Protein AF-K1R9F7-F1 (afdb_monomer)

Radius of gyration: 167.79 Å; Cα contacts (8 Å, |Δi|>4): 29; chains: 1; bounding box: 289×147×454 Å

Foldseek 3Di:
DVPVVPVVVVVVVVVVVVVVVVVVVVVVVVVVVVVVVVVVVVVVPPVVPPPPPPPPDDDDDDDDDDYDDDDDDDDPPPPLPDLEDDPVVLVVVVVDDPVVDDPSPVVSNVCVVPVVVVVVVVVVVVVVVVVVVVVVVVVVVVVVVVVVVVVVVVVVVVVVVVVVVVVVVVVVVVVVVVVVVVVCVVCVVVVVVVVVVVVVVVVVVVVVVVVVVVVVVVVVVVVVVVVVVVVVVVVVVVVVVVVVVVVVVVVVVVVVVVVVVVVVVVVVVVVVVVVVVVVVVVVVVVVVVVVVVVVVVVVVVVVVVVVVVVVVVVVVVVCVVVVVVVVVVVVVVVVVVVVVVVVVVVVVVVVVVVVVVVVVVVVVVVVVVVVVVVVVVVVVVVVVVVVVVVVVVVVVVVVVVVVVVVVVVVVVVVVVVVVVVVVVVVVVVVVVVVVVVVVVVVVVVVVVVVVVVVVVVVVVPVVLLVVLLPDDDPVVSVVSCVVVVNPDDDDPVVVVVSVVVSVVVVPPVPPVVPPPPVPPPVVVVVPVVPPVPPVVVVVVVVVVVPCPVVVVVVVVVVVVVVVVVVVVVVVVVVVVVVVVVVVVVVVVVVVVVVVVVVVVVVVVVVVVVVVVVVVVVPPDPDDDDDDDDDDDDDDDDDDDDDYYDDDDDDDDDDDDDDDDDDDDDDDDDDDDDDDDDDDDDDDDDDDDDDDDDDDD

Mean predicted aligned error: 25.53 Å

InterPro domains:
  IPR026205 Progesterone-induced-blocking factor 1 [PTHR18950] (1-679)

Solvent-accessible surface area (backbone atoms only — not comparable to full-atom values): 41690 Å² total; per-residue (Å²): 119,93,58,71,76,49,64,61,51,55,64,50,55,55,56,52,52,54,57,54,52,55,52,55,59,53,50,62,58,52,60,61,54,58,66,57,58,62,60,62,61,58,68,63,64,66,68,73,70,70,76,76,75,77,80,79,81,86,85,88,92,94,94,94,93,93,93,94,91,91,94,88,97,73,82,79,80,60,82,83,58,91,53,86,79,54,72,73,59,53,58,56,63,70,74,60,63,79,92,80,60,52,75,65,59,56,50,22,53,55,47,54,71,60,49,56,61,55,54,55,51,53,54,52,50,52,53,52,52,53,53,50,52,56,50,52,52,49,54,55,50,53,53,50,56,51,49,53,52,52,55,49,51,53,47,52,56,51,52,51,49,52,56,51,56,47,52,54,50,56,51,53,50,52,58,49,49,52,54,54,52,50,53,49,60,75,44,41,66,57,57,48,50,55,48,54,50,53,51,51,51,50,52,51,52,52,50,51,48,54,52,50,52,51,52,50,52,50,55,49,47,56,52,50,53,54,49,49,50,53,50,52,52,51,51,51,54,51,49,56,48,50,52,49,52,51,51,50,49,52,48,50,55,50,49,54,51,48,53,53,49,49,53,51,52,50,50,56,47,51,56,50,50,53,51,48,50,53,52,50,53,53,49,51,53,48,51,52,51,51,52,49,51,50,51,51,52,52,48,52,51,52,50,52,53,47,50,49,49,52,50,52,50,56,46,52,50,50,47,52,49,52,53,49,51,49,52,55,49,50,54,44,54,53,48,53,52,50,51,49,51,49,52,51,50,51,51,49,53,49,53,48,51,53,50,48,52,52,48,51,49,51,50,50,50,49,50,50,53,45,53,50,50,51,52,48,47,52,47,53,52,50,51,50,50,52,51,47,53,51,46,54,52,50,48,54,53,48,54,51,50,49,49,51,50,52,51,49,50,55,52,47,55,52,49,50,55,51,47,57,50,53,49,54,53,47,54,55,50,47,59,55,45,56,58,52,48,55,60,48,53,57,53,51,52,63,51,52,64,59,50,66,62,53,64,55,62,58,56,71,52,54,60,60,56,60,62,58,74,78,55,95,45,74,73,60,36,53,49,65,44,42,76,75,58,65,82,79,81,79,63,80,67,54,70,60,49,58,66,50,54,66,59,54,66,76,61,58,82,70,62,67,77,64,70,64,64,78,66,62,70,74,64,65,67,69,56,65,72,60,62,73,64,58,62,66,64,62,59,60,72,58,55,69,75,67,46,76,66,50,60,62,49,48,57,52,45,52,59,46,50,58,51,48,50,55,47,49,57,52,43,52,53,50,48,51,51,46,53,51,49,48,50,53,47,49,53,49,47,49,51,49,49,51,53,45,52,51,47,48,52,56,51,52,49,50,50,59,57,45,56,58,46,55,58,58,72,74,73,67,97,69,82,89,85,85,88,89,86,80,87,83,88,87,81,88,86,85,90,85,92,89,88,92,83,92,83,92,84,92,82,90,88,88,84,82,92,82,86,86,88,81,90,79,85,86,89,90,86,80,88,86,86,86,80,83,86,86,79,89,79,88,82,92,84,85,89,81,90,87,88,79,90,88,88,134

Sequence (696 aa):
MKAESLNRVEELEEKLNDALHQKQILAARLESQLSIQEQESKRRQELIKSELEEVRQRQKQLESTNERLEEKAGNVRRTLRDLDITEDKYYELRGQSEEDISLREYVAMKMFEAVRPLQTEIDQMRLRNKTLEDQTKSFSKEVLELQEKLDAERQEHGELRIKHQRMIIDFSDTKSQVKHDNFKVENYDRVKIERDGLEHDRLDIQRQLSVLEGAHQTLTKERDDLHSELSAAKQSLSLLKQDKEYLTKQVSDLTNRCTYAEEKVQQSGHELEDAKRAREEMYEKYVSSRDQYKTEYENKLREELEQIRLKTNGEIDRLRTSTKEMYERENRNLREARDMAISEKDRAVATERETSTKYEQLLTEFRQVQMHGDSKTAGLQNEMKLKSFELERLQMVHEDTLRNLGQAKLDIEKLEKKSEVLTKEYYTLQAGMDKKVAELEAQMSEKNAKIQMYERVEKELDEVVLQAAHVDDDQEAEKVLFSYGYGANVPTTSKRRLQQSVHLARRVLALEKINTQLRQDLEREKTKIKQLAEELKNNNTILDQAQQPYNYLIDSVRQRDAQINKQKEHIANLEADVQQLEKERDDLVRTKNNMSLDLERLLNQKEEMSVMKQVVMNLSNRQYGEKKTKSRDLARPKSPSTHKTFGSFEPHDEPEIVKPGFITVTNDKSHWSKKLKQKNTEQSTKFSKVYATAKS

Structure (mmCIF, N/CA/C/O backbone):
data_AF-K1R9F7-F1
#
_entry.id   AF-K1R9F7-F1
#
loop_
_atom_site.group_PDB
_atom_site.id
_atom_site.type_symbol
_atom_site.label_atom_id
_atom_site.label_alt_id
_atom_site.label_comp_id
_atom_site.label_asym_id
_atom_site.label_entity_id
_atom_site.label_seq_id
_atom_site.pdbx_PDB_ins_code
_atom_site.Cartn_x
_atom_site.Cartn_y
_atom_site.Cartn_z
_atom_site.occupancy
_atom_site.B_iso_or_equiv
_atom_site.auth_seq_id
_atom_site.auth_comp_id
_atom_site.auth_asym_id
_atom_site.auth_atom_id
_atom_site.pdbx_PDB_model_num
ATOM 1 N N . MET A 1 1 ? 149.279 -63.676 -66.257 1.00 55.28 1 MET A N 1
ATOM 2 C CA . MET A 1 1 ? 148.880 -63.501 -67.673 1.00 55.28 1 MET A CA 1
ATOM 3 C C . MET A 1 1 ? 147.818 -62.419 -67.908 1.00 55.28 1 MET A C 1
ATOM 5 O O . MET A 1 1 ? 147.923 -61.748 -68.916 1.00 55.28 1 MET A O 1
ATOM 9 N N . LYS A 1 2 ? 146.839 -62.151 -67.018 1.00 56.75 2 LYS A N 1
ATOM 10 C CA . LYS A 1 2 ? 145.834 -61.064 -67.214 1.00 56.75 2 LYS A CA 1
ATOM 11 C C . LYS A 1 2 ? 146.383 -59.613 -67.291 1.00 56.75 2 LYS A C 1
ATOM 13 O O . LYS A 1 2 ? 145.586 -58.691 -67.409 1.00 56.75 2 LYS A O 1
ATOM 18 N N . ALA A 1 3 ? 147.697 -59.411 -67.167 1.00 59.12 3 ALA A N 1
ATOM 19 C CA . ALA A 1 3 ? 148.339 -58.094 -67.083 1.00 59.12 3 ALA A CA 1
ATOM 20 C C . ALA A 1 3 ? 148.908 -57.614 -68.432 1.00 59.12 3 ALA A C 1
ATOM 22 O O . ALA A 1 3 ? 148.691 -56.473 -68.819 1.00 59.12 3 ALA A O 1
ATOM 23 N N . GLU A 1 4 ? 149.577 -58.492 -69.184 1.00 54.12 4 GLU A N 1
ATOM 24 C CA . GLU A 1 4 ? 150.283 -58.132 -70.429 1.00 54.12 4 GLU A CA 1
ATOM 25 C C . GLU A 1 4 ? 149.330 -57.672 -71.546 1.00 54.12 4 GLU A C 1
ATOM 27 O O . GLU A 1 4 ? 149.719 -56.920 -72.437 1.00 54.12 4 GLU A O 1
ATOM 32 N N . SER A 1 5 ? 148.057 -58.071 -71.464 1.00 59.31 5 SER A N 1
ATOM 33 C CA . SER A 1 5 ? 146.980 -57.619 -72.347 1.00 59.31 5 SER A CA 1
ATOM 34 C C . SER A 1 5 ? 146.526 -56.172 -72.114 1.00 59.31 5 SER A C 1
ATOM 36 O O . SER A 1 5 ? 145.779 -55.664 -72.943 1.00 59.31 5 SER A O 1
ATOM 38 N N . LEU A 1 6 ? 146.920 -55.519 -71.010 1.00 60.66 6 LEU A N 1
ATOM 39 C CA . LEU A 1 6 ? 146.530 -54.133 -70.715 1.00 60.66 6 LEU A CA 1
ATOM 40 C C . LEU A 1 6 ? 147.554 -53.131 -71.270 1.00 60.66 6 LEU A C 1
ATOM 42 O O . LEU A 1 6 ? 147.211 -52.326 -72.131 1.00 60.66 6 LEU A O 1
ATOM 46 N N . ASN A 1 7 ? 148.827 -53.253 -70.875 1.00 63.84 7 ASN A N 1
ATOM 47 C CA . ASN A 1 7 ? 149.899 -52.320 -71.260 1.00 63.84 7 ASN A CA 1
ATOM 48 C C . ASN A 1 7 ? 150.089 -52.169 -72.783 1.00 63.84 7 ASN A C 1
ATOM 50 O O . ASN A 1 7 ? 150.603 -51.155 -73.246 1.00 63.84 7 ASN A O 1
ATOM 54 N N . ARG A 1 8 ? 149.695 -53.166 -73.592 1.00 65.19 8 ARG A N 1
ATOM 55 C CA . ARG A 1 8 ? 149.798 -53.079 -75.060 1.00 65.19 8 ARG A CA 1
ATOM 56 C C . ARG A 1 8 ? 148.710 -52.215 -75.713 1.00 65.19 8 ARG A C 1
ATOM 58 O O . ARG A 1 8 ? 148.864 -51.872 -76.880 1.00 65.19 8 ARG A O 1
ATOM 65 N N . VAL A 1 9 ? 147.643 -51.869 -74.988 1.00 61.84 9 VAL A N 1
ATOM 66 C CA . VAL A 1 9 ? 146.602 -50.932 -75.449 1.00 61.84 9 VAL A CA 1
ATOM 67 C C . VAL A 1 9 ? 147.062 -49.488 -75.241 1.00 61.84 9 VAL A C 1
ATOM 69 O O . VAL A 1 9 ? 147.007 -48.698 -76.178 1.00 61.84 9 VAL A O 1
ATOM 72 N N . GLU A 1 10 ? 147.623 -49.174 -74.071 1.00 68.88 10 GLU A N 1
ATOM 73 C CA . GLU A 1 10 ? 148.212 -47.857 -73.767 1.00 68.88 10 GLU A CA 1
ATOM 74 C C . GLU A 1 10 ? 149.309 -47.491 -74.790 1.00 68.88 10 GLU A C 1
ATOM 76 O O . GLU A 1 10 ? 149.337 -46.384 -75.328 1.00 68.88 10 GLU A O 1
ATOM 81 N N . GLU A 1 11 ? 150.136 -48.470 -75.180 1.00 70.62 11 GLU A N 1
ATOM 82 C CA . GLU A 1 11 ? 151.180 -48.310 -76.206 1.00 70.62 11 GLU A CA 1
ATOM 83 C C . GLU A 1 11 ? 150.645 -48.021 -77.631 1.00 70.62 11 GLU A C 1
ATOM 85 O O . GLU A 1 11 ? 151.433 -47.707 -78.531 1.00 70.62 11 GLU A O 1
ATOM 90 N N . LEU A 1 12 ? 149.336 -48.165 -77.876 1.00 64.88 12 LEU A N 1
ATOM 91 C CA . LEU A 1 12 ? 148.663 -47.789 -79.128 1.00 64.88 12 LEU A CA 1
ATOM 92 C C . LEU A 1 12 ? 148.001 -46.406 -79.028 1.00 64.88 12 LEU A C 1
ATOM 94 O O . LEU A 1 12 ? 147.984 -45.676 -80.019 1.00 64.88 12 LEU A O 1
ATOM 98 N N . GLU A 1 13 ? 147.515 -46.021 -77.848 1.00 66.94 13 GLU A N 1
ATOM 99 C CA . GLU A 1 13 ? 146.957 -44.686 -77.593 1.00 66.94 13 GLU A CA 1
ATOM 100 C C . GLU A 1 13 ? 148.049 -43.602 -77.576 1.00 66.94 13 GLU A C 1
ATOM 102 O O . GLU A 1 13 ? 147.854 -42.514 -78.121 1.00 66.94 13 GLU A O 1
ATOM 107 N N . GLU A 1 14 ? 149.241 -43.907 -77.053 1.00 75.75 14 GLU A N 1
ATOM 108 C CA . GLU A 1 14 ? 150.399 -43.002 -77.105 1.00 75.75 14 GLU A CA 1
ATOM 109 C C . GLU A 1 14 ? 150.814 -42.699 -78.561 1.00 75.75 14 GLU A C 1
ATOM 111 O O . GLU A 1 14 ? 150.905 -41.538 -78.966 1.00 75.75 14 GLU A O 1
ATOM 116 N N . LYS A 1 15 ? 150.923 -43.737 -79.405 1.00 72.19 15 LYS A N 1
ATOM 117 C CA . LYS A 1 15 ? 151.257 -43.592 -80.837 1.00 72.19 15 LYS A CA 1
ATOM 118 C C . LYS A 1 15 ? 150.176 -42.861 -81.645 1.00 72.19 15 LYS A C 1
ATOM 120 O O . LYS A 1 15 ? 150.488 -42.238 -82.661 1.00 72.19 15 LYS A O 1
ATOM 125 N N . LEU A 1 16 ? 148.913 -42.911 -81.211 1.00 76.31 16 LEU A N 1
ATOM 126 C CA . LEU A 1 16 ? 147.824 -42.149 -81.830 1.00 76.31 16 LEU A CA 1
ATOM 127 C C . LEU A 1 16 ? 147.962 -40.639 -81.559 1.00 76.31 16 LEU A C 1
ATOM 129 O O . LEU A 1 16 ? 147.688 -39.830 -82.448 1.00 76.31 16 LEU A O 1
ATOM 133 N N . ASN A 1 17 ? 148.434 -40.258 -80.368 1.00 73.75 17 ASN A N 1
ATOM 134 C CA . ASN A 1 17 ? 148.695 -38.859 -80.021 1.00 73.75 17 ASN A CA 1
ATOM 135 C C . ASN A 1 17 ? 149.906 -38.285 -80.781 1.00 73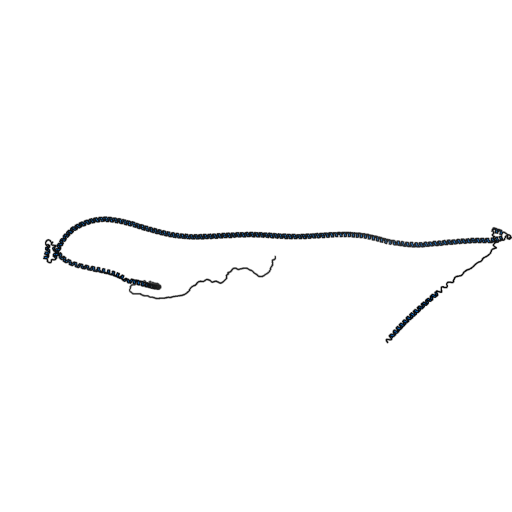.75 17 ASN A C 1
ATOM 137 O O . ASN A 1 17 ? 149.811 -37.176 -81.313 1.00 73.75 17 ASN A O 1
ATOM 141 N N . ASP A 1 18 ? 150.990 -39.053 -80.939 1.00 73.50 18 ASP A N 1
ATOM 142 C CA . ASP A 1 18 ? 152.135 -38.663 -81.783 1.00 73.50 18 ASP A CA 1
ATOM 143 C C . ASP A 1 18 ? 151.708 -38.353 -83.230 1.00 73.50 18 ASP A C 1
ATOM 145 O O . ASP A 1 18 ? 152.087 -37.326 -83.805 1.00 73.50 18 ASP A O 1
ATOM 149 N N . ALA A 1 19 ? 150.857 -39.205 -83.815 1.00 70.88 19 ALA A N 1
ATOM 150 C CA . ALA A 1 19 ? 150.328 -39.007 -85.165 1.00 70.88 19 ALA A CA 1
ATOM 151 C C . ALA A 1 19 ? 149.476 -37.725 -85.290 1.00 70.88 19 ALA A C 1
ATOM 153 O O . ALA A 1 19 ? 149.516 -37.044 -86.322 1.00 70.88 19 ALA A O 1
ATOM 154 N N . LEU A 1 20 ? 148.733 -37.354 -84.241 1.00 71.75 20 LEU A N 1
ATOM 155 C CA . LEU A 1 20 ? 147.974 -36.100 -84.195 1.00 71.75 20 LEU A CA 1
ATOM 156 C C . LEU A 1 20 ? 148.884 -34.870 -84.078 1.00 71.75 20 LEU A C 1
ATOM 158 O O . LEU A 1 20 ? 148.619 -33.860 -84.738 1.00 71.75 20 LEU A O 1
ATOM 162 N N . HIS A 1 21 ? 149.972 -34.943 -83.307 1.00 77.31 21 HIS A N 1
ATOM 163 C CA . HIS A 1 21 ? 150.884 -33.809 -83.149 1.00 77.31 21 HIS A CA 1
ATOM 164 C C . HIS A 1 21 ? 151.701 -33.537 -84.426 1.00 77.31 21 HIS A C 1
ATOM 166 O O . HIS A 1 21 ? 151.795 -32.390 -84.873 1.00 77.31 21 HIS A O 1
ATOM 172 N N . GLN A 1 22 ? 152.189 -34.585 -85.106 1.00 71.94 22 GLN A N 1
ATOM 173 C CA . GLN A 1 22 ? 152.865 -34.442 -86.407 1.00 71.94 22 GLN A CA 1
ATOM 174 C C . GLN A 1 22 ? 151.967 -33.779 -87.469 1.00 71.94 22 GLN A C 1
ATOM 176 O O . GLN A 1 22 ? 152.436 -32.940 -88.247 1.00 71.94 22 GLN A O 1
ATOM 181 N N . LYS A 1 23 ? 150.662 -34.089 -87.471 1.00 79.00 23 LYS A N 1
ATOM 182 C CA . LYS A 1 23 ? 149.675 -33.466 -88.369 1.00 79.00 23 LYS A CA 1
ATOM 183 C C . LYS A 1 23 ? 149.563 -31.950 -88.156 1.00 79.00 23 LYS A C 1
ATOM 185 O O . LYS A 1 23 ? 149.473 -31.212 -89.136 1.00 79.00 23 LYS A O 1
ATOM 190 N N . GLN A 1 24 ? 149.579 -31.476 -86.906 1.00 71.38 24 GLN A N 1
ATOM 191 C CA . GLN A 1 24 ? 149.506 -30.040 -86.597 1.00 71.38 24 GLN A CA 1
ATOM 192 C C . GLN A 1 24 ? 150.748 -29.283 -87.092 1.00 71.38 24 GLN A C 1
ATOM 194 O O . GLN A 1 24 ? 150.618 -28.231 -87.717 1.00 71.38 24 GLN A O 1
ATOM 199 N N . ILE A 1 25 ? 151.942 -29.846 -86.878 1.00 78.12 25 ILE A N 1
ATOM 200 C CA . ILE A 1 25 ? 153.217 -29.230 -87.286 1.00 78.12 25 ILE A CA 1
ATOM 201 C C . ILE A 1 25 ? 153.301 -29.071 -88.814 1.00 78.12 25 ILE A C 1
ATOM 203 O O . ILE A 1 25 ? 153.763 -28.041 -89.311 1.00 78.12 25 ILE A O 1
ATOM 207 N N . LEU A 1 26 ? 152.829 -30.062 -89.580 1.00 76.44 26 LEU A N 1
ATOM 208 C CA . LEU A 1 26 ? 152.835 -29.996 -91.046 1.00 76.44 26 LEU A CA 1
ATOM 209 C C . LEU A 1 26 ? 151.820 -28.993 -91.615 1.00 76.44 26 LEU A C 1
ATOM 211 O O . LEU A 1 26 ? 152.123 -28.352 -92.621 1.00 76.44 26 LEU A O 1
ATOM 215 N N . ALA A 1 27 ? 150.662 -28.806 -90.973 1.00 74.00 27 ALA A N 1
ATOM 216 C CA . ALA A 1 27 ? 149.659 -27.833 -91.414 1.00 74.00 27 ALA A CA 1
ATOM 217 C C . ALA A 1 27 ? 150.205 -26.391 -91.385 1.00 74.00 27 ALA A C 1
ATOM 219 O O . ALA A 1 27 ? 150.180 -25.702 -92.405 1.00 74.00 27 ALA A O 1
ATOM 220 N N . ALA A 1 28 ? 150.803 -25.978 -90.260 1.00 72.12 28 ALA A N 1
ATOM 221 C CA . ALA A 1 28 ? 151.412 -24.651 -90.112 1.00 72.12 28 ALA A CA 1
ATOM 222 C C . ALA A 1 28 ? 152.558 -24.400 -91.117 1.00 72.12 28 ALA A C 1
ATOM 224 O O . ALA A 1 28 ? 152.789 -23.272 -91.558 1.00 72.12 28 ALA A O 1
ATOM 225 N N . ARG A 1 29 ? 153.272 -25.460 -91.522 1.00 70.44 29 ARG A N 1
ATOM 226 C CA . ARG A 1 29 ? 154.369 -25.371 -92.496 1.00 70.44 29 ARG A CA 1
ATOM 227 C C . ARG A 1 29 ? 153.883 -25.101 -93.925 1.00 70.44 29 ARG A C 1
ATOM 229 O O . ARG A 1 29 ? 154.598 -24.446 -94.680 1.00 70.44 29 ARG A O 1
ATOM 236 N N . LEU A 1 30 ? 152.689 -25.580 -94.283 1.00 75.81 30 LEU A N 1
ATOM 237 C CA . LEU A 1 30 ? 152.073 -25.356 -95.596 1.00 75.81 30 LEU A CA 1
ATOM 238 C C . LEU A 1 30 ? 151.566 -23.911 -95.739 1.00 75.81 30 LEU A C 1
ATOM 240 O O . LEU A 1 30 ? 151.813 -23.252 -96.748 1.00 75.81 30 LEU A O 1
ATOM 244 N N . GLU A 1 31 ? 150.907 -23.406 -94.695 1.00 74.31 31 GLU A N 1
ATOM 245 C CA . GLU A 1 31 ? 150.322 -22.061 -94.640 1.00 74.31 31 GLU A CA 1
ATOM 246 C C . GLU A 1 31 ? 151.386 -20.961 -94.824 1.00 74.31 31 GLU A C 1
ATOM 248 O O . GLU A 1 31 ? 151.187 -19.999 -95.570 1.00 74.31 31 GLU A O 1
ATOM 253 N N . SER A 1 32 ? 152.582 -21.166 -94.258 1.00 74.69 32 SER A N 1
ATOM 254 C CA . SER A 1 32 ? 153.722 -20.260 -94.439 1.00 74.69 32 SER A CA 1
ATOM 255 C C . SER A 1 32 ? 154.256 -20.186 -95.880 1.00 74.69 32 SER A C 1
ATOM 257 O O . SER A 1 32 ? 154.846 -19.162 -96.227 1.00 74.69 32 SER A O 1
ATOM 259 N N . GLN A 1 33 ? 154.097 -21.221 -96.718 1.00 67.31 33 GLN A N 1
ATOM 260 C CA . GLN A 1 33 ? 154.587 -21.185 -98.107 1.00 67.31 33 GLN A CA 1
ATOM 261 C C . GLN A 1 33 ? 153.663 -20.388 -99.037 1.00 67.31 33 GLN A C 1
ATOM 263 O O . GLN A 1 33 ? 154.156 -19.672 -99.909 1.00 67.31 33 GLN A O 1
ATOM 268 N N . LEU A 1 34 ? 152.343 -20.470 -98.837 1.00 73.19 34 LEU A N 1
ATOM 269 C CA . LEU A 1 34 ? 151.355 -19.773 -99.673 1.00 73.19 34 LEU A CA 1
ATOM 270 C C . LEU A 1 34 ? 151.523 -18.246 -99.615 1.00 73.19 34 LEU A C 1
ATOM 272 O O . LEU A 1 34 ? 151.535 -17.586 -100.652 1.00 73.19 34 LEU A O 1
ATOM 276 N N . SER A 1 35 ? 151.755 -17.701 -98.416 1.00 72.88 35 SER A N 1
ATOM 277 C CA . SER A 1 35 ? 151.949 -16.258 -98.184 1.00 72.88 35 SER A CA 1
ATOM 278 C C . SER A 1 35 ? 153.128 -15.654 -98.971 1.00 72.88 35 SER A C 1
ATOM 280 O O . SER A 1 35 ? 153.082 -14.495 -99.389 1.00 72.88 35 SER A O 1
ATOM 282 N N . ILE A 1 36 ? 154.178 -16.442 -99.240 1.00 70.75 36 ILE A N 1
ATOM 283 C CA . ILE A 1 36 ? 155.350 -15.982 -100.002 1.00 70.75 36 ILE A CA 1
ATOM 284 C C . ILE A 1 36 ? 155.004 -15.815 -101.492 1.00 70.75 36 ILE A C 1
ATOM 286 O O . ILE A 1 36 ? 155.428 -14.841 -102.117 1.00 70.75 36 ILE A O 1
ATOM 290 N N . GLN A 1 37 ? 154.202 -16.722 -102.063 1.00 68.62 37 GLN A N 1
ATOM 291 C CA . GLN A 1 37 ? 153.889 -16.719 -103.497 1.00 68.62 37 GLN A CA 1
ATOM 292 C C . GLN A 1 37 ? 153.057 -15.503 -103.938 1.00 68.62 37 GLN A C 1
ATOM 294 O O . GLN A 1 37 ? 153.279 -14.968 -105.027 1.00 68.62 37 GLN A O 1
ATOM 299 N N . GLU A 1 38 ? 152.138 -15.018 -103.097 1.00 69.06 38 GLU A N 1
ATOM 300 C CA . GLU A 1 38 ? 151.299 -13.857 -103.432 1.00 69.06 38 GLU A CA 1
ATOM 301 C C . GLU A 1 38 ? 152.104 -12.559 -103.617 1.00 69.06 38 GLU A C 1
ATOM 303 O O . GLU A 1 38 ? 151.739 -11.709 -104.439 1.00 69.06 38 GLU A O 1
ATOM 308 N N . GLN A 1 39 ? 153.213 -12.388 -102.885 1.00 68.44 39 GLN A N 1
ATOM 309 C CA . GLN A 1 39 ? 154.020 -11.166 -102.960 1.00 68.44 39 GLN A CA 1
ATOM 310 C C . GLN A 1 39 ? 154.817 -11.061 -104.268 1.00 68.44 39 GLN A C 1
ATOM 312 O O . GLN A 1 39 ? 154.942 -9.964 -104.820 1.00 68.44 39 GLN A O 1
ATOM 317 N N . GLU A 1 40 ? 155.315 -12.178 -104.809 1.00 66.50 40 GLU A N 1
ATOM 318 C CA . GLU A 1 40 ? 156.050 -12.168 -106.082 1.00 66.50 40 GLU A CA 1
ATOM 319 C C . GLU A 1 40 ? 155.164 -11.789 -107.274 1.00 66.50 40 GLU A C 1
ATOM 321 O O . GLU A 1 40 ? 155.622 -11.107 -108.196 1.00 66.50 40 GLU A O 1
ATOM 326 N N . SER A 1 41 ? 153.888 -12.192 -107.259 1.00 63.28 41 SER A N 1
ATOM 327 C CA . SER A 1 41 ? 152.977 -11.954 -108.384 1.00 63.28 41 SER A CA 1
ATOM 328 C C . SER A 1 41 ? 152.704 -10.466 -108.630 1.00 63.28 41 SER A C 1
ATOM 330 O O . SER A 1 41 ? 152.546 -10.063 -109.783 1.00 63.28 41 SER A O 1
ATOM 332 N N . LYS A 1 42 ? 152.659 -9.636 -107.577 1.00 66.06 42 LYS A N 1
ATOM 333 C CA . LYS A 1 42 ? 152.336 -8.201 -107.703 1.00 66.06 42 LYS A CA 1
ATOM 334 C C . LYS A 1 42 ? 153.434 -7.413 -108.423 1.00 66.06 42 LYS A C 1
ATOM 336 O O . LYS A 1 42 ? 153.128 -6.647 -109.333 1.00 66.06 42 LYS A O 1
ATOM 341 N N . ARG A 1 43 ? 154.710 -7.672 -108.105 1.00 61.41 43 ARG A N 1
ATOM 342 C CA . ARG A 1 43 ? 155.865 -6.952 -108.688 1.00 61.41 43 ARG A CA 1
ATOM 343 C C . ARG A 1 43 ? 155.974 -7.051 -110.215 1.00 61.41 43 ARG A C 1
ATOM 345 O O . ARG A 1 43 ? 156.605 -6.197 -110.827 1.00 61.41 43 ARG A O 1
ATOM 352 N N . ARG A 1 44 ? 155.387 -8.074 -110.850 1.00 61.44 44 ARG A N 1
ATOM 353 C CA . ARG A 1 44 ? 155.473 -8.255 -112.312 1.00 61.44 44 ARG A CA 1
ATOM 354 C C . ARG A 1 44 ? 154.537 -7.339 -113.107 1.00 61.44 44 ARG A C 1
ATOM 356 O O . ARG A 1 44 ? 154.817 -7.081 -114.272 1.00 61.44 44 ARG A O 1
ATOM 363 N N . GLN A 1 45 ? 153.437 -6.861 -112.518 1.00 60.53 45 GLN A N 1
ATOM 364 C CA . GLN A 1 45 ? 152.427 -6.085 -113.256 1.00 60.53 45 GLN A CA 1
ATOM 365 C C . GLN A 1 45 ? 152.820 -4.620 -113.484 1.00 60.53 45 GLN A C 1
ATOM 367 O O . GLN A 1 45 ? 152.372 -4.016 -114.456 1.00 60.53 45 GLN A O 1
ATOM 372 N N . GLU A 1 46 ? 153.646 -4.043 -112.612 1.00 61.03 46 GLU A N 1
ATOM 373 C CA . GLU A 1 46 ? 153.974 -2.612 -112.655 1.00 61.03 46 GLU A CA 1
ATOM 374 C C . GLU A 1 46 ? 154.948 -2.265 -113.795 1.00 61.03 46 GLU A C 1
ATOM 376 O O . GLU A 1 46 ? 154.829 -1.199 -114.395 1.00 61.03 46 GLU A O 1
ATOM 381 N N . LEU A 1 47 ? 155.851 -3.188 -114.155 1.00 64.31 47 LEU A N 1
ATOM 382 C CA . LEU A 1 47 ? 156.916 -2.956 -115.141 1.00 64.31 47 LEU A CA 1
ATOM 383 C C . LEU A 1 47 ? 156.395 -2.736 -116.574 1.00 64.31 47 LEU A C 1
ATOM 385 O O . LEU A 1 47 ? 156.902 -1.889 -117.298 1.00 64.31 47 LEU A O 1
ATOM 389 N N . ILE A 1 48 ? 155.356 -3.478 -116.975 1.00 64.69 48 ILE A N 1
ATOM 390 C CA . ILE A 1 48 ? 154.820 -3.493 -118.354 1.00 64.69 48 ILE A CA 1
ATOM 391 C C . ILE A 1 48 ? 154.214 -2.131 -118.753 1.00 64.69 48 ILE A C 1
ATOM 393 O O . ILE A 1 48 ? 154.012 -1.840 -119.930 1.00 64.69 48 ILE A O 1
ATOM 397 N N . LYS A 1 49 ? 153.897 -1.273 -117.778 1.00 61.28 49 LYS A N 1
ATOM 398 C CA . LYS A 1 49 ? 153.074 -0.080 -117.999 1.00 61.28 49 LYS A CA 1
ATOM 399 C C . LYS A 1 49 ? 153.823 1.132 -118.565 1.00 61.28 49 LYS A C 1
ATOM 401 O O . LYS A 1 49 ? 153.156 2.062 -119.004 1.00 61.28 49 LYS A O 1
ATOM 406 N N . SER A 1 50 ? 155.160 1.153 -118.548 1.00 59.06 50 SER A N 1
ATOM 407 C CA . SER A 1 50 ? 155.953 2.332 -118.946 1.00 59.06 50 SER A CA 1
ATOM 408 C C . SER A 1 50 ? 156.396 2.367 -120.412 1.00 59.06 50 SER A C 1
ATOM 410 O O . SER A 1 50 ? 156.759 3.432 -120.896 1.00 59.06 50 SER A O 1
ATOM 412 N N . GLU A 1 51 ? 156.384 1.241 -121.131 1.00 64.94 51 GLU A N 1
ATOM 413 C CA . GLU A 1 51 ? 157.011 1.134 -122.465 1.00 64.94 51 GLU A CA 1
ATOM 414 C C . GLU A 1 51 ? 156.164 1.720 -123.617 1.00 64.94 51 GLU A C 1
ATOM 416 O O . GLU A 1 51 ? 156.667 1.939 -124.716 1.00 64.94 51 GLU A O 1
ATOM 421 N N . LEU A 1 52 ? 154.871 1.980 -123.393 1.00 60.44 52 LEU A N 1
ATOM 422 C CA . LEU A 1 52 ? 153.908 2.284 -124.466 1.00 60.44 52 LEU A CA 1
ATOM 423 C C . LEU A 1 52 ? 153.895 3.744 -124.959 1.00 60.44 52 LEU A C 1
ATOM 425 O O . LEU A 1 52 ? 153.380 4.012 -126.045 1.00 60.44 52 LEU A O 1
ATOM 429 N N . GLU A 1 53 ? 154.426 4.692 -124.186 1.00 59.75 53 GLU A N 1
ATOM 430 C CA . GLU A 1 53 ? 154.181 6.130 -124.404 1.00 59.75 53 GLU A CA 1
ATOM 431 C C . GLU A 1 53 ? 155.094 6.767 -125.481 1.00 59.75 53 GLU A C 1
ATOM 433 O O . GLU A 1 53 ? 154.770 7.809 -126.053 1.00 59.75 53 GLU A O 1
ATOM 438 N N . GLU A 1 54 ? 156.239 6.149 -125.791 1.00 59.88 54 GLU A N 1
ATOM 439 C CA . GLU A 1 54 ? 157.350 6.793 -126.520 1.00 59.88 54 GLU A CA 1
ATOM 440 C C . GLU A 1 54 ? 157.139 6.915 -128.049 1.00 59.88 54 GLU A C 1
ATOM 442 O O . GLU A 1 54 ? 157.675 7.811 -128.703 1.00 59.88 54 GLU A O 1
ATOM 447 N N . VAL A 1 55 ? 156.314 6.051 -128.648 1.00 61.72 55 VAL A N 1
ATOM 448 C CA . VAL A 1 55 ? 156.273 5.807 -130.111 1.00 61.72 55 VAL A CA 1
ATOM 449 C C . VAL A 1 55 ? 155.737 6.990 -130.954 1.00 61.72 55 VAL A C 1
ATOM 451 O O . VAL A 1 55 ? 155.929 7.042 -132.171 1.00 61.72 55 VAL A O 1
ATOM 454 N N . ARG A 1 56 ? 155.041 7.962 -130.353 1.00 58.53 56 ARG A N 1
ATOM 455 C CA . ARG A 1 56 ? 153.990 8.745 -131.044 1.00 58.53 56 ARG A CA 1
ATOM 456 C C . ARG A 1 56 ? 154.426 9.947 -131.918 1.00 58.53 56 ARG A C 1
ATOM 458 O O . ARG A 1 56 ? 153.582 10.496 -132.621 1.00 58.53 56 ARG A O 1
ATOM 465 N N . GLN A 1 57 ? 155.681 10.410 -131.899 1.00 57.31 57 GLN A N 1
ATOM 466 C CA . GLN A 1 57 ? 156.004 11.806 -132.299 1.00 57.31 57 GLN A CA 1
ATOM 467 C C . GLN A 1 57 ? 156.444 12.109 -133.768 1.00 57.31 57 GLN A C 1
ATOM 469 O O . GLN A 1 57 ? 156.677 13.274 -134.086 1.00 57.31 57 GLN A O 1
ATOM 474 N N . ARG A 1 58 ? 156.597 11.146 -134.695 1.00 55.31 58 ARG A N 1
ATOM 475 C CA . ARG A 1 58 ? 157.629 11.245 -135.777 1.00 55.31 58 ARG A CA 1
ATOM 476 C C . ARG A 1 58 ? 157.245 11.677 -137.237 1.00 55.31 58 ARG A C 1
ATOM 478 O O . ARG A 1 58 ? 158.036 11.402 -138.131 1.00 55.31 58 ARG A O 1
ATOM 485 N N . GLN A 1 59 ? 156.095 12.297 -137.563 1.00 56.06 59 GLN A N 1
ATOM 486 C CA . GLN A 1 59 ? 155.431 12.060 -138.890 1.00 56.06 59 GLN A CA 1
ATOM 487 C C . GLN A 1 59 ? 155.055 13.248 -139.875 1.00 56.06 59 GLN A C 1
ATOM 489 O O . GLN A 1 59 ? 153.953 13.187 -140.415 1.00 56.06 59 GLN A O 1
ATOM 494 N N . LYS A 1 60 ? 155.814 14.348 -140.153 1.00 52.72 60 LYS A N 1
ATOM 495 C CA . LYS A 1 60 ? 155.177 15.599 -140.741 1.00 52.72 60 LYS A CA 1
ATOM 496 C C . LYS A 1 60 ? 156.031 16.618 -141.616 1.00 52.72 60 LYS A C 1
ATOM 498 O O . LYS A 1 60 ? 156.599 17.492 -140.965 1.00 52.72 60 LYS A O 1
ATOM 503 N N . GLN A 1 61 ? 156.140 16.614 -143.000 1.00 35.03 61 GLN A N 1
ATOM 504 C CA . GLN A 1 61 ? 157.141 17.529 -143.712 1.00 35.03 61 GLN A CA 1
ATOM 505 C C . GLN A 1 61 ? 157.325 17.981 -145.263 1.00 35.03 61 GLN A C 1
ATOM 507 O O . GLN A 1 61 ? 158.332 18.668 -145.427 1.00 35.03 61 GLN A O 1
ATOM 512 N N . LEU A 1 62 ? 156.617 17.701 -146.408 1.00 44.69 62 LEU A N 1
ATOM 513 C CA . LEU A 1 62 ? 157.264 17.783 -147.804 1.00 44.69 62 LEU A CA 1
ATOM 514 C C . LEU A 1 62 ? 156.474 18.247 -149.119 1.00 44.69 62 LEU A C 1
ATOM 516 O O . LEU A 1 62 ? 155.609 17.494 -149.562 1.00 44.69 62 LEU A O 1
ATOM 520 N N . GLU A 1 63 ? 156.846 19.333 -149.880 1.00 46.88 63 GLU A N 1
ATOM 521 C CA . GLU A 1 63 ? 156.172 19.824 -151.165 1.00 46.88 63 GLU A CA 1
ATOM 522 C C . GLU A 1 63 ? 157.005 20.698 -152.235 1.00 46.88 63 GLU A C 1
ATOM 524 O O . GLU A 1 63 ? 158.063 21.203 -151.869 1.00 46.88 63 GLU A O 1
ATOM 529 N N . SER A 1 64 ? 156.508 20.969 -153.506 1.00 18.81 64 SER A N 1
ATOM 530 C CA . SER A 1 64 ? 156.684 22.201 -154.429 1.00 18.81 64 SER A CA 1
ATOM 531 C C . SER A 1 64 ? 157.280 22.180 -155.927 1.00 18.81 64 SER A C 1
ATOM 533 O O . SER A 1 64 ? 157.998 21.253 -156.290 1.00 18.81 64 SER A O 1
ATOM 535 N N . THR A 1 65 ? 157.052 23.263 -156.759 1.00 17.02 65 THR A N 1
ATOM 536 C CA . THR A 1 65 ? 157.736 23.841 -158.026 1.00 17.02 65 THR A CA 1
ATOM 537 C C . THR A 1 65 ? 157.258 23.657 -159.540 1.00 17.02 65 THR A C 1
ATOM 539 O O . THR A 1 65 ? 156.737 22.595 -159.882 1.00 17.02 65 THR A O 1
ATOM 542 N N . ASN A 1 66 ? 157.431 24.670 -160.475 1.00 11.12 66 ASN A N 1
ATOM 543 C CA . ASN A 1 66 ? 157.188 24.628 -161.988 1.00 11.12 66 ASN A CA 1
ATOM 544 C C . ASN A 1 66 ? 157.614 25.865 -162.925 1.00 11.12 66 ASN A C 1
ATOM 546 O O . ASN A 1 66 ? 158.258 26.759 -162.391 1.00 11.12 66 ASN A O 1
ATOM 550 N N . GLU A 1 67 ? 157.249 25.916 -164.265 1.00 5.46 67 GLU A N 1
ATOM 551 C CA . GLU A 1 67 ? 156.975 27.097 -165.229 1.00 5.46 67 GLU A CA 1
ATOM 552 C C . GLU A 1 67 ? 157.685 27.391 -166.646 1.00 5.46 67 GLU A C 1
ATOM 554 O O . GLU A 1 67 ? 158.879 27.146 -166.817 1.00 5.46 67 GLU A O 1
ATOM 559 N N . ARG A 1 68 ? 156.943 28.078 -167.599 1.00 5.81 68 ARG A N 1
ATOM 560 C CA . ARG A 1 68 ? 157.282 29.172 -168.637 1.00 5.81 68 ARG A CA 1
ATOM 561 C C . ARG A 1 68 ? 157.833 28.968 -170.119 1.00 5.81 68 ARG A C 1
ATOM 563 O O . ARG A 1 68 ? 158.993 28.579 -170.249 1.00 5.81 68 ARG A O 1
ATOM 570 N N . LEU A 1 69 ? 157.146 29.478 -171.207 1.00 11.94 69 LEU A N 1
ATOM 571 C CA . LEU A 1 69 ? 157.670 29.859 -172.601 1.00 11.94 69 LEU A CA 1
ATOM 572 C C . LEU A 1 69 ? 156.663 30.557 -173.635 1.00 11.94 69 LEU A C 1
ATOM 574 O O . LEU A 1 69 ? 155.475 30.297 -173.491 1.00 11.94 69 LEU A O 1
ATOM 578 N N . GLU A 1 70 ? 157.091 31.363 -174.671 1.00 11.82 70 GLU A N 1
ATOM 579 C CA . GLU A 1 70 ? 156.330 31.861 -175.914 1.00 11.82 70 GLU A CA 1
ATOM 580 C C . GLU A 1 70 ? 157.170 32.729 -176.964 1.00 11.82 70 GLU A C 1
ATOM 582 O O . GLU A 1 70 ? 158.242 33.180 -176.559 1.00 11.82 70 GLU A O 1
ATOM 587 N N . GLU A 1 71 ? 156.744 33.022 -178.246 1.00 20.48 71 GLU A N 1
ATOM 588 C CA . GLU A 1 71 ? 157.341 34.085 -179.164 1.00 20.48 71 GLU A CA 1
ATOM 589 C C . GLU A 1 71 ? 156.573 34.844 -180.365 1.00 20.48 71 GLU A C 1
ATOM 591 O O . GLU A 1 71 ? 156.113 35.959 -180.129 1.00 20.48 71 GLU A O 1
ATOM 596 N N . LYS A 1 72 ? 156.638 34.474 -181.694 1.00 32.22 72 LYS A N 1
ATOM 597 C CA . LYS A 1 72 ? 157.165 35.418 -182.786 1.00 32.22 72 LYS A CA 1
ATOM 598 C C . LYS A 1 72 ? 156.429 36.012 -184.076 1.00 32.22 72 LYS A C 1
ATOM 600 O O . LYS A 1 72 ? 156.798 37.119 -184.469 1.00 32.22 72 LYS A O 1
ATOM 605 N N . ALA A 1 73 ? 155.591 35.343 -184.906 1.00 59.47 73 ALA A N 1
ATOM 606 C CA . ALA A 1 73 ? 155.581 35.516 -186.416 1.00 59.47 73 ALA A CA 1
ATOM 607 C C . ALA A 1 73 ? 154.733 36.635 -187.158 1.00 59.47 73 ALA A C 1
ATOM 609 O O . ALA A 1 73 ? 153.515 36.510 -187.289 1.00 59.47 73 ALA A O 1
ATOM 610 N N . GLY A 1 74 ? 155.358 37.657 -187.801 1.00 56.12 74 GLY A N 1
ATOM 611 C CA . GLY A 1 74 ? 154.657 38.889 -188.286 1.00 56.12 74 GLY A CA 1
ATOM 612 C C . GLY A 1 74 ? 154.492 39.258 -189.799 1.00 56.12 74 GLY A C 1
ATOM 613 O O . GLY A 1 74 ? 153.369 39.456 -190.264 1.00 56.12 74 GLY A O 1
ATOM 614 N N . ASN A 1 75 ? 155.572 39.519 -190.560 1.00 52.25 75 ASN A N 1
ATOM 615 C CA . ASN A 1 75 ? 155.575 40.630 -191.554 1.00 52.25 75 ASN A CA 1
ATOM 616 C C . ASN A 1 75 ? 154.849 40.483 -192.919 1.00 52.25 75 ASN A C 1
ATOM 618 O O . ASN A 1 75 ? 154.413 41.508 -193.445 1.00 52.25 75 ASN A O 1
ATOM 622 N N . VAL A 1 76 ? 154.717 39.290 -193.516 1.00 60.03 76 VAL A N 1
ATOM 623 C CA . VAL A 1 76 ? 154.221 39.126 -194.915 1.00 60.03 76 VAL A CA 1
ATOM 624 C C . VAL A 1 76 ? 152.742 39.529 -195.096 1.00 60.03 76 VAL A C 1
ATOM 626 O O . VAL A 1 76 ? 152.311 39.876 -196.192 1.00 60.03 76 VAL A O 1
ATOM 629 N N . ARG A 1 77 ? 151.965 39.575 -194.005 1.00 62.59 77 ARG A N 1
ATOM 630 C CA . ARG A 1 77 ? 150.503 39.804 -193.950 1.00 62.59 77 ARG A CA 1
ATOM 631 C C . ARG A 1 77 ? 150.009 41.218 -194.349 1.00 62.59 77 ARG A C 1
ATOM 633 O O . ARG A 1 77 ? 148.921 41.617 -193.924 1.00 62.59 77 ARG A O 1
ATOM 640 N N . ARG A 1 78 ? 150.800 42.018 -195.080 1.00 68.69 78 ARG A N 1
ATOM 641 C CA . ARG A 1 78 ? 150.487 43.438 -195.362 1.00 68.69 78 ARG A CA 1
ATOM 642 C C . ARG A 1 78 ? 150.240 43.778 -196.832 1.00 68.69 78 ARG A C 1
ATOM 644 O O . ARG A 1 78 ? 149.311 44.532 -197.085 1.00 68.69 78 ARG A O 1
ATOM 651 N N . THR A 1 79 ? 151.011 43.242 -197.780 1.00 57.44 79 THR A N 1
ATOM 652 C CA . THR A 1 79 ? 150.880 43.614 -199.208 1.00 57.44 79 THR A CA 1
ATOM 653 C C . THR A 1 79 ? 149.705 42.923 -199.906 1.00 57.44 79 THR A C 1
ATOM 655 O O . THR A 1 79 ? 149.127 43.477 -200.832 1.00 57.44 79 THR A O 1
ATOM 658 N N . LEU A 1 80 ? 149.326 41.727 -199.443 1.00 62.22 80 LEU A N 1
ATOM 659 C CA . LEU A 1 80 ? 148.130 41.001 -199.882 1.00 62.22 80 LEU A CA 1
ATOM 660 C C . LEU A 1 80 ? 146.935 41.396 -199.003 1.00 62.22 80 LEU A C 1
ATOM 662 O O . LEU A 1 80 ? 146.464 40.612 -198.180 1.00 62.22 80 LEU A O 1
ATOM 666 N N . ARG A 1 81 ? 146.500 42.650 -199.135 1.00 67.19 81 ARG A N 1
ATOM 667 C CA . ARG A 1 81 ? 145.289 43.181 -198.500 1.00 67.19 81 ARG A CA 1
ATOM 668 C C . ARG A 1 81 ? 144.378 43.818 -199.538 1.00 67.19 81 ARG A C 1
ATOM 670 O O . ARG A 1 81 ? 144.847 44.335 -200.550 1.00 67.19 81 ARG A O 1
ATOM 677 N N . ASP A 1 82 ? 143.088 43.768 -199.229 1.00 62.75 82 ASP A N 1
ATOM 678 C CA . ASP A 1 82 ? 141.999 44.423 -199.947 1.00 62.75 82 ASP A CA 1
ATOM 679 C C . ASP A 1 82 ? 141.961 43.974 -201.424 1.00 62.75 82 ASP A C 1
ATOM 681 O O . ASP A 1 82 ? 142.492 44.619 -202.333 1.00 62.75 82 ASP A O 1
ATOM 685 N N . LEU A 1 83 ? 141.397 42.778 -201.621 1.00 66.50 83 LEU A N 1
ATOM 686 C CA . LEU A 1 83 ? 141.346 42.012 -202.878 1.00 66.50 83 LEU A CA 1
ATOM 687 C C . LEU A 1 83 ? 139.902 41.632 -203.267 1.00 66.50 83 LEU A C 1
ATOM 689 O O . LEU A 1 83 ? 139.699 40.795 -204.143 1.00 66.50 83 LEU A O 1
ATOM 693 N N . ASP A 1 84 ? 138.905 42.220 -202.606 1.00 62.66 84 ASP A N 1
ATOM 694 C CA . ASP A 1 84 ? 137.493 41.911 -202.823 1.00 62.66 84 ASP A CA 1
ATOM 695 C C . ASP A 1 84 ? 136.942 42.641 -204.058 1.00 62.66 84 ASP A C 1
ATOM 697 O O . ASP A 1 84 ? 137.208 43.826 -204.276 1.00 62.66 84 ASP A O 1
ATOM 701 N N . ILE A 1 85 ? 136.153 41.926 -204.861 1.00 66.00 85 ILE A N 1
ATOM 702 C CA . ILE A 1 85 ? 135.543 42.407 -206.108 1.00 66.00 85 ILE A CA 1
ATOM 703 C C . ILE A 1 85 ? 134.065 42.007 -206.176 1.00 66.00 85 ILE A C 1
ATOM 705 O O . ILE A 1 85 ? 133.653 40.997 -205.606 1.00 66.00 85 ILE A O 1
ATOM 709 N N . THR A 1 86 ? 133.256 42.817 -206.859 1.00 74.50 86 THR A N 1
ATOM 710 C CA . THR A 1 86 ? 131.823 42.563 -207.064 1.00 74.50 86 THR A CA 1
ATOM 711 C C . THR A 1 86 ? 131.574 41.603 -208.227 1.00 74.50 86 THR A C 1
ATOM 713 O O . THR A 1 86 ? 132.395 41.464 -209.131 1.00 74.50 86 THR A O 1
ATOM 716 N N . GLU A 1 87 ? 130.414 40.945 -208.212 1.00 68.44 87 GLU A N 1
ATOM 717 C CA . GLU A 1 87 ? 130.057 39.893 -209.171 1.00 68.44 87 GLU A CA 1
ATOM 718 C C . GLU A 1 87 ? 130.026 40.381 -210.624 1.00 68.44 87 GLU A C 1
ATOM 720 O O . GLU A 1 87 ? 130.610 39.733 -211.488 1.00 68.44 87 GLU A O 1
ATOM 725 N N . ASP A 1 88 ? 129.458 41.562 -210.885 1.00 70.56 88 ASP A N 1
ATOM 726 C CA . ASP A 1 88 ? 129.461 42.173 -212.223 1.00 70.56 88 ASP A CA 1
ATOM 727 C C . ASP A 1 88 ? 130.896 42.371 -212.745 1.00 70.56 88 ASP A C 1
ATOM 729 O O . ASP A 1 88 ? 131.207 42.082 -213.900 1.00 70.56 88 ASP A O 1
ATOM 733 N N . LYS A 1 89 ? 131.805 42.784 -211.853 1.00 70.31 89 LYS A N 1
ATOM 734 C CA . LYS A 1 89 ? 133.200 43.106 -212.173 1.00 70.31 89 LYS A CA 1
ATOM 735 C C . LYS A 1 89 ? 134.085 41.869 -212.354 1.00 70.31 89 LYS A C 1
ATOM 737 O O . LYS A 1 89 ? 135.073 41.921 -213.084 1.00 70.31 89 LYS A O 1
ATOM 742 N N . TYR A 1 90 ? 133.708 40.743 -211.746 1.00 75.81 90 TYR A N 1
ATOM 743 C CA . TYR A 1 90 ? 134.273 39.429 -212.069 1.00 75.81 90 TYR A CA 1
ATOM 744 C C . TYR A 1 90 ? 133.949 39.030 -213.519 1.00 75.81 90 TYR A C 1
ATOM 746 O O . TYR A 1 90 ? 134.834 38.552 -214.229 1.00 75.81 90 TYR A O 1
ATOM 754 N N . TYR A 1 91 ? 132.719 39.270 -213.993 1.00 75.19 91 TYR A N 1
ATOM 755 C CA . TYR A 1 91 ? 132.347 38.964 -215.379 1.00 75.19 91 TYR A CA 1
ATOM 756 C C . TYR A 1 91 ? 133.011 39.896 -216.408 1.00 75.19 91 TYR A C 1
ATOM 758 O O . TYR A 1 91 ? 133.358 39.418 -217.486 1.00 75.19 91 TYR A O 1
ATOM 766 N N . GLU A 1 92 ? 133.256 41.173 -216.079 1.00 67.62 92 GLU A N 1
ATOM 767 C CA . GLU A 1 92 ? 134.042 42.089 -216.928 1.00 67.62 92 GLU A CA 1
ATOM 768 C C . GLU A 1 92 ? 135.482 41.585 -217.145 1.00 67.62 92 GLU A C 1
ATOM 770 O O . GLU A 1 92 ? 135.914 41.406 -218.285 1.00 67.62 92 GLU A O 1
ATOM 775 N N . LEU A 1 93 ? 136.216 41.310 -216.056 1.00 70.25 93 LEU A N 1
ATOM 776 C CA . LEU A 1 93 ? 137.624 40.883 -216.109 1.00 70.25 93 LEU A CA 1
ATOM 777 C C . LEU A 1 93 ? 137.817 39.547 -216.842 1.00 70.25 93 LEU A C 1
ATOM 779 O O . LEU A 1 93 ? 138.832 39.333 -217.501 1.00 70.25 93 LEU A O 1
ATOM 783 N N . ARG A 1 94 ? 136.825 38.653 -216.774 1.00 62.53 94 ARG A N 1
ATOM 784 C CA . ARG A 1 94 ? 136.860 37.331 -217.419 1.00 62.53 94 ARG A CA 1
ATOM 785 C C . ARG A 1 94 ? 136.757 37.379 -218.952 1.00 62.53 94 ARG A C 1
ATOM 787 O O . ARG A 1 94 ? 136.962 36.356 -219.600 1.00 62.53 94 ARG A O 1
ATOM 794 N N . GLY A 1 95 ? 136.417 38.533 -219.533 1.00 61.53 95 GLY A N 1
ATOM 795 C CA . GLY A 1 95 ? 136.327 38.734 -220.983 1.00 61.53 95 GLY A CA 1
ATOM 796 C C . GLY A 1 95 ? 137.624 39.194 -221.663 1.00 61.53 95 GLY A C 1
ATOM 797 O O . GLY A 1 95 ? 137.611 39.402 -222.875 1.00 61.53 95 GLY A O 1
ATOM 798 N N . GLN A 1 96 ? 138.712 39.397 -220.911 1.00 59.81 96 GLN A N 1
ATOM 799 C CA . GLN A 1 96 ? 139.964 39.998 -221.394 1.00 59.81 96 GLN A CA 1
ATOM 800 C C . GLN A 1 96 ? 141.111 38.975 -221.498 1.00 59.81 96 GLN A C 1
ATOM 802 O O . GLN A 1 96 ? 141.036 37.879 -220.944 1.00 59.81 96 GLN A O 1
ATOM 807 N N . SER A 1 97 ? 142.160 39.321 -222.254 1.00 59.78 97 SER A N 1
ATOM 808 C CA . SER A 1 97 ? 143.343 38.470 -222.453 1.00 59.78 97 SER A CA 1
ATOM 809 C C . SER A 1 97 ? 144.272 38.523 -221.237 1.00 59.78 97 SER A C 1
ATOM 811 O O . SER A 1 97 ? 144.408 39.570 -220.609 1.00 59.78 97 SER A O 1
ATOM 813 N N . GLU A 1 98 ? 144.959 37.423 -220.913 1.00 62.00 98 GLU A N 1
ATOM 814 C CA . GLU A 1 98 ? 145.825 37.356 -219.720 1.00 62.00 98 GLU A CA 1
ATOM 815 C C . GLU A 1 98 ? 147.045 38.297 -219.782 1.00 62.00 98 GLU A C 1
ATOM 817 O O . GLU A 1 98 ? 147.592 38.645 -218.738 1.00 62.00 98 GLU A O 1
ATOM 822 N N . GLU A 1 99 ? 147.451 38.753 -220.973 1.00 63.50 99 GLU A N 1
ATOM 823 C CA . GLU A 1 99 ? 148.562 39.708 -221.140 1.00 63.50 99 GLU A CA 1
ATOM 824 C C . GLU A 1 99 ? 148.197 41.154 -220.730 1.00 63.50 99 GLU A C 1
ATOM 826 O O . GLU A 1 99 ? 149.097 41.966 -220.516 1.00 63.50 99 GLU A O 1
ATOM 831 N N . ASP A 1 100 ? 146.905 41.468 -220.556 1.00 57.38 100 ASP A N 1
ATOM 832 C CA . ASP A 1 100 ? 146.399 42.821 -220.260 1.00 57.38 100 ASP A CA 1
ATOM 833 C C . ASP A 1 100 ? 146.087 43.073 -218.759 1.00 57.38 100 ASP A C 1
ATOM 835 O O . ASP A 1 100 ? 145.668 44.173 -218.392 1.00 57.38 100 ASP A O 1
ATOM 839 N N . ILE A 1 101 ? 146.261 42.079 -217.872 1.00 60.72 101 ILE A N 1
ATOM 840 C CA . ILE A 1 101 ? 145.695 42.074 -216.500 1.00 60.72 101 ILE A CA 1
ATOM 841 C C . ILE A 1 101 ? 146.794 42.047 -215.419 1.00 60.72 101 ILE A C 1
ATOM 843 O O . ILE A 1 101 ? 147.765 41.296 -215.518 1.00 60.72 101 ILE A O 1
ATOM 847 N N . SER A 1 102 ? 146.658 42.826 -214.333 1.00 68.31 102 SER A N 1
ATOM 848 C CA . SER A 1 102 ? 147.682 42.857 -213.275 1.00 68.31 102 SER A CA 1
ATOM 849 C C . SER A 1 102 ? 147.574 41.707 -212.263 1.00 68.31 102 SER A C 1
ATOM 851 O O . SER A 1 102 ? 146.505 41.154 -211.989 1.00 68.31 102 SER A O 1
ATOM 853 N N . LEU A 1 103 ? 148.696 41.414 -211.591 1.00 63.50 103 LEU A N 1
ATOM 854 C CA . LEU A 1 103 ? 148.783 40.401 -210.531 1.00 63.50 103 LEU A CA 1
ATOM 855 C C . LEU A 1 103 ? 147.767 40.617 -209.390 1.00 63.50 103 LEU A C 1
ATOM 857 O O . LEU A 1 103 ? 147.339 39.646 -208.768 1.00 63.50 103 LEU A O 1
ATOM 861 N N . ARG A 1 104 ? 147.356 41.864 -209.108 1.00 69.56 104 ARG A N 1
ATOM 862 C CA . ARG A 1 104 ? 146.344 42.148 -208.075 1.00 69.56 104 ARG A CA 1
ATOM 863 C C . ARG A 1 104 ? 144.952 41.706 -208.525 1.00 69.56 104 ARG A C 1
ATOM 865 O O . ARG A 1 104 ? 144.232 41.096 -207.740 1.00 69.56 104 ARG A O 1
ATOM 872 N N . GLU A 1 105 ? 144.594 41.988 -209.774 1.00 68.06 105 GLU A N 1
ATOM 873 C CA . GLU A 1 105 ? 143.292 41.642 -210.358 1.00 68.06 105 GLU A CA 1
ATOM 874 C C . GLU A 1 105 ? 143.170 40.130 -210.585 1.00 68.06 105 GLU A C 1
ATOM 876 O O . GLU A 1 105 ? 142.145 39.541 -210.243 1.00 68.06 105 GLU A O 1
ATOM 881 N N . TYR A 1 106 ? 144.248 39.471 -211.023 1.00 70.25 106 TYR A N 1
ATOM 882 C CA . TYR A 1 106 ? 144.302 38.010 -211.135 1.00 70.25 106 TYR A CA 1
ATOM 883 C C . TYR A 1 106 ? 144.104 37.305 -209.776 1.00 70.25 106 TYR A C 1
ATOM 885 O O . TYR A 1 106 ? 143.319 36.359 -209.661 1.00 70.25 106 TYR A O 1
ATOM 893 N N . VAL A 1 107 ? 144.764 37.785 -208.711 1.00 69.81 107 VAL A N 1
ATOM 894 C CA . VAL A 1 107 ? 144.598 37.226 -207.355 1.00 69.81 107 VAL A CA 1
ATOM 895 C C . VAL A 1 107 ? 143.211 37.536 -206.775 1.00 69.81 107 VAL A C 1
ATOM 897 O O . VAL A 1 107 ? 142.633 36.670 -206.119 1.00 69.81 107 VAL A O 1
ATOM 900 N N . ALA A 1 108 ? 142.638 38.713 -207.049 1.00 74.38 108 ALA A N 1
ATOM 901 C CA . ALA A 1 108 ? 141.260 39.046 -206.676 1.00 74.38 108 ALA A CA 1
ATOM 902 C C . ALA A 1 108 ? 140.238 38.108 -207.350 1.00 74.38 108 ALA A C 1
ATOM 904 O O . ALA A 1 108 ? 139.366 37.551 -206.680 1.00 74.38 108 ALA A O 1
ATOM 905 N N . MET A 1 109 ? 140.398 37.844 -208.652 1.00 75.62 109 MET A N 1
ATOM 906 C CA . MET A 1 109 ? 139.563 36.898 -209.398 1.00 75.62 109 MET A CA 1
ATOM 907 C C . MET A 1 109 ? 139.615 35.486 -208.791 1.00 75.62 109 MET A C 1
ATOM 909 O O . MET A 1 109 ? 138.571 34.865 -208.586 1.00 75.62 109 MET A O 1
ATOM 913 N N . LYS A 1 110 ? 140.807 34.993 -208.425 1.00 76.94 110 LYS A N 1
ATOM 914 C CA . LYS A 1 110 ? 140.963 33.667 -207.798 1.00 76.94 110 LYS A CA 1
ATOM 915 C C . LYS A 1 110 ? 140.496 33.603 -206.339 1.00 76.94 110 LYS A C 1
ATOM 917 O O . LYS A 1 110 ? 140.027 32.551 -205.911 1.00 76.94 110 LYS A O 1
ATOM 922 N N . MET A 1 111 ? 140.553 34.706 -205.589 1.00 73.06 111 MET A N 1
ATOM 923 C CA . MET A 1 111 ? 139.915 34.812 -204.267 1.00 73.06 111 MET A CA 1
ATOM 924 C C . MET A 1 111 ? 138.389 34.687 -204.373 1.00 73.06 111 MET A C 1
ATOM 926 O O . MET A 1 111 ? 137.787 33.914 -203.628 1.00 73.06 111 MET A O 1
ATOM 930 N N . PHE A 1 112 ? 137.765 35.391 -205.322 1.00 79.00 112 PHE A N 1
ATOM 931 C CA . PHE A 1 112 ? 136.310 35.381 -205.508 1.00 79.00 112 PHE A CA 1
ATOM 932 C C . PHE A 1 112 ? 135.769 33.981 -205.852 1.00 79.00 112 PHE A C 1
ATOM 934 O O . PHE A 1 112 ? 134.790 33.532 -205.251 1.00 79.00 112 PHE A O 1
ATOM 941 N N . GLU A 1 113 ? 136.453 33.252 -206.744 1.00 78.38 113 GLU A N 1
ATOM 942 C CA . GLU A 1 113 ? 136.112 31.862 -207.095 1.00 78.38 113 GLU A CA 1
ATOM 943 C C . GLU A 1 113 ? 136.204 30.892 -205.900 1.00 78.38 113 GLU A C 1
ATOM 945 O O . GLU A 1 113 ? 135.421 29.946 -205.818 1.00 78.38 113 GLU A O 1
ATOM 950 N N . ALA A 1 114 ? 137.126 31.123 -204.956 1.00 76.62 114 ALA A N 1
ATOM 951 C CA . ALA A 1 114 ? 137.353 30.238 -203.811 1.00 76.62 114 ALA A CA 1
ATOM 952 C C . ALA A 1 114 ? 136.463 30.543 -202.588 1.00 76.62 114 ALA A C 1
ATOM 954 O O . ALA A 1 114 ? 136.052 29.626 -201.877 1.00 76.62 114 ALA A O 1
ATOM 955 N N . VAL A 1 115 ? 136.163 31.818 -202.318 1.00 80.81 115 VAL A N 1
ATOM 956 C CA . VAL A 1 115 ? 135.470 32.246 -201.084 1.00 80.81 115 VAL A CA 1
ATOM 957 C C . VAL A 1 115 ? 133.955 32.015 -201.146 1.00 80.81 115 VAL A C 1
ATOM 959 O O . VAL A 1 115 ? 133.342 31.620 -200.151 1.00 80.81 115 VAL A O 1
ATOM 962 N N . ARG A 1 116 ? 133.338 32.225 -202.313 1.00 80.19 116 ARG A N 1
ATOM 963 C CA . ARG A 1 116 ? 131.877 32.191 -202.486 1.00 80.19 116 ARG A CA 1
ATOM 964 C C . ARG A 1 116 ? 131.189 30.840 -202.171 1.00 80.19 116 ARG A C 1
ATOM 966 O O . ARG A 1 116 ? 130.128 30.881 -201.538 1.00 80.19 116 ARG A O 1
ATOM 973 N N . PRO A 1 117 ? 131.729 29.651 -202.528 1.00 80.56 117 PRO A N 1
ATOM 974 C CA . PRO A 1 117 ? 131.120 28.378 -202.118 1.00 80.56 117 PRO A CA 1
ATOM 975 C C . PRO A 1 117 ? 131.201 28.138 -200.599 1.00 80.56 117 PRO A C 1
ATOM 977 O O . PRO A 1 117 ? 130.241 27.661 -199.999 1.00 80.56 117 PRO A O 1
ATOM 980 N N . LEU A 1 118 ? 132.298 28.539 -199.946 1.00 78.44 118 LEU A N 1
ATOM 981 C CA . LEU A 1 118 ? 132.464 28.375 -198.495 1.00 78.44 118 LEU A CA 1
ATOM 982 C C . LEU A 1 118 ? 131.477 29.245 -197.699 1.00 78.44 118 LEU A C 1
ATOM 984 O O . LEU A 1 118 ? 130.952 28.815 -196.674 1.00 78.44 118 LEU A O 1
ATOM 988 N N . GLN A 1 119 ? 131.169 30.451 -198.188 1.00 77.62 119 GLN A N 1
ATOM 989 C CA . GLN A 1 119 ? 130.132 31.304 -197.596 1.00 77.62 119 GLN A CA 1
ATOM 990 C C . GLN A 1 119 ? 128.742 30.648 -197.655 1.00 77.62 119 GLN A C 1
ATOM 992 O O . GLN A 1 119 ? 128.007 30.679 -196.667 1.00 77.62 119 GLN A O 1
ATOM 997 N N . THR A 1 120 ? 128.396 29.997 -198.772 1.00 81.06 120 THR A N 1
ATOM 998 C CA . THR A 1 120 ? 127.097 29.314 -198.913 1.00 81.06 120 THR A CA 1
ATOM 999 C C . THR A 1 120 ? 126.995 28.043 -198.065 1.00 81.06 120 THR A C 1
ATOM 1001 O O . THR A 1 120 ? 125.917 27.751 -197.549 1.00 81.06 120 THR A O 1
ATOM 1004 N N . GLU A 1 121 ? 128.095 27.318 -197.849 1.00 81.38 121 GLU A N 1
ATOM 1005 C CA . GLU A 1 121 ? 128.139 26.172 -196.927 1.00 81.38 121 GLU A CA 1
ATOM 1006 C C . GLU A 1 121 ? 127.964 26.599 -195.455 1.00 81.38 121 GLU A C 1
ATOM 1008 O O . GLU A 1 121 ? 127.185 25.990 -194.714 1.00 81.38 121 GLU A O 1
ATOM 1013 N N . ILE A 1 122 ? 128.609 27.697 -195.037 1.00 82.19 122 ILE A N 1
ATOM 1014 C CA . ILE A 1 122 ? 128.482 28.256 -193.678 1.00 82.19 122 ILE A CA 1
ATOM 1015 C C . ILE A 1 122 ? 127.025 28.613 -193.347 1.00 82.19 122 ILE A C 1
ATOM 1017 O O . ILE A 1 122 ? 126.545 28.285 -192.257 1.00 82.19 122 ILE A O 1
ATOM 1021 N N . ASP A 1 123 ? 126.300 29.249 -194.269 1.00 83.31 123 ASP A N 1
ATOM 1022 C CA . ASP A 1 123 ? 124.908 29.643 -194.025 1.00 83.31 123 ASP A CA 1
ATOM 1023 C C . ASP A 1 123 ? 123.930 28.455 -194.059 1.00 83.31 123 ASP A C 1
ATOM 1025 O O . ASP A 1 123 ? 122.983 28.423 -193.266 1.00 83.31 123 ASP A O 1
ATOM 1029 N N . GLN A 1 124 ? 124.203 27.413 -194.855 1.00 82.12 124 GLN A N 1
ATOM 1030 C CA . GLN A 1 124 ? 123.470 26.141 -194.759 1.00 82.12 124 GLN A CA 1
ATOM 1031 C C . GLN A 1 124 ? 123.673 25.465 -193.395 1.00 82.12 124 GLN A C 1
ATOM 1033 O O . GLN A 1 124 ? 122.705 25.008 -192.780 1.00 82.12 124 GLN A O 1
ATOM 1038 N N . MET A 1 125 ? 124.907 25.438 -192.881 1.00 82.06 125 MET A N 1
ATOM 1039 C CA . MET A 1 125 ? 125.203 24.854 -191.569 1.00 82.06 125 MET A CA 1
ATOM 1040 C C . MET A 1 125 ? 124.576 25.656 -190.421 1.00 82.06 125 MET A C 1
ATOM 1042 O O . MET A 1 125 ? 124.023 25.058 -189.497 1.00 82.06 125 MET A O 1
ATOM 1046 N N . ARG A 1 126 ? 124.558 26.995 -190.501 1.00 84.56 126 ARG A N 1
ATOM 1047 C CA . ARG A 1 126 ? 123.827 27.864 -189.556 1.00 84.56 126 ARG A CA 1
ATOM 1048 C C . ARG A 1 126 ? 122.329 27.561 -189.534 1.00 84.56 126 ARG A C 1
ATOM 1050 O O . ARG A 1 126 ? 121.760 27.400 -188.453 1.00 84.56 126 ARG A O 1
ATOM 1057 N N . LEU A 1 127 ? 121.702 27.444 -190.708 1.00 85.56 127 LEU A N 1
ATOM 1058 C CA . LEU A 1 127 ? 120.282 27.110 -190.822 1.00 85.56 127 LEU A CA 1
ATOM 1059 C C . LEU A 1 127 ? 119.986 25.736 -190.203 1.00 85.56 127 LEU A C 1
ATOM 1061 O O . LEU A 1 127 ? 119.051 25.611 -189.414 1.00 85.56 127 LEU A O 1
ATOM 1065 N N . ARG A 1 128 ? 120.830 24.734 -190.486 1.00 84.06 128 ARG A N 1
ATOM 1066 C CA . ARG A 1 128 ? 120.694 23.371 -189.951 1.00 84.06 128 ARG A CA 1
ATOM 1067 C C . ARG A 1 128 ? 120.841 23.318 -188.428 1.00 84.06 128 ARG A C 1
ATOM 1069 O O . ARG A 1 128 ? 120.079 22.610 -187.775 1.00 84.06 128 ARG A O 1
ATOM 1076 N N . ASN A 1 129 ? 121.765 24.095 -187.858 1.00 82.31 129 ASN A N 1
ATOM 1077 C CA . ASN A 1 129 ? 121.955 24.173 -186.407 1.00 82.31 129 ASN A CA 1
ATOM 1078 C C . ASN A 1 129 ? 120.724 24.784 -185.713 1.00 82.31 129 ASN A C 1
ATOM 1080 O O . ASN A 1 129 ? 120.230 24.230 -184.733 1.00 82.31 129 ASN A O 1
ATOM 1084 N N . LYS A 1 130 ? 120.155 25.860 -186.280 1.00 86.62 130 LYS A N 1
ATOM 1085 C CA . LYS A 1 130 ? 118.899 26.450 -185.791 1.00 86.62 130 LYS A CA 1
ATOM 1086 C C . LYS A 1 130 ? 117.737 25.448 -185.834 1.00 86.62 130 LYS A C 1
ATOM 1088 O O . LYS A 1 130 ? 116.982 25.352 -184.872 1.00 86.62 130 LYS A O 1
ATOM 1093 N N . THR A 1 131 ? 117.612 24.666 -186.911 1.00 85.81 131 THR A N 1
ATOM 1094 C CA . THR A 1 131 ? 116.580 23.617 -187.011 1.00 85.81 131 THR A CA 1
ATOM 1095 C C . THR A 1 131 ? 116.704 22.574 -185.897 1.00 85.81 131 THR A C 1
ATOM 1097 O O . THR A 1 131 ? 115.689 22.168 -185.334 1.00 85.81 131 THR A O 1
ATOM 1100 N N . LEU A 1 132 ? 117.928 22.166 -185.543 1.00 81.69 132 LEU A N 1
ATOM 1101 C CA . LEU A 1 132 ? 118.172 21.208 -184.458 1.00 81.69 132 LEU A CA 1
ATOM 1102 C C . LEU A 1 132 ? 117.888 21.804 -183.072 1.00 81.69 132 LEU A C 1
ATOM 1104 O O . LEU A 1 132 ? 117.314 21.119 -182.223 1.00 81.69 132 LEU A O 1
ATOM 1108 N N . GLU A 1 133 ? 118.221 23.077 -182.834 1.00 83.69 133 GLU A N 1
ATOM 1109 C CA . GLU A 1 133 ? 117.815 23.758 -181.599 1.00 83.69 133 GLU A CA 1
ATOM 1110 C C . GLU A 1 133 ? 116.290 23.791 -181.441 1.00 83.69 133 GLU A C 1
ATOM 1112 O O . GLU A 1 133 ? 115.775 23.496 -180.364 1.00 83.69 133 GLU A O 1
ATOM 1117 N N . ASP A 1 134 ? 115.563 24.158 -182.498 1.00 86.06 134 ASP A N 1
ATOM 1118 C CA . ASP A 1 134 ? 114.109 24.317 -182.439 1.00 86.06 134 ASP A CA 1
ATOM 1119 C C . ASP A 1 134 ? 113.396 22.953 -182.304 1.00 86.06 134 ASP A C 1
ATOM 1121 O O . ASP A 1 134 ? 112.426 22.841 -181.553 1.00 86.06 134 ASP A O 1
ATOM 1125 N N . GLN A 1 135 ? 113.946 21.879 -182.888 1.00 86.38 135 GLN A N 1
ATOM 1126 C CA . GLN A 1 135 ? 113.531 20.497 -182.593 1.00 86.38 135 GLN A CA 1
ATOM 1127 C C . GLN A 1 135 ? 113.809 20.098 -181.134 1.00 86.38 135 GLN A C 1
ATOM 1129 O O . GLN A 1 135 ? 112.950 19.506 -180.483 1.00 86.38 135 GLN A O 1
ATOM 1134 N N . THR A 1 136 ? 114.970 20.467 -180.584 1.00 81.94 136 THR A N 1
ATOM 1135 C CA . THR A 1 136 ? 115.316 20.180 -179.179 1.00 81.94 136 THR A CA 1
ATOM 1136 C C . THR A 1 136 ? 114.374 20.912 -178.212 1.00 81.94 136 THR A C 1
ATOM 1138 O O . THR A 1 136 ? 113.946 20.341 -177.209 1.00 81.94 136 THR A O 1
ATOM 1141 N N . LYS A 1 137 ? 113.977 22.151 -178.541 1.00 85.06 137 LYS A N 1
ATOM 1142 C CA . LYS A 1 137 ? 112.952 22.918 -177.810 1.00 85.06 137 LYS A CA 1
ATOM 1143 C C . LYS A 1 137 ? 111.569 22.251 -177.906 1.00 85.06 137 LYS A C 1
ATOM 1145 O O . LYS A 1 137 ? 110.879 22.193 -176.890 1.00 85.06 137 LYS A O 1
ATOM 1150 N N . SER A 1 138 ? 111.190 21.703 -179.071 1.00 87.31 138 SER A N 1
ATOM 1151 C CA . SER A 1 138 ? 109.937 20.938 -179.253 1.00 87.31 138 SER A CA 1
ATOM 1152 C C . SER A 1 138 ? 109.884 19.719 -178.334 1.00 87.31 138 SER A C 1
ATOM 1154 O O . SER A 1 138 ? 109.000 19.633 -177.485 1.00 87.31 138 SER A O 1
ATOM 1156 N N . PHE A 1 139 ? 110.881 18.831 -178.415 1.00 85.94 139 PHE A N 1
ATOM 1157 C CA . PHE A 1 139 ? 110.909 17.617 -177.595 1.00 85.94 139 PHE A CA 1
ATOM 1158 C C . PHE A 1 139 ? 110.994 17.922 -176.093 1.00 85.94 139 PHE A C 1
ATOM 1160 O O . PHE A 1 139 ? 110.345 17.249 -175.298 1.00 85.94 139 PHE A O 1
ATOM 1167 N N . SER A 1 140 ? 111.722 18.972 -175.693 1.00 86.50 140 SER A N 1
ATOM 1168 C CA . SER A 1 140 ? 111.748 19.435 -174.297 1.00 86.50 140 SER A CA 1
ATOM 1169 C C . SER A 1 140 ? 110.355 19.857 -173.798 1.00 86.50 140 SER A C 1
ATOM 1171 O O . SER A 1 140 ? 109.956 19.497 -172.691 1.00 86.50 140 SER A O 1
ATOM 1173 N N . LYS A 1 141 ? 109.566 20.545 -174.638 1.00 86.50 141 LYS A N 1
ATOM 1174 C CA . LYS A 1 141 ? 108.177 20.922 -174.328 1.00 86.50 141 LYS A CA 1
ATOM 1175 C C . LYS A 1 141 ? 107.234 19.715 -174.296 1.00 86.50 141 LYS A C 1
ATOM 1177 O O . LYS A 1 141 ? 106.412 19.620 -173.391 1.00 86.50 141 LYS A O 1
ATOM 1182 N N . GLU A 1 142 ? 107.360 18.787 -175.242 1.00 86.25 142 GLU A N 1
ATOM 1183 C CA . GLU A 1 142 ? 106.554 17.557 -175.293 1.00 86.25 142 GLU A CA 1
ATOM 1184 C C . GLU A 1 142 ? 106.791 16.662 -174.066 1.00 86.25 142 GLU A C 1
ATOM 1186 O O . GLU A 1 142 ? 105.833 16.158 -173.480 1.00 86.25 142 GLU A O 1
ATOM 1191 N N . VAL A 1 143 ? 108.046 16.521 -173.622 1.00 84.69 143 VAL A N 1
ATOM 1192 C CA . VAL A 1 143 ? 108.394 15.816 -172.376 1.00 84.69 143 VAL A CA 1
ATOM 1193 C C . VAL A 1 143 ? 107.757 16.494 -171.161 1.00 84.69 143 VAL A C 1
ATOM 1195 O O . VAL A 1 143 ? 107.211 15.803 -170.303 1.00 84.69 143 VAL A O 1
ATOM 1198 N N . LEU A 1 144 ? 107.770 17.830 -171.098 1.00 88.88 144 LEU A N 1
ATOM 1199 C CA . LEU A 1 144 ? 107.181 18.577 -169.984 1.00 88.88 144 LEU A CA 1
ATOM 1200 C C . LEU A 1 144 ? 105.651 18.420 -169.933 1.00 88.88 144 LEU A C 1
ATOM 1202 O O . LEU A 1 144 ? 105.098 18.117 -168.880 1.00 88.88 144 LEU A O 1
ATOM 1206 N N . GLU A 1 145 ? 104.971 18.504 -171.079 1.00 88.00 145 GLU A N 1
ATOM 1207 C CA . GLU A 1 145 ? 103.527 18.256 -171.167 1.00 88.00 145 GLU A CA 1
ATOM 1208 C C . GLU A 1 145 ? 103.130 16.806 -170.836 1.00 88.00 145 GLU A C 1
ATOM 1210 O O . GLU A 1 145 ? 102.025 16.566 -170.347 1.00 88.00 145 GLU A O 1
ATOM 1215 N N . LEU A 1 146 ? 103.980 15.820 -171.139 1.00 86.25 146 LEU A N 1
ATOM 1216 C CA . LEU A 1 146 ? 103.750 14.422 -170.757 1.00 86.25 146 LEU A CA 1
ATOM 1217 C C . LEU A 1 146 ? 103.971 14.200 -169.255 1.00 86.25 146 LEU A C 1
ATOM 1219 O O . LEU A 1 146 ? 103.224 13.436 -168.643 1.00 86.25 146 LEU A O 1
ATOM 1223 N N . GLN A 1 147 ? 104.941 14.895 -168.658 1.00 85.56 147 GLN A N 1
ATOM 1224 C CA . GLN A 1 147 ? 105.178 14.893 -167.214 1.00 85.56 147 GLN A CA 1
ATOM 1225 C C . GLN A 1 147 ? 103.965 15.464 -166.458 1.00 85.56 147 GLN A C 1
ATOM 1227 O O . GLN A 1 147 ? 103.447 14.808 -165.556 1.00 85.56 147 GLN A O 1
ATOM 1232 N N . GLU A 1 148 ? 103.445 16.622 -166.883 1.00 88.12 148 GLU A N 1
ATOM 1233 C CA . GLU A 1 148 ? 102.236 17.234 -166.308 1.00 88.12 148 GLU A CA 1
ATOM 1234 C C . GLU A 1 148 ? 101.011 16.307 -166.403 1.00 88.12 148 GLU A C 1
ATOM 1236 O O . GLU A 1 148 ? 100.288 16.132 -165.420 1.00 88.12 148 GLU A O 1
ATOM 1241 N N . LYS A 1 149 ? 100.798 15.654 -167.556 1.00 88.06 149 LYS A N 1
ATOM 1242 C CA . LYS A 1 149 ? 99.695 14.692 -167.753 1.00 88.06 149 LYS A CA 1
ATOM 1243 C C . LYS A 1 149 ? 99.826 13.469 -166.834 1.00 88.06 149 LYS A C 1
ATOM 1245 O O . LYS A 1 149 ? 98.825 13.037 -166.267 1.00 88.06 149 LYS A O 1
ATOM 1250 N N . LEU A 1 150 ? 101.038 12.937 -166.650 1.00 87.31 150 LEU A N 1
ATOM 1251 C CA . LEU A 1 150 ? 101.298 11.800 -165.758 1.00 87.31 150 LEU A CA 1
ATOM 1252 C C . LEU A 1 150 ? 101.045 12.147 -164.283 1.00 87.31 150 LEU A C 1
ATOM 1254 O O . LEU A 1 150 ? 100.477 11.338 -163.548 1.00 87.31 150 LEU A O 1
ATOM 1258 N N . ASP A 1 151 ? 101.463 13.332 -163.842 1.00 87.44 151 ASP A N 1
ATOM 1259 C CA . ASP A 1 151 ? 101.282 13.761 -162.454 1.00 87.44 151 ASP A CA 1
ATOM 1260 C C . ASP A 1 151 ? 99.825 14.179 -162.152 1.00 87.44 151 ASP A C 1
ATOM 1262 O O . ASP A 1 151 ? 99.346 13.941 -161.040 1.00 87.44 151 ASP A O 1
ATOM 1266 N N . ALA A 1 152 ? 99.065 14.646 -163.152 1.00 89.00 152 ALA A N 1
ATOM 1267 C CA . ALA A 1 152 ? 97.611 14.817 -163.054 1.00 89.00 152 ALA A CA 1
ATOM 1268 C C . ALA A 1 152 ? 96.857 13.476 -162.900 1.00 89.00 152 ALA A C 1
ATOM 1270 O O . ALA A 1 152 ? 96.034 13.339 -161.994 1.00 89.00 152 ALA A O 1
ATOM 1271 N N . GLU A 1 153 ? 97.181 12.463 -163.714 1.00 87.56 153 GLU A N 1
ATOM 1272 C CA . GLU A 1 153 ? 96.637 11.089 -163.607 1.00 87.56 153 GLU A CA 1
ATOM 1273 C C . GLU A 1 153 ? 96.893 10.491 -162.210 1.00 87.56 153 GLU A C 1
ATOM 1275 O O . GLU A 1 153 ? 95.993 9.962 -161.551 1.00 87.56 153 GLU A O 1
ATOM 1280 N N . ARG A 1 154 ? 98.116 10.673 -161.690 1.00 86.94 154 ARG A N 1
ATOM 1281 C CA . ARG A 1 154 ? 98.496 10.270 -160.326 1.00 86.94 154 ARG A CA 1
ATOM 1282 C C . ARG A 1 154 ? 97.672 10.974 -159.247 1.00 86.94 154 ARG A C 1
ATOM 1284 O O . ARG A 1 154 ? 97.324 10.327 -158.254 1.00 86.94 154 ARG A O 1
ATOM 1291 N N . GLN A 1 155 ? 97.359 12.262 -159.415 1.00 88.69 155 GLN A N 1
ATOM 1292 C CA . GLN A 1 155 ? 96.478 12.976 -158.489 1.00 88.69 155 GLN A CA 1
ATOM 1293 C C . GLN A 1 155 ? 95.051 12.419 -158.553 1.00 88.69 155 GLN A C 1
ATOM 1295 O O . GLN A 1 155 ? 94.502 12.074 -157.505 1.00 88.69 155 GLN A O 1
ATOM 1300 N N . GLU A 1 156 ? 94.463 12.282 -159.746 1.00 88.81 156 GLU A N 1
ATOM 1301 C CA . GLU A 1 156 ? 93.086 11.795 -159.894 1.00 88.81 156 GLU A CA 1
ATOM 1302 C C . GLU A 1 156 ? 92.931 10.380 -159.321 1.00 88.81 156 GLU A C 1
ATOM 1304 O O . GLU A 1 156 ? 92.042 10.144 -158.499 1.00 88.81 156 GLU A O 1
ATOM 1309 N N . HIS A 1 157 ? 93.844 9.457 -159.637 1.00 88.56 157 HIS A N 1
ATOM 1310 C CA . HIS A 1 157 ? 93.843 8.112 -159.056 1.00 88.56 157 HIS A CA 1
ATOM 1311 C C . HIS A 1 157 ? 94.041 8.145 -157.523 1.00 88.56 157 HIS A C 1
ATOM 1313 O O . HIS A 1 157 ? 93.468 7.323 -156.792 1.00 88.56 157 HIS A O 1
ATOM 1319 N N . GLY A 1 158 ? 94.819 9.101 -157.003 1.00 86.69 158 GLY A N 1
ATOM 1320 C CA . GLY A 1 158 ? 94.953 9.356 -155.568 1.00 86.69 158 GLY A CA 1
ATOM 1321 C C . GLY A 1 158 ? 93.625 9.757 -154.919 1.00 86.69 158 GLY A C 1
ATOM 1322 O O . GLY A 1 158 ? 93.206 9.146 -153.931 1.00 86.69 158 GLY A O 1
ATOM 1323 N N . GLU A 1 159 ? 92.923 10.727 -155.504 1.00 90.19 159 GLU A N 1
ATOM 1324 C CA . GLU A 1 159 ? 91.599 11.158 -155.053 1.00 90.19 159 GLU A CA 1
ATOM 1325 C C . GLU A 1 159 ? 90.546 10.052 -155.174 1.00 90.19 159 GLU A C 1
ATOM 1327 O O . GLU A 1 159 ? 89.721 9.890 -154.274 1.00 90.19 159 GLU A O 1
ATOM 1332 N N . LEU A 1 160 ? 90.563 9.274 -156.260 1.00 89.75 160 LEU A N 1
ATOM 1333 C CA . LEU A 1 160 ? 89.618 8.182 -156.494 1.00 89.75 160 LEU A CA 1
ATOM 1334 C C . LEU A 1 160 ? 89.782 7.074 -155.443 1.00 89.75 160 LEU A C 1
ATOM 1336 O O . LEU A 1 160 ? 88.791 6.563 -154.919 1.00 89.75 160 LEU A O 1
ATOM 1340 N N . ARG A 1 161 ? 91.026 6.775 -155.042 1.00 88.56 161 ARG A N 1
ATOM 1341 C CA . ARG A 1 161 ? 91.327 5.850 -153.937 1.00 88.56 161 ARG A CA 1
ATOM 1342 C C . ARG A 1 161 ? 90.800 6.365 -152.593 1.00 88.56 161 ARG A C 1
ATOM 1344 O O . ARG A 1 161 ? 90.243 5.579 -151.831 1.00 88.56 161 ARG A O 1
ATOM 1351 N N . ILE A 1 162 ? 90.922 7.668 -152.318 1.00 89.62 162 ILE A N 1
ATOM 1352 C CA . ILE A 1 162 ? 90.370 8.298 -151.103 1.00 89.62 162 ILE A CA 1
ATOM 1353 C C . ILE A 1 162 ? 88.833 8.246 -151.115 1.00 89.62 162 ILE A C 1
ATOM 1355 O O . ILE A 1 162 ? 88.228 7.843 -150.122 1.00 89.62 162 ILE A O 1
ATOM 1359 N N . LYS A 1 163 ? 88.195 8.585 -152.246 1.00 90.69 163 LYS A N 1
ATOM 1360 C CA . LYS A 1 163 ? 86.735 8.497 -152.445 1.00 90.69 163 LYS A CA 1
ATOM 1361 C C . LYS A 1 163 ? 86.235 7.059 -152.208 1.00 90.69 163 LYS A C 1
ATOM 1363 O O . LYS A 1 163 ? 85.253 6.867 -151.493 1.00 90.69 163 LYS A O 1
ATOM 1368 N N . HIS A 1 164 ? 86.953 6.051 -152.712 1.00 88.88 164 HIS A N 1
ATOM 1369 C CA . HIS A 1 164 ? 86.628 4.637 -152.503 1.00 88.88 164 HIS A CA 1
ATOM 1370 C C . HIS A 1 164 ? 86.797 4.182 -151.041 1.00 88.88 164 HIS A C 1
ATOM 1372 O O . HIS A 1 164 ? 85.890 3.558 -150.493 1.00 88.88 164 HIS A O 1
ATOM 1378 N N . GLN A 1 165 ? 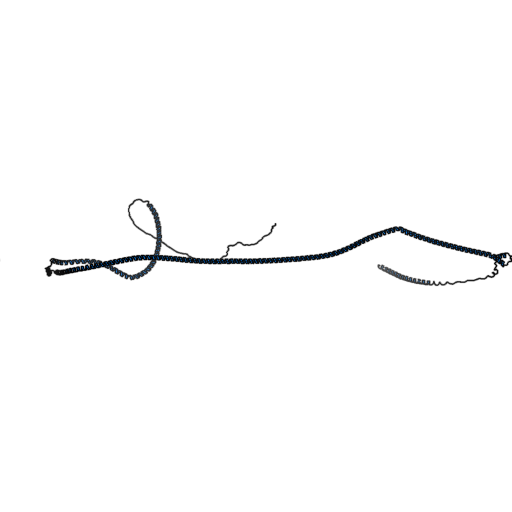87.905 4.535 -150.373 1.00 88.06 165 GLN A N 1
ATOM 1379 C CA . GLN A 1 165 ? 88.086 4.232 -148.944 1.00 88.06 165 GLN A CA 1
ATOM 1380 C C . GLN A 1 165 ? 87.003 4.882 -148.074 1.00 88.06 165 GLN A C 1
ATOM 1382 O O . GLN A 1 165 ? 86.520 4.248 -147.138 1.00 88.06 165 GLN A O 1
ATOM 1387 N N . ARG A 1 166 ? 86.575 6.106 -148.406 1.00 90.56 166 ARG A N 1
ATOM 1388 C CA . ARG A 1 166 ? 85.485 6.785 -147.698 1.00 90.56 166 ARG A CA 1
ATOM 1389 C C . ARG A 1 166 ? 84.154 6.047 -147.859 1.00 90.56 166 ARG A C 1
ATOM 1391 O O . ARG A 1 166 ? 83.546 5.711 -146.852 1.00 90.56 166 ARG A O 1
ATOM 1398 N N . MET A 1 167 ? 83.783 5.664 -149.085 1.00 90.50 167 MET A N 1
ATOM 1399 C CA . MET A 1 167 ? 82.585 4.846 -149.332 1.00 90.50 167 MET A CA 1
ATOM 1400 C C . MET A 1 167 ? 82.592 3.502 -148.584 1.00 90.50 167 MET A C 1
ATOM 1402 O O . MET A 1 167 ? 81.531 3.037 -148.176 1.00 90.50 167 MET A O 1
ATOM 1406 N N . ILE A 1 168 ? 83.757 2.875 -148.374 1.00 89.25 168 ILE A N 1
ATOM 1407 C CA . ILE A 1 168 ? 83.863 1.646 -147.565 1.00 89.25 168 ILE A CA 1
ATOM 1408 C C . ILE A 1 168 ? 83.530 1.923 -146.090 1.00 89.25 168 ILE A C 1
ATOM 1410 O O . ILE A 1 168 ? 82.813 1.130 -145.476 1.00 89.25 168 ILE A O 1
ATOM 1414 N N . ILE A 1 169 ? 84.014 3.038 -145.533 1.00 90.88 169 ILE A N 1
ATOM 1415 C CA . ILE A 1 169 ? 83.713 3.458 -144.154 1.00 90.88 169 ILE A CA 1
ATOM 1416 C C . ILE A 1 169 ? 82.223 3.795 -144.029 1.00 90.88 169 ILE A C 1
ATOM 1418 O O . ILE A 1 169 ? 81.537 3.169 -143.222 1.00 90.88 169 ILE A O 1
ATOM 1422 N N . ASP A 1 170 ? 81.701 4.665 -144.900 1.00 90.69 170 ASP A N 1
ATOM 1423 C CA . ASP A 1 170 ? 80.292 5.082 -144.918 1.00 90.69 170 ASP A CA 1
ATOM 1424 C C . ASP A 1 170 ? 79.339 3.866 -145.048 1.00 90.69 170 ASP A C 1
ATOM 1426 O O . ASP A 1 170 ? 78.295 3.789 -144.391 1.00 90.69 170 ASP A O 1
ATOM 1430 N N . PHE A 1 171 ? 79.713 2.857 -145.850 1.00 90.50 171 PHE A N 1
ATOM 1431 C CA . PHE A 1 171 ? 78.984 1.586 -145.960 1.00 90.50 171 PHE A CA 1
ATOM 1432 C C . PHE A 1 171 ? 79.071 0.732 -144.685 1.00 90.50 171 PHE A C 1
ATOM 1434 O O . PHE A 1 171 ? 78.103 0.062 -144.320 1.00 90.50 171 PHE A O 1
ATOM 1441 N N . SER A 1 172 ? 80.208 0.735 -143.986 1.00 90.31 172 SER A N 1
ATOM 1442 C CA . SER A 1 172 ? 80.368 0.005 -142.723 1.00 90.31 172 SER A CA 1
ATOM 1443 C C . SER A 1 172 ? 79.572 0.637 -141.573 1.00 90.31 172 SER A C 1
ATOM 1445 O O . SER A 1 172 ? 78.949 -0.091 -140.792 1.00 90.31 172 SER A O 1
ATOM 1447 N N . ASP A 1 173 ? 79.497 1.969 -141.534 1.00 90.69 173 ASP A N 1
ATOM 1448 C CA . ASP A 1 173 ? 78.742 2.730 -140.539 1.00 90.69 173 ASP A CA 1
ATOM 1449 C C . ASP A 1 173 ? 77.236 2.583 -140.768 1.00 90.69 173 ASP A C 1
ATOM 1451 O O . ASP A 1 173 ? 76.510 2.174 -139.862 1.00 90.69 173 ASP A O 1
ATOM 1455 N N . THR A 1 174 ? 76.756 2.787 -142.000 1.00 87.88 174 THR A N 1
ATOM 1456 C CA . THR A 1 174 ? 75.334 2.576 -142.343 1.00 87.88 174 THR A CA 1
ATOM 1457 C C . THR A 1 174 ? 74.885 1.132 -142.100 1.00 87.88 174 THR A C 1
ATOM 1459 O O . THR A 1 174 ? 73.817 0.907 -141.527 1.00 87.88 174 THR A O 1
ATOM 1462 N N . LYS A 1 175 ? 75.715 0.132 -142.426 1.00 90.12 175 LYS A N 1
ATOM 1463 C CA . LYS A 1 175 ? 75.451 -1.284 -142.112 1.00 90.12 175 LYS A CA 1
ATOM 1464 C C . LYS A 1 175 ? 75.407 -1.571 -140.605 1.00 90.12 175 LYS A C 1
ATOM 1466 O O . LYS A 1 175 ? 74.686 -2.476 -140.180 1.00 90.12 175 LYS A O 1
ATOM 1471 N N . SER A 1 176 ? 76.159 -0.824 -139.800 1.00 87.62 176 SER A N 1
ATOM 1472 C CA . SER A 1 176 ? 76.151 -0.937 -138.336 1.00 87.62 176 SER A CA 1
ATOM 1473 C C . SER A 1 176 ? 74.934 -0.239 -137.723 1.00 87.62 176 SER A C 1
ATOM 1475 O O . SER A 1 176 ? 74.275 -0.814 -136.856 1.00 87.62 176 SER A O 1
ATOM 1477 N N . GLN A 1 177 ? 74.561 0.933 -138.243 1.00 90.94 177 GLN A N 1
ATOM 1478 C CA . GLN A 1 177 ? 73.357 1.665 -137.855 1.00 90.94 177 GLN A CA 1
ATOM 1479 C C . GLN A 1 177 ? 72.084 0.853 -138.140 1.00 90.94 177 GLN A C 1
ATOM 1481 O O . GLN A 1 177 ? 71.266 0.678 -137.243 1.00 90.94 177 GLN A O 1
ATOM 1486 N N . VAL A 1 178 ? 71.954 0.258 -139.334 1.00 88.19 178 VAL A N 1
ATOM 1487 C CA . VAL A 1 178 ? 70.804 -0.601 -139.686 1.00 88.19 178 VAL A CA 1
ATOM 1488 C 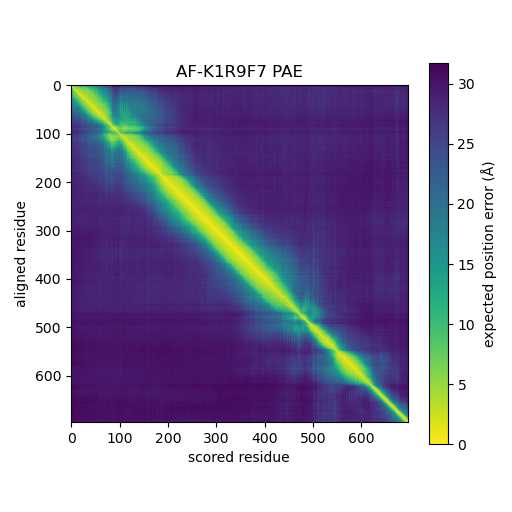C . VAL A 1 178 ? 70.677 -1.800 -138.737 1.00 88.19 178 VAL A C 1
ATOM 1490 O O . VAL A 1 178 ? 69.574 -2.128 -138.312 1.00 88.19 178 VAL A O 1
ATOM 1493 N N . LYS A 1 179 ? 71.788 -2.431 -138.328 1.00 87.06 179 LYS A N 1
ATOM 1494 C CA . LYS A 1 179 ? 71.750 -3.490 -137.301 1.00 87.06 179 LYS A CA 1
ATOM 1495 C C . LYS A 1 179 ? 71.252 -2.974 -135.949 1.00 87.06 179 LYS A C 1
ATOM 1497 O O . LYS A 1 179 ? 70.469 -3.652 -135.289 1.00 87.06 179 LYS A O 1
ATOM 1502 N N . HIS A 1 180 ? 71.723 -1.802 -135.530 1.00 87.06 180 HIS A N 1
ATOM 1503 C CA . HIS A 1 180 ? 71.352 -1.194 -134.256 1.00 87.06 180 HIS A CA 1
ATOM 1504 C C . HIS A 1 180 ? 69.876 -0.767 -134.224 1.00 87.06 180 HIS A C 1
ATOM 1506 O O . HIS A 1 180 ? 69.202 -0.980 -133.217 1.00 87.06 180 HIS A O 1
ATOM 1512 N N . ASP A 1 181 ? 69.350 -0.231 -135.326 1.00 85.44 181 ASP A N 1
ATOM 1513 C CA . ASP A 1 181 ? 67.947 0.173 -135.425 1.00 85.44 181 ASP A CA 1
ATOM 1514 C C . ASP A 1 181 ? 67.002 -1.027 -135.600 1.00 85.44 181 ASP A C 1
ATOM 1516 O O . ASP A 1 181 ? 65.954 -1.055 -134.955 1.00 85.44 181 ASP A O 1
ATOM 1520 N N . ASN A 1 182 ? 67.397 -2.079 -136.330 1.00 86.81 182 ASN A N 1
ATOM 1521 C CA . ASN A 1 182 ? 66.656 -3.347 -136.337 1.00 86.81 182 ASN A CA 1
ATOM 1522 C C . ASN A 1 182 ? 66.537 -3.932 -134.918 1.00 86.81 182 ASN A C 1
ATOM 1524 O O . ASN A 1 182 ? 65.444 -4.304 -134.500 1.00 86.81 182 ASN A O 1
ATOM 1528 N N . PHE A 1 183 ? 67.624 -3.927 -134.136 1.00 87.62 183 PHE A N 1
ATOM 1529 C CA . PHE A 1 183 ? 67.599 -4.383 -132.742 1.00 87.62 183 PHE A CA 1
ATOM 1530 C C . PHE A 1 183 ? 66.650 -3.548 -131.858 1.00 87.62 183 PHE A C 1
ATOM 1532 O O . PHE A 1 183 ? 66.004 -4.103 -130.967 1.00 87.62 183 PHE A O 1
ATOM 1539 N N . LYS A 1 184 ? 66.514 -2.233 -132.102 1.00 85.62 184 LYS A N 1
ATOM 1540 C CA . LYS A 1 184 ? 65.502 -1.404 -131.416 1.00 85.62 184 LYS A CA 1
ATOM 1541 C C . LYS A 1 184 ? 64.087 -1.843 -131.775 1.00 85.62 184 LYS A C 1
ATOM 1543 O O . LYS A 1 184 ? 63.264 -1.964 -130.874 1.00 85.62 184 LYS A O 1
ATOM 1548 N N . VAL A 1 185 ? 63.809 -2.082 -133.058 1.00 84.81 185 VAL A N 1
ATOM 1549 C CA . VAL A 1 185 ? 62.482 -2.502 -133.539 1.00 84.81 185 VAL A CA 1
ATOM 1550 C C . VAL A 1 185 ? 62.104 -3.873 -132.971 1.00 84.81 185 VAL A C 1
ATOM 1552 O O . VAL A 1 185 ? 61.038 -4.001 -132.379 1.00 84.81 185 VAL A O 1
ATOM 1555 N N . GLU A 1 186 ? 62.993 -4.866 -133.054 1.00 83.44 186 GLU A N 1
ATOM 1556 C CA . GLU A 1 186 ? 62.753 -6.232 -132.555 1.00 83.44 186 GLU A CA 1
ATOM 1557 C C . GLU A 1 186 ? 62.477 -6.299 -131.042 1.00 83.44 186 GLU A C 1
ATOM 1559 O O . GLU A 1 186 ? 61.747 -7.178 -130.584 1.00 83.44 186 GLU A O 1
ATOM 1564 N N . ASN A 1 187 ? 63.034 -5.372 -130.253 1.00 86.19 187 ASN A N 1
ATOM 1565 C CA . ASN A 1 187 ? 62.844 -5.332 -128.798 1.00 86.19 187 ASN A CA 1
ATOM 1566 C C . ASN A 1 187 ? 61.791 -4.308 -128.332 1.00 86.19 187 ASN A C 1
ATOM 1568 O O . ASN A 1 187 ? 61.423 -4.328 -127.155 1.00 86.19 187 ASN A O 1
ATOM 1572 N N . TYR A 1 188 ? 61.283 -3.442 -129.220 1.00 88.69 188 TYR A N 1
ATOM 1573 C CA . TYR A 1 188 ? 60.357 -2.361 -128.864 1.00 88.69 188 TYR A CA 1
ATOM 1574 C C . TYR A 1 188 ? 59.092 -2.883 -128.177 1.00 88.69 188 TYR A C 1
ATOM 1576 O O . TYR A 1 188 ? 58.754 -2.423 -127.086 1.00 88.69 188 TYR A O 1
ATOM 1584 N N . ASP A 1 189 ? 58.426 -3.878 -128.770 1.00 87.31 189 ASP A N 1
ATOM 1585 C CA . ASP A 1 189 ? 57.172 -4.406 -128.226 1.00 87.31 189 ASP A CA 1
ATOM 1586 C C . ASP A 1 189 ? 57.366 -5.107 -126.875 1.00 87.31 189 ASP A C 1
ATOM 1588 O O . ASP A 1 189 ? 56.496 -5.009 -126.012 1.00 87.31 189 ASP A O 1
ATOM 1592 N N . ARG A 1 190 ? 58.526 -5.736 -126.631 1.00 88.75 190 ARG A N 1
ATOM 1593 C CA . ARG A 1 190 ? 58.837 -6.328 -125.320 1.00 88.75 190 ARG A CA 1
ATOM 1594 C C . ARG A 1 190 ? 58.980 -5.251 -124.247 1.00 88.75 190 ARG A C 1
ATOM 1596 O O . ARG A 1 190 ? 58.281 -5.305 -123.243 1.00 88.75 190 ARG A O 1
ATOM 1603 N N . VAL A 1 191 ? 59.831 -4.251 -124.487 1.00 88.38 191 VAL A N 1
ATOM 1604 C CA . VAL A 1 191 ? 60.063 -3.144 -123.539 1.00 88.38 191 VAL A CA 1
ATOM 1605 C C . VAL A 1 191 ? 58.778 -2.343 -123.301 1.00 88.38 191 VAL A C 1
ATOM 1607 O O . VAL A 1 191 ? 58.523 -1.884 -122.189 1.00 88.38 191 VAL A O 1
ATOM 1610 N N . LYS A 1 192 ? 57.927 -2.212 -124.324 1.00 90.56 192 LYS A N 1
ATOM 1611 C CA . LYS A 1 192 ? 56.598 -1.607 -124.216 1.00 90.56 192 LYS A CA 1
ATOM 1612 C C . LYS A 1 192 ? 55.657 -2.425 -123.321 1.00 90.56 192 LYS A C 1
ATOM 1614 O O . LYS A 1 192 ? 55.028 -1.839 -122.449 1.00 90.56 192 LYS A O 1
ATOM 1619 N N . ILE A 1 193 ? 55.583 -3.747 -123.495 1.00 91.12 193 ILE A N 1
ATOM 1620 C CA . ILE A 1 193 ? 54.763 -4.631 -122.647 1.00 91.12 193 ILE A CA 1
ATOM 1621 C C . ILE A 1 193 ? 55.268 -4.626 -121.195 1.00 91.12 193 ILE A C 1
ATOM 1623 O O . ILE A 1 193 ? 54.462 -4.525 -120.275 1.00 91.12 193 ILE A O 1
ATOM 1627 N N . GLU A 1 194 ? 56.585 -4.671 -120.981 1.00 88.81 194 GLU A N 1
ATOM 1628 C CA . GLU A 1 194 ? 57.195 -4.587 -119.645 1.00 88.81 194 GLU A CA 1
ATOM 1629 C C . GLU A 1 194 ? 56.884 -3.240 -118.966 1.00 88.81 194 GLU A C 1
ATOM 1631 O O . GLU A 1 194 ? 56.484 -3.217 -117.802 1.00 88.81 194 GLU A O 1
ATOM 1636 N N . ARG A 1 195 ? 56.966 -2.119 -119.701 1.00 90.50 195 ARG A N 1
ATOM 1637 C CA . ARG A 1 195 ? 56.511 -0.798 -119.230 1.00 90.50 195 ARG A CA 1
ATOM 1638 C C . ARG A 1 195 ? 55.026 -0.802 -118.867 1.00 90.50 195 ARG A C 1
ATOM 1640 O O . ARG A 1 195 ? 54.673 -0.298 -117.807 1.00 90.50 195 ARG A O 1
ATOM 1647 N N . ASP A 1 196 ? 54.168 -1.320 -119.744 1.00 92.31 196 ASP A N 1
ATOM 1648 C CA . ASP A 1 196 ? 52.711 -1.263 -119.573 1.00 92.31 196 ASP A CA 1
ATOM 1649 C C . ASP A 1 196 ? 52.244 -2.126 -118.389 1.00 92.31 196 ASP A C 1
ATOM 1651 O O . ASP A 1 196 ? 51.353 -1.714 -117.646 1.00 92.31 196 ASP A O 1
ATOM 1655 N N . GLY A 1 197 ? 52.908 -3.262 -118.143 1.00 92.75 197 GLY A N 1
ATOM 1656 C CA . GLY A 1 197 ? 52.745 -4.046 -116.916 1.00 92.75 197 GLY A CA 1
ATOM 1657 C C . GLY A 1 197 ? 53.169 -3.268 -115.668 1.00 92.75 197 GLY A C 1
ATOM 1658 O O . GLY A 1 197 ? 52.368 -3.096 -114.754 1.00 92.75 197 GLY A O 1
ATOM 1659 N N . LEU A 1 198 ? 54.385 -2.708 -115.654 1.00 90.44 198 LEU A N 1
ATOM 1660 C CA . LEU A 1 198 ? 54.892 -1.933 -114.512 1.00 90.44 198 LEU A CA 1
ATOM 1661 C C . LEU A 1 198 ? 54.071 -0.663 -114.224 1.00 90.44 198 LEU A C 1
ATOM 1663 O O . LEU A 1 198 ? 53.950 -0.259 -113.067 1.00 90.44 198 LEU A O 1
ATOM 1667 N N . GLU A 1 199 ? 53.490 -0.022 -115.241 1.00 92.56 199 GLU A N 1
ATOM 1668 C CA . GLU A 1 199 ? 52.561 1.095 -115.050 1.00 92.56 199 GLU A CA 1
ATOM 1669 C C . GLU A 1 199 ? 51.213 0.629 -114.478 1.00 92.56 199 GLU A C 1
ATOM 1671 O O . GLU A 1 199 ? 50.681 1.287 -113.580 1.00 92.56 199 GLU A O 1
ATOM 1676 N N . HIS A 1 200 ? 50.688 -0.518 -114.919 1.00 93.19 200 HIS A N 1
ATOM 1677 C CA . HIS A 1 200 ? 49.482 -1.105 -114.334 1.00 93.19 200 HIS A CA 1
ATOM 1678 C C . HIS A 1 200 ? 49.692 -1.490 -112.860 1.00 93.19 200 HIS A C 1
ATOM 1680 O O . HIS A 1 200 ? 48.888 -1.082 -112.017 1.00 93.19 200 HIS A O 1
ATOM 1686 N N . ASP A 1 201 ? 50.793 -2.179 -112.542 1.00 92.81 201 ASP A N 1
ATOM 1687 C CA . ASP A 1 201 ? 51.173 -2.560 -111.177 1.00 92.81 201 ASP A CA 1
ATOM 1688 C C . ASP A 1 201 ? 51.345 -1.321 -110.285 1.00 92.81 201 ASP A C 1
ATOM 1690 O O . ASP A 1 201 ? 50.817 -1.264 -109.173 1.00 92.81 201 ASP A O 1
ATOM 1694 N N . ARG A 1 202 ? 52.023 -0.277 -110.789 1.00 93.12 202 ARG A N 1
ATOM 1695 C CA . ARG A 1 202 ? 52.177 1.014 -110.097 1.00 93.12 202 ARG A CA 1
ATOM 1696 C C . ARG A 1 202 ? 50.825 1.640 -109.761 1.00 93.12 202 ARG A C 1
ATOM 1698 O O . ARG A 1 202 ? 50.644 2.120 -108.643 1.00 93.12 202 ARG A O 1
ATOM 1705 N N . LEU A 1 203 ? 49.891 1.660 -110.713 1.00 93.69 203 LEU A N 1
ATOM 1706 C CA . LEU A 1 203 ? 48.562 2.243 -110.521 1.00 93.69 203 LEU A CA 1
ATOM 1707 C C . LEU A 1 203 ? 47.711 1.435 -109.533 1.00 93.69 203 LEU A C 1
ATOM 1709 O O . LEU A 1 203 ? 47.004 2.035 -108.723 1.00 93.69 203 LEU A O 1
ATOM 1713 N N . ASP A 1 204 ? 47.803 0.105 -109.541 1.00 93.25 204 ASP A N 1
ATOM 1714 C CA . ASP A 1 204 ? 47.045 -0.743 -108.615 1.00 93.25 204 ASP A CA 1
ATOM 1715 C C . ASP A 1 204 ? 47.634 -0.755 -107.201 1.00 93.25 204 ASP A C 1
ATOM 1717 O O . ASP A 1 204 ? 46.874 -0.669 -106.235 1.00 93.25 204 ASP A O 1
ATOM 1721 N N . ILE A 1 205 ? 48.961 -0.710 -107.048 1.00 91.56 205 ILE A N 1
ATOM 1722 C CA . ILE A 1 205 ? 49.606 -0.452 -105.751 1.00 91.56 205 ILE A CA 1
ATOM 1723 C C . ILE A 1 205 ? 49.214 0.941 -105.231 1.00 91.56 205 ILE A C 1
ATOM 1725 O O . ILE A 1 205 ? 48.870 1.083 -104.059 1.00 91.56 205 ILE A O 1
ATOM 1729 N N . GLN A 1 206 ? 49.184 1.969 -106.088 1.00 93.69 206 GLN A N 1
ATOM 1730 C CA . GLN A 1 206 ? 48.763 3.320 -105.696 1.00 93.69 206 GLN A CA 1
ATOM 1731 C C . GLN A 1 206 ? 47.278 3.376 -105.276 1.00 93.69 206 GLN A C 1
ATOM 1733 O O . GLN A 1 206 ? 46.937 4.069 -104.315 1.00 93.69 206 GLN A O 1
ATOM 1738 N N . ARG A 1 207 ? 46.396 2.609 -105.933 1.00 93.31 207 ARG A N 1
ATOM 1739 C CA . ARG A 1 207 ? 44.991 2.424 -105.518 1.00 93.31 207 ARG A CA 1
ATOM 1740 C C . ARG A 1 207 ? 44.890 1.725 -104.159 1.00 93.31 207 ARG A C 1
ATOM 1742 O O . ARG A 1 207 ? 44.161 2.201 -103.292 1.00 93.31 207 ARG A O 1
ATOM 1749 N N . GLN A 1 208 ? 45.630 0.633 -103.956 1.00 93.81 208 GLN A N 1
ATOM 1750 C CA . GLN A 1 208 ? 45.653 -0.108 -102.688 1.00 93.81 208 GLN A CA 1
ATOM 1751 C C . GLN A 1 208 ? 46.163 0.760 -101.531 1.00 93.81 208 GLN A C 1
ATOM 1753 O O . GLN A 1 208 ? 45.540 0.781 -100.470 1.00 93.81 208 GLN A O 1
ATOM 1758 N N . LEU A 1 209 ? 47.233 1.535 -101.747 1.00 91.81 209 LEU A N 1
ATOM 1759 C CA . LEU A 1 209 ? 47.738 2.508 -100.777 1.00 91.81 209 LEU A CA 1
ATOM 1760 C C . LEU A 1 209 ? 46.672 3.547 -100.416 1.00 91.81 209 LEU A C 1
ATOM 1762 O O . LEU A 1 209 ? 46.409 3.733 -99.235 1.00 91.81 209 LEU A O 1
ATOM 1766 N N . SER A 1 210 ? 45.988 4.146 -101.395 1.00 94.06 210 SER A N 1
ATOM 1767 C CA . SER A 1 210 ? 44.936 5.140 -101.124 1.00 94.06 210 SER A CA 1
ATOM 1768 C C . SER A 1 210 ? 43.757 4.568 -100.314 1.00 94.06 210 SER A C 1
ATOM 1770 O O . SER A 1 210 ? 43.222 5.241 -99.429 1.00 94.06 210 SER A O 1
ATOM 1772 N N . VAL A 1 211 ? 43.381 3.303 -100.544 1.00 94.69 211 VAL A N 1
ATOM 1773 C CA . VAL A 1 211 ? 42.364 2.602 -99.734 1.00 94.69 211 VAL A CA 1
ATOM 1774 C C . VAL A 1 211 ? 42.864 2.340 -98.306 1.00 94.69 211 VAL A C 1
ATOM 1776 O O . VAL A 1 211 ? 42.119 2.557 -97.349 1.00 94.69 211 VAL A O 1
ATOM 1779 N N . LEU A 1 212 ? 44.122 1.919 -98.142 1.00 92.25 212 LEU A N 1
ATOM 1780 C CA . LEU A 1 212 ? 44.738 1.686 -96.830 1.00 92.25 212 LEU A CA 1
ATOM 1781 C C . LEU A 1 212 ? 44.946 2.987 -96.039 1.00 92.25 212 LEU A C 1
ATOM 1783 O O . LEU A 1 212 ? 44.724 3.002 -94.832 1.00 92.25 212 LEU A O 1
ATOM 1787 N N . GLU A 1 213 ? 45.300 4.089 -96.701 1.00 93.75 213 GLU A N 1
ATOM 1788 C CA . GLU A 1 213 ? 45.357 5.432 -96.114 1.00 93.75 213 GLU A CA 1
ATOM 1789 C C . GLU A 1 213 ? 43.976 5.876 -95.619 1.00 93.75 213 GLU A C 1
ATOM 1791 O O . GLU A 1 213 ? 43.859 6.374 -94.498 1.00 93.75 213 GLU A O 1
ATOM 1796 N N . GLY A 1 214 ? 42.921 5.643 -96.408 1.00 94.00 214 GLY A N 1
ATOM 1797 C CA . GLY A 1 214 ? 41.536 5.890 -96.000 1.00 94.00 214 GLY A CA 1
ATOM 1798 C C . GLY A 1 214 ? 41.139 5.087 -94.757 1.00 94.00 214 GLY A C 1
ATOM 1799 O O . GLY A 1 214 ? 40.650 5.664 -93.786 1.00 94.00 214 GLY A O 1
ATOM 1800 N N . ALA A 1 215 ? 41.420 3.780 -94.744 1.00 93.56 215 ALA A N 1
ATOM 1801 C CA . ALA A 1 215 ? 41.146 2.906 -93.601 1.00 93.56 215 ALA A CA 1
ATOM 1802 C C . ALA A 1 215 ? 41.977 3.273 -92.354 1.00 93.56 215 ALA A C 1
ATOM 1804 O O . ALA A 1 215 ? 41.479 3.236 -91.231 1.00 93.56 215 ALA A O 1
ATOM 1805 N N . HIS A 1 216 ? 43.234 3.691 -92.529 1.00 92.56 216 HIS A N 1
ATOM 1806 C CA . HIS A 1 216 ? 44.059 4.198 -91.433 1.00 92.56 216 HIS A CA 1
ATOM 1807 C C . HIS A 1 216 ? 43.500 5.515 -90.868 1.00 92.56 216 HIS A C 1
ATOM 1809 O O . HIS A 1 216 ? 43.526 5.726 -89.654 1.00 92.56 216 HIS A O 1
ATOM 1815 N N . GLN A 1 217 ? 42.961 6.398 -91.717 1.00 95.31 217 GLN A N 1
ATOM 1816 C CA . GLN A 1 217 ? 42.312 7.636 -91.278 1.00 95.31 217 GLN A CA 1
ATOM 1817 C C . GLN A 1 217 ? 40.997 7.386 -90.525 1.00 95.31 217 GLN A C 1
ATOM 1819 O O . GLN A 1 217 ? 40.738 8.100 -89.555 1.00 95.31 217 GLN A O 1
ATOM 1824 N N . THR A 1 218 ? 40.181 6.395 -90.908 1.00 95.06 218 THR A N 1
ATOM 1825 C CA . THR A 1 218 ? 38.972 6.040 -90.138 1.00 95.06 218 THR A CA 1
ATOM 1826 C C . THR A 1 218 ? 39.334 5.401 -88.800 1.00 95.06 218 THR A C 1
ATOM 1828 O O . THR A 1 218 ? 38.906 5.912 -87.770 1.00 95.06 218 THR A O 1
ATOM 1831 N N . LEU A 1 219 ? 40.229 4.406 -88.780 1.00 93.31 219 LEU A N 1
ATOM 1832 C CA . LEU A 1 219 ? 40.706 3.770 -87.541 1.00 93.31 219 LEU A CA 1
ATOM 1833 C C . LEU A 1 219 ? 41.410 4.761 -86.594 1.00 93.31 219 LEU A C 1
ATOM 1835 O O . LEU A 1 219 ? 41.327 4.625 -85.376 1.00 93.31 219 LEU A O 1
ATOM 1839 N N . THR A 1 220 ? 42.089 5.779 -87.134 1.00 93.94 220 THR A N 1
ATOM 1840 C CA . THR A 1 220 ? 42.664 6.878 -86.339 1.00 93.94 220 THR A CA 1
ATOM 1841 C C . THR A 1 220 ? 41.570 7.689 -85.649 1.00 93.94 220 THR A C 1
ATOM 1843 O O . THR A 1 220 ? 41.672 7.906 -84.445 1.00 93.94 220 THR A O 1
ATOM 1846 N N . LYS A 1 221 ? 40.519 8.090 -86.380 1.00 95.38 221 LYS A N 1
ATOM 1847 C CA . LYS A 1 221 ? 39.378 8.830 -85.816 1.00 95.38 221 LYS A CA 1
ATOM 1848 C C . LYS A 1 221 ? 38.650 8.004 -84.764 1.00 95.38 221 LYS A C 1
ATOM 1850 O O . LYS A 1 221 ? 38.544 8.458 -83.638 1.00 95.38 221 LYS A O 1
ATOM 1855 N N . GLU A 1 222 ? 38.282 6.762 -85.080 1.00 94.50 222 GLU A N 1
ATOM 1856 C CA . GLU A 1 222 ? 37.634 5.838 -84.139 1.00 94.50 222 GLU A CA 1
ATOM 1857 C C . GLU A 1 222 ? 38.444 5.678 -82.841 1.00 94.50 222 GLU A C 1
ATOM 1859 O O . GLU A 1 222 ? 37.884 5.711 -81.747 1.00 94.50 222 GLU A O 1
ATOM 1864 N N . ARG A 1 223 ? 39.776 5.570 -82.934 1.00 94.81 223 ARG A N 1
ATOM 1865 C CA . ARG A 1 223 ? 40.671 5.508 -81.767 1.00 94.81 223 ARG A CA 1
ATOM 1866 C C . ARG A 1 223 ? 40.706 6.813 -80.965 1.00 94.81 223 ARG A C 1
ATOM 1868 O O . ARG A 1 223 ? 40.808 6.746 -79.740 1.00 94.81 223 ARG A O 1
ATOM 1875 N N . ASP A 1 224 ? 40.650 7.972 -81.614 1.00 95.19 224 ASP A N 1
ATOM 1876 C CA . ASP A 1 224 ? 40.663 9.279 -80.941 1.00 95.19 224 ASP A CA 1
ATOM 1877 C C . ASP A 1 224 ? 39.292 9.637 -80.337 1.00 95.19 224 ASP A C 1
ATOM 1879 O O . ASP A 1 224 ? 39.231 10.148 -79.216 1.00 95.19 224 ASP A O 1
ATOM 1883 N N . ASP A 1 225 ? 38.197 9.257 -80.996 1.00 95.12 225 ASP A N 1
ATOM 1884 C CA . ASP A 1 225 ? 36.830 9.347 -80.481 1.00 95.12 225 ASP A CA 1
ATOM 1885 C C . ASP A 1 225 ? 36.659 8.437 -79.250 1.00 95.12 225 ASP A C 1
ATOM 1887 O O . ASP A 1 225 ? 36.282 8.914 -78.179 1.00 95.12 225 ASP A O 1
ATOM 1891 N N . LEU A 1 226 ? 37.070 7.162 -79.330 1.00 93.69 226 LEU A N 1
ATOM 1892 C CA . LEU A 1 226 ? 37.086 6.241 -78.181 1.00 93.69 226 LEU A CA 1
ATOM 1893 C C . LEU A 1 226 ? 38.012 6.718 -77.048 1.00 93.69 226 LEU A C 1
ATOM 1895 O O . LEU A 1 226 ? 37.734 6.469 -75.872 1.00 93.69 226 LEU A O 1
ATOM 1899 N N . HIS A 1 227 ? 39.111 7.416 -77.358 1.00 95.00 227 HIS A N 1
ATOM 1900 C CA . HIS A 1 227 ? 39.959 8.039 -76.338 1.00 95.00 227 HIS A CA 1
ATOM 1901 C C . HIS A 1 227 ? 39.236 9.200 -75.635 1.00 95.00 227 HIS A C 1
ATOM 1903 O O . HIS A 1 227 ? 39.323 9.329 -74.409 1.00 95.00 227 HIS A O 1
ATOM 1909 N N . SER A 1 228 ? 38.499 10.015 -76.394 1.00 94.88 228 SER A N 1
ATOM 1910 C CA . SER A 1 228 ? 37.664 11.105 -75.881 1.00 94.88 228 SER A CA 1
ATOM 1911 C C . SER A 1 228 ? 36.538 10.574 -74.986 1.00 94.88 228 SER A C 1
ATOM 1913 O O . SER A 1 228 ? 36.413 11.001 -73.835 1.00 94.88 228 SER A O 1
ATOM 1915 N N . GLU A 1 229 ? 35.798 9.556 -75.441 1.00 94.62 229 GLU A N 1
ATOM 1916 C CA . GLU A 1 229 ? 34.765 8.870 -74.653 1.00 94.62 229 GLU A CA 1
ATOM 1917 C C . GLU A 1 229 ? 35.336 8.252 -73.372 1.00 94.62 229 GLU A C 1
ATOM 1919 O O . GLU A 1 229 ? 34.787 8.447 -72.287 1.00 94.62 229 GLU A O 1
ATOM 1924 N N . LEU A 1 230 ? 36.484 7.569 -73.452 1.00 93.75 230 LEU A N 1
ATOM 1925 C CA . LEU A 1 230 ? 37.167 7.008 -72.285 1.00 93.75 230 LEU A CA 1
ATOM 1926 C C . LEU A 1 230 ? 37.618 8.099 -71.298 1.00 93.75 230 LEU A C 1
ATOM 1928 O O . LEU A 1 230 ? 37.622 7.868 -70.086 1.00 93.75 230 LEU A O 1
ATOM 1932 N N . SER A 1 231 ? 38.001 9.281 -71.786 1.00 95.06 231 SER A N 1
ATOM 1933 C CA . SER A 1 231 ? 38.338 10.440 -70.951 1.00 95.06 231 SER A CA 1
ATOM 1934 C C . SER A 1 231 ? 37.096 11.000 -70.247 1.00 95.06 231 SER A C 1
ATOM 1936 O O . SER A 1 231 ? 37.100 11.149 -69.023 1.00 95.06 231 SER A O 1
ATOM 1938 N N . ALA A 1 232 ? 35.998 11.206 -70.980 1.00 94.19 232 ALA A N 1
ATOM 1939 C CA . ALA A 1 232 ? 34.718 11.650 -70.429 1.00 94.19 232 ALA A CA 1
ATOM 1940 C C . ALA A 1 232 ? 34.152 10.652 -69.399 1.00 94.19 232 ALA A C 1
ATOM 1942 O O . ALA A 1 232 ? 33.745 11.046 -68.305 1.00 94.19 232 ALA A O 1
ATOM 1943 N N . ALA A 1 233 ? 34.218 9.348 -69.686 1.00 92.00 233 ALA A N 1
ATOM 1944 C CA . ALA A 1 233 ? 33.810 8.288 -68.768 1.00 92.00 233 ALA A CA 1
ATOM 1945 C C . ALA A 1 233 ? 34.665 8.261 -67.488 1.00 92.00 233 ALA A C 1
ATOM 1947 O O . ALA A 1 233 ? 34.129 8.082 -66.395 1.00 92.00 233 ALA A O 1
ATOM 1948 N N . LYS A 1 234 ? 35.983 8.499 -67.581 1.00 94.12 234 LYS A N 1
ATOM 1949 C CA . LYS A 1 234 ? 36.866 8.641 -66.405 1.00 94.12 234 LYS A CA 1
ATOM 1950 C C . LYS A 1 234 ? 36.518 9.872 -65.563 1.00 94.12 234 LYS A C 1
ATOM 1952 O O . LYS A 1 234 ? 36.535 9.774 -64.336 1.00 94.12 234 LYS A O 1
ATOM 1957 N N . GLN A 1 235 ? 36.185 11.001 -66.190 1.00 94.81 235 GLN A N 1
ATOM 1958 C CA . GLN A 1 235 ? 35.751 12.213 -65.484 1.00 94.81 235 GLN A CA 1
ATOM 1959 C C . GLN A 1 235 ? 34.404 11.991 -64.780 1.00 94.81 235 GLN A C 1
ATOM 1961 O O . GLN A 1 235 ? 34.295 12.249 -63.582 1.00 94.81 235 GLN A O 1
ATOM 1966 N N . SER A 1 236 ? 33.420 11.408 -65.474 1.00 94.00 236 SER A N 1
ATOM 1967 C CA . SER A 1 236 ? 32.127 11.018 -64.894 1.00 94.00 236 SER A CA 1
ATOM 1968 C C . SER A 1 236 ? 32.298 10.047 -63.716 1.00 94.00 236 SER A C 1
ATOM 1970 O O . SER A 1 236 ? 31.768 10.293 -62.635 1.00 94.00 236 SER A O 1
ATOM 1972 N N . LEU A 1 237 ? 33.130 9.008 -63.861 1.00 94.75 237 LEU A N 1
ATOM 1973 C CA . LEU A 1 237 ? 33.471 8.082 -62.776 1.00 94.75 237 LEU A CA 1
ATOM 1974 C C . LEU A 1 237 ? 34.127 8.794 -61.579 1.00 94.75 237 LEU A C 1
ATOM 1976 O O . LEU A 1 237 ? 33.924 8.380 -60.438 1.00 94.75 237 LEU A O 1
ATOM 1980 N N . SER A 1 238 ? 34.924 9.841 -61.813 1.00 94.88 238 SER A N 1
ATOM 1981 C CA . SER A 1 238 ? 35.533 10.636 -60.741 1.00 94.88 238 SER A CA 1
ATOM 1982 C C . SER A 1 238 ? 34.495 11.464 -59.981 1.00 94.88 238 SER A C 1
ATOM 1984 O O . SER A 1 238 ? 34.555 11.508 -58.754 1.00 94.88 238 SER A O 1
ATOM 1986 N N . LEU A 1 239 ? 33.531 12.068 -60.682 1.00 95.12 239 LEU A N 1
ATOM 1987 C CA . LEU A 1 239 ? 32.424 12.804 -60.063 1.00 95.12 239 LEU A CA 1
ATOM 1988 C C . LEU A 1 239 ? 31.519 11.857 -59.264 1.00 95.12 239 LEU A C 1
ATOM 1990 O O . LEU A 1 239 ? 31.346 12.057 -58.067 1.00 95.12 239 LEU A O 1
ATOM 1994 N N . LEU A 1 240 ? 31.084 10.736 -59.851 1.00 93.94 240 LEU A N 1
ATOM 1995 C CA . LEU A 1 240 ? 30.270 9.729 -59.151 1.00 93.94 240 LEU A CA 1
ATOM 1996 C C . LEU A 1 240 ? 30.977 9.130 -57.919 1.00 93.94 240 LEU A C 1
ATOM 1998 O O . LEU A 1 240 ? 30.314 8.711 -56.969 1.00 93.94 240 LEU A O 1
ATOM 2002 N N . LYS A 1 241 ? 32.317 9.084 -57.898 1.00 94.12 241 LYS A N 1
ATOM 2003 C CA . LYS A 1 241 ? 33.087 8.716 -56.696 1.00 94.12 241 LYS A CA 1
ATOM 2004 C C . LYS A 1 241 ? 33.024 9.797 -55.616 1.00 94.12 241 LYS A C 1
ATOM 2006 O O . LYS A 1 241 ? 32.849 9.443 -54.454 1.00 94.12 241 LYS A O 1
ATOM 2011 N N . GLN A 1 242 ? 33.137 11.074 -55.985 1.00 95.06 242 GLN A N 1
ATOM 2012 C CA . GLN A 1 242 ? 33.001 12.201 -55.054 1.00 95.06 242 GLN A CA 1
ATOM 2013 C C . GLN A 1 242 ? 31.575 12.290 -54.495 1.00 95.06 242 GLN A C 1
ATOM 2015 O O . GLN A 1 242 ? 31.418 12.370 -53.278 1.00 95.06 242 GLN A O 1
ATOM 2020 N N . ASP A 1 243 ? 30.552 12.154 -55.343 1.00 94.62 243 ASP A N 1
ATOM 2021 C CA . ASP A 1 243 ? 29.144 12.096 -54.931 1.00 94.62 243 ASP A CA 1
ATOM 2022 C C . ASP A 1 243 ? 28.893 10.918 -53.984 1.00 94.62 243 ASP A C 1
ATOM 2024 O O . ASP A 1 243 ? 28.296 11.084 -52.921 1.00 94.62 243 ASP A O 1
ATOM 2028 N N . LYS A 1 244 ? 29.411 9.723 -54.312 1.00 95.69 244 LYS A N 1
ATOM 2029 C CA . LYS A 1 244 ? 29.324 8.557 -53.425 1.00 95.69 244 LYS A CA 1
ATOM 2030 C C . LYS A 1 244 ? 30.001 8.822 -52.082 1.00 95.69 244 LYS A C 1
ATOM 2032 O O . LYS A 1 244 ? 29.444 8.444 -51.055 1.00 95.69 244 LYS A O 1
ATOM 2037 N N . GLU A 1 245 ? 31.184 9.430 -52.057 1.00 95.56 245 GLU A N 1
ATOM 2038 C CA . GLU A 1 245 ? 31.900 9.716 -50.810 1.00 95.56 245 GLU A CA 1
ATOM 2039 C C . GLU A 1 245 ? 31.166 10.773 -49.966 1.00 95.56 245 GLU A C 1
ATOM 2041 O O . GLU A 1 245 ? 31.026 10.596 -48.755 1.00 95.56 245 GLU A O 1
ATOM 2046 N N . TYR A 1 246 ? 30.624 11.819 -50.600 1.00 96.62 246 TYR A N 1
ATOM 2047 C CA . TYR A 1 246 ? 29.780 12.829 -49.958 1.00 96.62 246 TYR A CA 1
ATOM 2048 C C . TYR A 1 246 ? 28.514 12.210 -49.354 1.00 96.62 246 TYR A C 1
ATOM 2050 O O . TYR A 1 246 ? 28.253 12.382 -48.164 1.00 96.62 246 TYR A O 1
ATOM 2058 N N . LEU A 1 247 ? 27.769 11.422 -50.136 1.00 95.31 247 LEU A N 1
ATOM 2059 C CA . LEU A 1 247 ? 26.567 10.727 -49.672 1.00 95.31 247 LEU A CA 1
ATOM 2060 C C . LEU A 1 247 ? 26.889 9.697 -48.583 1.00 95.31 247 LEU A C 1
ATOM 2062 O O . LEU A 1 247 ? 26.122 9.558 -47.639 1.00 95.31 247 LEU A O 1
ATOM 2066 N N . THR A 1 248 ? 28.037 9.015 -48.652 1.00 95.12 248 THR A N 1
ATOM 2067 C CA . THR A 1 248 ? 28.470 8.078 -47.598 1.00 95.12 248 THR A CA 1
ATOM 2068 C C . THR A 1 248 ? 28.727 8.812 -46.280 1.00 95.12 248 THR A C 1
ATOM 2070 O O . THR A 1 248 ? 28.270 8.347 -45.239 1.00 95.12 248 THR A O 1
ATOM 2073 N N . LYS A 1 249 ? 29.388 9.979 -46.319 1.00 96.25 249 LYS A N 1
ATOM 2074 C CA . LYS A 1 249 ? 29.601 10.836 -45.137 1.00 96.25 249 LYS A CA 1
ATOM 2075 C C . LYS A 1 249 ? 28.285 11.388 -44.590 1.00 96.25 249 LYS A C 1
ATOM 2077 O O . LYS A 1 249 ? 28.042 11.320 -43.391 1.00 96.25 249 LYS A O 1
ATOM 2082 N N . GLN A 1 250 ? 27.393 11.854 -45.465 1.00 96.06 250 GLN A N 1
ATOM 2083 C CA . GLN A 1 250 ? 26.065 12.320 -45.066 1.00 96.06 250 GLN A CA 1
ATOM 2084 C C . GLN A 1 250 ? 25.238 11.197 -44.420 1.00 96.06 250 GLN A C 1
ATOM 2086 O O . GLN A 1 250 ? 24.567 11.435 -43.419 1.00 96.06 250 GLN A O 1
ATOM 2091 N N . VAL A 1 251 ? 25.316 9.969 -44.944 1.00 94.81 251 VAL A N 1
ATOM 2092 C CA . VAL A 1 251 ? 24.678 8.791 -44.343 1.00 94.81 251 VAL A CA 1
ATOM 2093 C C . VAL A 1 251 ? 25.301 8.461 -42.988 1.00 94.81 251 VAL A C 1
ATOM 2095 O O . VAL A 1 251 ? 24.541 8.286 -42.045 1.00 94.81 251 VAL A O 1
ATOM 2098 N N . SER A 1 252 ? 26.632 8.454 -42.830 1.00 95.88 252 SER A N 1
ATOM 2099 C CA . SER A 1 252 ? 27.244 8.215 -41.512 1.00 95.88 252 SER A CA 1
ATOM 2100 C C . SER A 1 252 ? 26.882 9.294 -40.490 1.00 95.88 252 SER A C 1
ATOM 2102 O O . SER A 1 252 ? 26.573 8.967 -39.348 1.00 95.88 252 SER A O 1
ATOM 2104 N N . ASP A 1 253 ? 26.843 10.566 -40.892 1.00 96.06 253 ASP A N 1
ATOM 2105 C CA . ASP A 1 253 ? 26.470 11.674 -40.008 1.00 96.06 253 ASP A CA 1
ATOM 2106 C C . ASP A 1 253 ? 24.992 11.604 -39.602 1.00 96.06 253 ASP A C 1
ATOM 2108 O O . ASP A 1 253 ? 24.651 11.860 -38.445 1.00 96.06 253 ASP A O 1
ATOM 2112 N N . LEU A 1 254 ? 24.102 11.218 -40.523 1.00 94.62 254 LEU A N 1
ATOM 2113 C CA . LEU A 1 254 ? 22.695 10.963 -40.211 1.00 94.62 254 LEU A CA 1
ATOM 2114 C C . LEU A 1 254 ? 22.531 9.732 -39.311 1.00 94.62 254 LEU A C 1
ATOM 2116 O O . LEU A 1 254 ? 21.794 9.819 -38.334 1.00 94.62 254 LEU A O 1
ATOM 2120 N N . THR A 1 255 ? 23.251 8.634 -39.562 1.00 96.75 255 THR A N 1
ATOM 2121 C CA . THR A 1 255 ? 23.247 7.444 -38.695 1.00 96.75 255 THR A CA 1
ATOM 2122 C C . THR A 1 255 ? 23.707 7.792 -37.280 1.00 96.75 255 THR A C 1
ATOM 2124 O O . THR A 1 255 ? 22.983 7.499 -36.335 1.00 96.75 255 THR A O 1
ATOM 2127 N N . ASN A 1 256 ? 24.830 8.499 -37.125 1.00 96.44 256 ASN A N 1
ATOM 2128 C CA . ASN A 1 256 ? 25.345 8.938 -35.823 1.00 96.44 256 ASN A CA 1
ATOM 2129 C C . ASN A 1 256 ? 24.364 9.873 -35.087 1.00 96.44 256 ASN A C 1
ATOM 2131 O O . ASN A 1 256 ? 24.270 9.854 -33.860 1.00 96.44 256 ASN A O 1
ATOM 2135 N N . ARG A 1 257 ? 23.607 10.698 -35.824 1.00 96.50 257 ARG A N 1
ATOM 2136 C CA . ARG A 1 257 ? 22.546 11.544 -35.250 1.00 96.50 257 ARG A CA 1
ATOM 2137 C C . ARG A 1 257 ? 21.297 10.749 -34.869 1.00 96.50 257 ARG A C 1
ATOM 2139 O O . ARG A 1 257 ? 20.657 11.112 -33.886 1.00 96.50 257 ARG A O 1
ATOM 2146 N N . CYS A 1 258 ? 20.960 9.690 -35.605 1.00 93.56 258 CYS A N 1
ATOM 2147 C CA . CYS A 1 258 ? 19.896 8.757 -35.241 1.00 93.56 258 CYS A CA 1
ATOM 2148 C C . CYS A 1 258 ? 20.264 7.970 -33.980 1.00 93.56 258 CYS A C 1
ATOM 2150 O O . CYS A 1 258 ? 19.495 8.017 -33.027 1.00 93.56 258 CYS A O 1
ATOM 2152 N N . THR A 1 259 ? 21.453 7.361 -33.906 1.00 96.62 259 THR A N 1
ATOM 2153 C CA . THR A 1 259 ? 21.881 6.615 -32.709 1.00 96.62 259 THR A CA 1
ATOM 2154 C C . THR A 1 259 ? 21.966 7.521 -31.482 1.00 96.62 259 THR A C 1
ATOM 2156 O O . THR A 1 259 ? 21.458 7.156 -30.430 1.00 96.62 259 THR A O 1
ATOM 2159 N N . TYR A 1 260 ? 22.491 8.746 -31.610 1.00 96.69 260 TYR A N 1
ATOM 2160 C CA . TYR A 1 260 ? 22.485 9.713 -30.503 1.00 96.69 260 TYR A CA 1
ATOM 2161 C C . TYR A 1 260 ? 21.064 10.115 -30.064 1.00 96.69 260 TYR A C 1
ATOM 2163 O O . TYR A 1 260 ? 20.804 10.304 -28.875 1.00 96.69 260 TYR A O 1
ATOM 2171 N N . ALA A 1 261 ? 20.121 10.247 -31.004 1.00 93.88 261 ALA A N 1
ATOM 2172 C CA . ALA A 1 261 ? 18.720 10.515 -30.682 1.00 93.88 261 ALA A CA 1
ATOM 2173 C C . ALA A 1 261 ? 18.042 9.307 -30.008 1.00 93.88 261 ALA A C 1
ATOM 2175 O O . ALA A 1 261 ? 17.271 9.493 -29.069 1.00 93.88 261 ALA A O 1
ATOM 2176 N N . GLU A 1 262 ? 18.356 8.085 -30.437 1.00 95.81 262 GLU A N 1
ATOM 2177 C CA . GLU A 1 262 ? 17.889 6.834 -29.831 1.00 95.81 262 GLU A CA 1
ATOM 2178 C C . GLU A 1 262 ? 18.443 6.658 -28.412 1.00 95.81 262 GLU A C 1
ATOM 2180 O O . GLU A 1 262 ? 17.667 6.410 -27.492 1.00 95.81 262 GLU A O 1
ATOM 2185 N N . GLU A 1 263 ? 19.743 6.884 -28.196 1.00 97.25 263 GLU A N 1
ATOM 2186 C CA . GLU A 1 263 ? 20.377 6.934 -26.871 1.00 97.25 263 GLU A CA 1
ATOM 2187 C C . GLU A 1 263 ? 19.711 7.985 -25.974 1.00 97.25 263 GLU A C 1
ATOM 2189 O O . GLU A 1 263 ? 19.393 7.705 -24.817 1.00 97.25 263 GLU A O 1
ATOM 2194 N N . LYS A 1 264 ? 19.421 9.182 -26.506 1.00 96.62 264 LYS A N 1
ATOM 2195 C CA . LYS A 1 264 ? 18.698 10.234 -25.774 1.00 96.62 264 LYS A CA 1
ATOM 2196 C C . LYS A 1 264 ? 17.276 9.827 -25.390 1.00 96.62 264 LYS A C 1
ATOM 2198 O O . LYS A 1 264 ? 16.860 10.087 -24.261 1.00 96.62 264 LYS A O 1
ATOM 2203 N N . VAL A 1 265 ? 16.541 9.189 -26.299 1.00 95.56 265 VAL A N 1
ATOM 2204 C CA . VAL A 1 265 ? 15.183 8.683 -26.042 1.00 95.56 265 VAL A CA 1
ATOM 2205 C C . VAL A 1 265 ? 15.209 7.537 -25.030 1.00 95.56 265 VAL A C 1
ATOM 2207 O O . VAL A 1 265 ? 14.369 7.511 -24.134 1.00 95.56 265 VAL A O 1
ATOM 2210 N N . GLN A 1 266 ? 16.191 6.634 -25.104 1.00 96.19 266 GLN A N 1
ATOM 2211 C CA . GLN A 1 266 ? 16.386 5.583 -24.104 1.00 96.19 266 GLN A CA 1
ATOM 2212 C C . GLN A 1 266 ? 16.732 6.173 -22.733 1.00 96.19 266 GLN A C 1
ATOM 2214 O O . GLN A 1 266 ? 16.121 5.770 -21.744 1.00 96.19 266 GLN A O 1
ATOM 2219 N N . GLN A 1 267 ? 17.646 7.148 -22.655 1.00 96.69 267 GLN A N 1
ATOM 2220 C CA . GLN A 1 267 ? 18.007 7.820 -21.403 1.00 96.69 267 GLN A CA 1
ATOM 2221 C C . GLN A 1 267 ? 16.770 8.447 -20.746 1.00 96.69 267 GLN A C 1
ATOM 2223 O O . GLN A 1 267 ? 16.447 8.116 -19.606 1.00 96.69 267 GLN A O 1
ATOM 2228 N N . SER A 1 268 ? 16.027 9.287 -21.472 1.00 94.62 268 SER A N 1
ATOM 2229 C CA . SER A 1 268 ? 14.827 9.921 -20.916 1.00 94.62 268 SER A CA 1
ATOM 2230 C C . SER A 1 268 ? 13.650 8.956 -20.722 1.00 94.62 268 SER A C 1
ATOM 2232 O O . SER A 1 268 ? 12.750 9.244 -19.935 1.00 94.62 268 SER A O 1
ATOM 2234 N N . GLY A 1 269 ? 13.676 7.781 -21.358 1.00 96.38 269 GLY A N 1
ATOM 2235 C CA . GLY A 1 269 ? 12.808 6.649 -21.030 1.00 96.3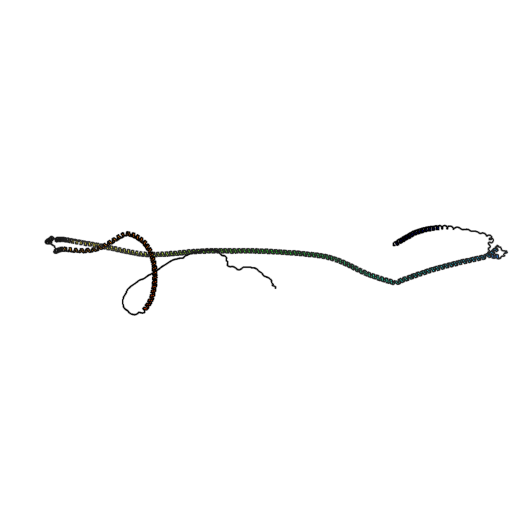8 269 GLY A CA 1
ATOM 2236 C C . GLY A 1 269 ? 13.090 6.084 -19.634 1.00 96.38 269 GLY A C 1
ATOM 2237 O O . GLY A 1 269 ? 12.164 5.975 -18.833 1.00 96.38 269 GLY A O 1
ATOM 2238 N N . HIS A 1 270 ? 14.359 5.811 -19.309 1.00 97.25 270 HIS A N 1
ATOM 2239 C CA . HIS A 1 270 ? 14.766 5.360 -17.970 1.00 97.25 270 HIS A CA 1
ATOM 2240 C C . HIS A 1 270 ? 14.474 6.429 -16.904 1.00 97.25 270 HIS A C 1
ATOM 2242 O O . HIS A 1 270 ? 13.864 6.121 -15.883 1.00 97.25 270 HIS A O 1
ATOM 2248 N N . GLU A 1 271 ? 14.812 7.698 -17.168 1.00 96.19 271 GLU A N 1
ATOM 2249 C CA . GLU A 1 271 ? 14.508 8.828 -16.270 1.00 96.19 271 GLU A CA 1
ATOM 2250 C C . GLU A 1 271 ? 12.995 8.937 -15.987 1.00 96.19 271 GLU A C 1
ATOM 2252 O O . GLU A 1 271 ? 12.584 9.184 -14.851 1.00 96.19 271 GLU A O 1
ATOM 2257 N N . LEU A 1 272 ? 12.148 8.694 -16.996 1.00 95.38 272 LEU A N 1
ATOM 2258 C CA . LEU A 1 272 ? 10.691 8.658 -16.853 1.00 95.38 272 LEU A CA 1
ATOM 2259 C C . LEU A 1 272 ? 10.195 7.427 -16.069 1.00 95.38 272 LEU A C 1
ATOM 2261 O O . LEU A 1 272 ? 9.198 7.527 -15.354 1.00 95.38 272 LEU A O 1
ATOM 2265 N N . GLU A 1 273 ? 10.837 6.267 -16.198 1.00 97.19 273 GLU A N 1
ATOM 2266 C CA . GLU A 1 273 ? 10.470 5.055 -15.453 1.00 97.19 273 GLU A CA 1
ATOM 2267 C C . GLU A 1 273 ? 10.879 5.115 -13.982 1.00 97.19 273 GLU A C 1
ATOM 2269 O O . GLU A 1 273 ? 10.061 4.796 -13.117 1.00 97.19 273 GLU A O 1
ATOM 2274 N N . ASP A 1 274 ? 12.071 5.621 -13.674 1.00 97.06 274 ASP A N 1
ATOM 2275 C CA . ASP A 1 274 ? 12.485 5.868 -12.294 1.00 97.06 274 ASP A CA 1
ATOM 2276 C C . ASP A 1 274 ? 11.630 6.973 -11.648 1.00 97.06 274 ASP A C 1
ATOM 2278 O O . ASP A 1 274 ? 11.214 6.831 -10.496 1.00 97.06 274 ASP A O 1
ATOM 2282 N N . ALA A 1 275 ? 11.244 8.016 -12.396 1.00 95.81 275 ALA A N 1
ATOM 2283 C CA . ALA A 1 275 ? 10.286 9.017 -11.921 1.00 95.81 275 ALA A CA 1
ATOM 2284 C C . ALA A 1 275 ? 8.881 8.431 -11.661 1.00 95.81 275 ALA A C 1
ATOM 2286 O O . ALA A 1 275 ? 8.231 8.812 -10.683 1.00 95.81 275 ALA A O 1
ATOM 2287 N N . LYS A 1 276 ? 8.401 7.485 -12.487 1.00 96.81 276 LYS A N 1
ATOM 2288 C CA . LYS A 1 276 ? 7.147 6.749 -12.219 1.00 96.81 276 LYS A CA 1
ATOM 2289 C C . LYS A 1 276 ? 7.263 5.906 -10.949 1.00 96.81 276 LYS A C 1
ATOM 2291 O O . LYS A 1 276 ? 6.394 6.028 -10.089 1.00 96.81 276 LYS A O 1
ATOM 2296 N N . ARG A 1 277 ? 8.347 5.134 -10.799 1.00 97.00 277 ARG A N 1
ATOM 2297 C CA . ARG A 1 277 ? 8.593 4.277 -9.627 1.00 97.00 277 ARG A CA 1
ATOM 2298 C C . ARG A 1 277 ? 8.679 5.100 -8.341 1.00 97.00 277 ARG A C 1
ATOM 2300 O O . ARG A 1 277 ? 7.986 4.794 -7.378 1.00 97.00 277 ARG A O 1
ATOM 2307 N N . ALA A 1 278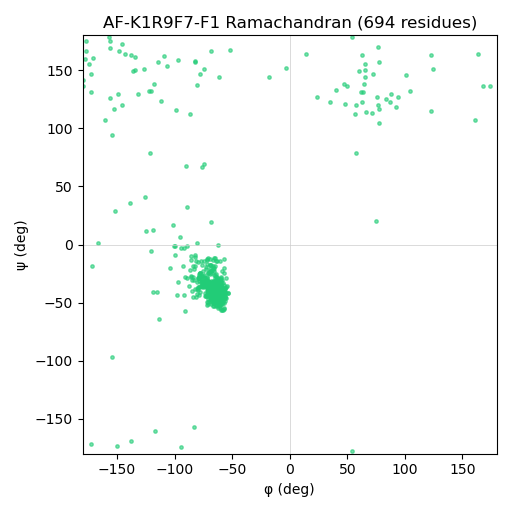 ? 9.427 6.204 -8.352 1.00 95.94 278 ALA A N 1
ATOM 2308 C CA . ALA A 1 278 ? 9.512 7.127 -7.221 1.00 95.94 278 ALA A CA 1
ATOM 2309 C C . ALA A 1 278 ? 8.149 7.761 -6.877 1.00 95.94 278 ALA A C 1
ATOM 2311 O O . ALA A 1 278 ? 7.804 7.887 -5.702 1.00 95.94 278 ALA A O 1
ATOM 2312 N N . ARG A 1 279 ? 7.333 8.116 -7.883 1.00 96.50 279 ARG A N 1
ATOM 2313 C CA . ARG A 1 279 ? 5.953 8.592 -7.677 1.00 96.50 279 ARG A CA 1
ATOM 2314 C C . ARG A 1 279 ? 5.085 7.515 -7.016 1.00 96.50 279 ARG A C 1
ATOM 2316 O O . ARG A 1 279 ? 4.338 7.823 -6.093 1.00 96.50 279 ARG A O 1
ATOM 2323 N N . GLU A 1 280 ? 5.175 6.274 -7.485 1.00 96.19 280 GLU A N 1
ATOM 2324 C CA . GLU A 1 280 ? 4.414 5.127 -6.976 1.00 96.19 280 GLU A CA 1
ATOM 2325 C C . GLU A 1 280 ? 4.810 4.768 -5.540 1.00 96.19 280 GLU A C 1
ATOM 2327 O O . GLU A 1 280 ? 3.932 4.701 -4.683 1.00 96.19 280 GLU A O 1
ATOM 2332 N N . GLU A 1 281 ? 6.106 4.699 -5.232 1.00 96.19 281 GLU A N 1
ATOM 2333 C CA . GLU A 1 281 ? 6.606 4.550 -3.861 1.00 96.19 281 GLU A CA 1
ATOM 2334 C C . GLU A 1 281 ? 6.095 5.651 -2.919 1.00 96.19 281 GLU A C 1
ATOM 2336 O O . GLU A 1 281 ? 5.753 5.382 -1.768 1.00 96.19 281 GLU A O 1
ATOM 2341 N N . MET A 1 282 ? 6.065 6.909 -3.370 1.00 94.75 282 MET A N 1
ATOM 2342 C CA . MET A 1 282 ? 5.599 8.029 -2.545 1.00 94.75 282 MET A CA 1
ATOM 2343 C C . MET A 1 282 ? 4.077 7.999 -2.347 1.00 94.75 282 MET A C 1
ATOM 2345 O O . MET A 1 282 ? 3.606 8.322 -1.255 1.00 94.75 282 MET A O 1
ATOM 2349 N N . TYR A 1 283 ? 3.307 7.538 -3.340 1.00 95.56 283 TYR A N 1
ATOM 2350 C CA . TYR A 1 283 ? 1.880 7.249 -3.166 1.00 95.56 283 TYR A CA 1
ATOM 2351 C C . TYR A 1 283 ? 1.637 6.082 -2.204 1.00 95.56 283 TYR A C 1
ATOM 2353 O O . TYR A 1 283 ? 0.752 6.186 -1.358 1.00 95.56 283 TYR A O 1
ATOM 2361 N N . GLU A 1 284 ? 2.419 5.004 -2.276 1.00 95.69 284 GLU A N 1
ATOM 2362 C CA . GLU A 1 284 ? 2.291 3.851 -1.377 1.00 95.69 284 GLU A CA 1
ATOM 2363 C C . GLU A 1 284 ? 2.650 4.219 0.072 1.00 95.69 284 GLU A C 1
ATOM 2365 O O . GLU A 1 284 ? 1.907 3.885 0.998 1.00 95.69 284 GLU A O 1
ATOM 2370 N N . LYS A 1 285 ? 3.718 5.005 0.276 1.00 95.69 285 LYS A N 1
ATOM 2371 C CA . LYS A 1 285 ? 4.090 5.581 1.582 1.00 95.69 285 LYS A CA 1
ATOM 2372 C C . LYS A 1 285 ? 2.990 6.506 2.122 1.00 95.69 285 LYS A C 1
ATOM 2374 O O . LYS A 1 285 ? 2.634 6.406 3.296 1.00 95.69 285 LYS A O 1
ATOM 2379 N N . TYR A 1 286 ? 2.399 7.355 1.273 1.00 96.00 286 TYR A N 1
ATOM 2380 C CA . TYR A 1 286 ? 1.272 8.221 1.644 1.00 96.00 286 TYR A CA 1
ATOM 2381 C C . TYR A 1 286 ? 0.016 7.424 2.029 1.00 96.00 286 TYR A C 1
ATOM 2383 O O . TYR A 1 286 ? -0.568 7.687 3.078 1.00 96.00 286 TYR A O 1
ATOM 2391 N N . VAL A 1 287 ? -0.391 6.438 1.221 1.00 96.69 287 VAL A N 1
ATOM 2392 C CA . VAL A 1 287 ? -1.560 5.584 1.499 1.00 96.69 287 VAL A CA 1
ATOM 2393 C C . VAL A 1 287 ? -1.349 4.787 2.785 1.00 96.69 287 VAL A C 1
ATOM 2395 O O . VAL A 1 287 ? -2.221 4.802 3.651 1.00 96.69 287 VAL A O 1
ATOM 2398 N N . SER A 1 288 ? -0.170 4.185 2.960 1.00 95.69 288 SER A N 1
ATOM 2399 C CA . SER A 1 288 ? 0.192 3.450 4.177 1.00 95.69 288 SER A CA 1
ATOM 2400 C C . SER A 1 288 ? 0.116 4.337 5.420 1.00 95.69 288 SER A C 1
ATOM 2402 O O . SER A 1 288 ? -0.513 3.957 6.402 1.00 95.69 288 SER A O 1
ATOM 2404 N N . SER A 1 289 ? 0.688 5.546 5.371 1.00 95.12 289 SER A N 1
ATOM 2405 C CA . SER A 1 289 ? 0.641 6.501 6.486 1.00 95.12 289 SER A CA 1
ATOM 2406 C C . SER A 1 289 ? -0.783 6.996 6.773 1.00 95.12 289 SER A C 1
ATOM 2408 O O . SER A 1 289 ? -1.204 7.025 7.929 1.00 95.12 289 SER A O 1
ATOM 2410 N N . ARG A 1 290 ? -1.567 7.319 5.734 1.00 96.81 290 ARG A N 1
ATOM 2411 C CA . ARG A 1 290 ? -2.983 7.705 5.859 1.00 96.81 290 ARG A CA 1
ATOM 2412 C C . ARG A 1 290 ? -3.798 6.612 6.548 1.00 96.81 290 ARG A C 1
ATOM 2414 O O . ARG A 1 290 ? -4.587 6.914 7.442 1.00 96.81 290 ARG A O 1
ATOM 2421 N N . ASP A 1 291 ? -3.613 5.359 6.143 1.00 96.19 291 ASP A N 1
ATOM 2422 C CA . ASP A 1 291 ? -4.407 4.238 6.646 1.00 96.19 291 ASP A CA 1
ATOM 2423 C C . ASP A 1 291 ? -3.930 3.762 8.027 1.00 96.19 291 ASP A C 1
ATOM 2425 O O . ASP A 1 291 ? -4.763 3.369 8.847 1.00 96.19 291 ASP A O 1
ATOM 2429 N N . GLN A 1 292 ? -2.640 3.920 8.350 1.00 96.12 292 GLN A N 1
ATOM 2430 C CA . GLN A 1 292 ? -2.121 3.837 9.721 1.00 96.12 292 GLN A CA 1
ATOM 2431 C C . GLN A 1 292 ? -2.785 4.882 10.625 1.00 96.12 292 GLN A C 1
ATOM 2433 O O . GLN A 1 292 ? -3.425 4.503 11.604 1.00 96.12 292 GLN A O 1
ATOM 2438 N N . TYR A 1 293 ? -2.728 6.174 10.275 1.00 94.25 293 TYR A N 1
ATOM 2439 C CA . TYR A 1 293 ? -3.353 7.231 11.078 1.00 94.25 293 TYR A CA 1
ATOM 2440 C C . TYR A 1 293 ? -4.865 7.041 11.215 1.00 94.25 293 TYR A C 1
ATOM 2442 O O . TYR A 1 293 ? -5.393 7.161 12.318 1.00 94.25 293 TYR A O 1
ATOM 2450 N N . LYS A 1 294 ? -5.571 6.684 10.133 1.00 97.19 294 LYS A N 1
ATOM 2451 C CA . LYS A 1 294 ? -7.000 6.346 10.190 1.00 97.19 294 LYS A CA 1
ATOM 2452 C C . LYS A 1 294 ? -7.258 5.214 11.192 1.00 97.19 294 LYS A C 1
ATOM 2454 O O . LYS A 1 294 ? -8.138 5.344 12.039 1.00 97.19 294 LYS A O 1
ATOM 2459 N N . THR A 1 295 ? -6.485 4.131 11.115 1.00 95.94 295 THR A N 1
ATOM 2460 C CA . THR A 1 295 ? -6.622 2.974 12.013 1.00 95.94 295 THR A CA 1
ATOM 2461 C C . THR A 1 295 ? -6.322 3.355 13.461 1.00 95.94 295 THR A C 1
ATOM 2463 O O . THR A 1 295 ? -7.061 2.958 14.356 1.00 95.94 295 THR A O 1
ATOM 2466 N N . GLU A 1 296 ? -5.300 4.178 13.711 1.00 95.94 296 GLU A N 1
ATOM 2467 C CA . GLU A 1 296 ? -5.015 4.718 15.041 1.00 95.94 296 GLU A CA 1
ATOM 2468 C C . GLU A 1 296 ? -6.157 5.578 15.588 1.00 95.94 296 GLU A C 1
ATOM 2470 O O . GLU A 1 296 ? -6.534 5.400 16.744 1.00 95.94 296 GLU A O 1
ATOM 2475 N N . TYR A 1 297 ? -6.710 6.501 14.795 1.00 95.25 297 TYR A N 1
ATOM 2476 C CA . TYR A 1 297 ? -7.824 7.349 15.227 1.00 95.25 297 TYR A CA 1
ATOM 2477 C C . TYR A 1 297 ? -9.091 6.533 15.493 1.00 95.25 297 TYR A C 1
ATOM 2479 O O . TYR A 1 297 ? -9.748 6.756 16.507 1.00 95.25 297 TYR A O 1
ATOM 2487 N N . GLU A 1 298 ? -9.418 5.550 14.648 1.00 95.69 298 GLU A N 1
ATOM 2488 C CA . GLU A 1 298 ? -10.537 4.645 14.919 1.00 95.69 298 GLU A CA 1
ATOM 2489 C C . GLU A 1 298 ? -10.296 3.755 16.148 1.00 95.69 298 GLU A C 1
ATOM 2491 O O . GLU A 1 298 ? -11.235 3.503 16.899 1.00 95.69 298 GLU A O 1
ATOM 2496 N N . ASN A 1 299 ? -9.068 3.272 16.368 1.00 95.56 299 ASN A N 1
ATOM 2497 C CA . ASN A 1 299 ? -8.724 2.478 17.548 1.00 95.56 299 ASN A CA 1
ATOM 2498 C C . ASN A 1 299 ? -8.845 3.324 18.822 1.00 95.56 299 ASN A C 1
ATOM 2500 O O . ASN A 1 299 ? -9.563 2.921 19.730 1.00 95.56 299 ASN A O 1
ATOM 2504 N N . LYS A 1 300 ? -8.248 4.524 18.850 1.00 96.06 300 LYS A N 1
ATOM 2505 C CA . LYS A 1 300 ? -8.349 5.480 19.967 1.00 96.06 300 LYS A CA 1
ATOM 2506 C C . LYS A 1 300 ? -9.806 5.845 20.258 1.00 96.06 300 LYS A C 1
ATOM 2508 O O . LYS A 1 300 ? -10.233 5.757 21.401 1.00 96.06 300 LYS A O 1
ATOM 2513 N N . LEU A 1 301 ? -10.606 6.138 19.229 1.00 95.12 301 LEU A N 1
ATOM 2514 C CA . LEU A 1 301 ? -12.037 6.418 19.386 1.00 95.12 301 LEU A CA 1
ATOM 2515 C C . LEU A 1 301 ? -12.817 5.200 19.915 1.00 95.12 301 LEU A C 1
ATOM 2517 O O . LEU A 1 301 ? -13.691 5.355 20.766 1.00 95.12 301 LEU A O 1
ATOM 2521 N N . ARG A 1 302 ? -12.509 3.980 19.451 1.00 96.12 302 ARG A N 1
ATOM 2522 C CA . ARG A 1 302 ? -13.118 2.743 19.974 1.00 96.12 302 ARG A CA 1
ATOM 2523 C C . ARG A 1 302 ? -12.715 2.486 21.432 1.00 96.12 302 ARG A C 1
ATOM 2525 O O . ARG A 1 302 ? -13.574 2.113 22.225 1.00 96.12 302 ARG A O 1
ATOM 2532 N N . GLU A 1 303 ? -11.462 2.738 21.802 1.00 96.81 303 GLU A N 1
ATOM 2533 C CA . GLU A 1 303 ? -10.961 2.636 23.179 1.00 96.81 303 GLU A CA 1
ATOM 2534 C C . GLU A 1 303 ? -11.576 3.693 24.105 1.00 96.81 303 GLU A C 1
ATOM 2536 O O . GLU A 1 303 ? -11.976 3.358 25.216 1.00 96.81 303 GLU A O 1
ATOM 2541 N N . GLU A 1 304 ? -11.718 4.945 23.666 1.00 95.56 304 GLU A N 1
ATOM 2542 C CA . GLU A 1 304 ? -12.386 6.008 24.428 1.00 95.56 304 GLU A CA 1
ATOM 2543 C C . GLU A 1 304 ? -13.874 5.704 24.639 1.00 95.56 304 GLU A C 1
ATOM 2545 O O . GLU A 1 304 ? -14.364 5.781 25.768 1.00 95.56 304 GLU A O 1
ATOM 2550 N N . LEU A 1 305 ? -14.588 5.289 23.586 1.00 95.69 305 LEU A N 1
ATOM 2551 C CA . LEU A 1 305 ? -15.996 4.890 23.679 1.00 95.69 305 LEU A CA 1
ATOM 2552 C C . LEU A 1 305 ? -16.191 3.680 24.603 1.00 95.69 305 LEU A C 1
ATOM 2554 O O . LEU A 1 305 ? -17.144 3.661 25.384 1.00 95.69 305 LEU A O 1
ATOM 2558 N N . GLU A 1 306 ? -15.297 2.690 24.560 1.00 96.00 306 GLU A N 1
ATOM 2559 C CA . GLU A 1 306 ? -15.381 1.524 25.441 1.00 96.00 306 GLU A CA 1
ATOM 2560 C C . GLU A 1 306 ? -14.951 1.853 26.879 1.00 96.00 306 GLU A C 1
ATOM 2562 O O . GLU A 1 306 ? -15.593 1.402 27.823 1.00 96.00 306 GLU A O 1
ATOM 2567 N N . GLN A 1 307 ? -13.967 2.735 27.091 1.00 96.81 307 GLN A N 1
ATOM 2568 C CA . GLN A 1 307 ? -13.666 3.278 28.421 1.00 96.81 307 GLN A CA 1
ATOM 2569 C C . GLN A 1 307 ? -14.853 4.044 29.013 1.00 96.81 307 GLN A C 1
ATOM 2571 O O . GLN A 1 307 ? -15.112 3.918 30.209 1.00 96.81 307 GLN A O 1
ATOM 2576 N N . ILE A 1 308 ? -15.568 4.839 28.210 1.00 95.25 308 ILE A N 1
ATOM 2577 C CA . ILE A 1 308 ? -16.784 5.538 28.645 1.00 95.25 308 ILE A CA 1
ATOM 2578 C C . ILE A 1 308 ? -17.861 4.513 29.012 1.00 95.25 308 ILE A C 1
ATOM 2580 O O . ILE A 1 308 ? -18.374 4.564 30.126 1.00 95.25 308 ILE A O 1
ATOM 2584 N N . ARG A 1 309 ? -18.138 3.522 28.152 1.00 96.12 309 ARG A N 1
ATOM 2585 C CA . ARG A 1 309 ? -19.084 2.428 28.452 1.00 96.12 309 ARG A CA 1
ATOM 2586 C C . ARG A 1 309 ? -18.733 1.681 29.735 1.00 96.12 309 ARG A C 1
ATOM 2588 O O . ARG A 1 309 ? -19.616 1.460 30.556 1.00 96.12 309 ARG A O 1
ATOM 2595 N N . LEU A 1 310 ? -17.468 1.317 29.937 1.00 96.19 310 LEU A N 1
ATOM 2596 C CA . LEU A 1 310 ? -17.005 0.607 31.133 1.00 96.19 310 LEU A CA 1
ATOM 2597 C C . LEU A 1 310 ? -17.104 1.475 32.396 1.00 96.19 310 LEU A C 1
ATOM 2599 O O . LEU A 1 310 ? -17.519 0.973 33.441 1.00 96.19 310 LEU A O 1
ATOM 2603 N N . LYS A 1 311 ? -16.794 2.778 32.311 1.00 95.50 311 LYS A N 1
ATOM 2604 C CA . LYS A 1 311 ? -16.988 3.735 33.416 1.00 95.50 311 LYS A CA 1
ATOM 2605 C C . LYS A 1 311 ? -18.473 3.884 33.754 1.00 95.50 311 LYS A C 1
ATOM 2607 O O . LYS A 1 311 ? -18.843 3.650 34.900 1.00 95.50 311 LYS A O 1
ATOM 2612 N N . THR A 1 312 ? -19.321 4.164 32.763 1.00 93.94 312 THR A N 1
ATOM 2613 C CA . THR A 1 312 ? -20.772 4.330 32.936 1.00 93.94 312 THR A CA 1
ATOM 2614 C C . THR A 1 312 ? -21.451 3.050 33.426 1.00 93.94 312 THR A C 1
ATOM 2616 O O . THR A 1 312 ? -22.235 3.119 34.365 1.00 93.94 312 THR A O 1
ATOM 2619 N N . ASN A 1 313 ? -21.121 1.871 32.888 1.00 95.38 313 ASN A N 1
ATOM 2620 C CA . ASN A 1 313 ? -21.631 0.595 33.404 1.00 95.38 313 ASN A CA 1
ATOM 2621 C C . ASN A 1 313 ? -21.150 0.347 34.840 1.00 95.38 313 ASN A C 1
ATOM 2623 O O . ASN A 1 313 ? -21.951 0.013 35.706 1.00 95.38 313 ASN A O 1
ATOM 2627 N N . GLY A 1 314 ? -19.866 0.586 35.126 1.00 96.44 314 GLY A N 1
ATOM 2628 C CA . GLY A 1 314 ? -19.313 0.458 36.473 1.00 96.44 314 GLY A CA 1
ATOM 2629 C C . GLY A 1 314 ? -19.897 1.453 37.482 1.00 96.44 314 GLY A C 1
ATOM 2630 O O . GLY A 1 314 ? -19.890 1.169 38.677 1.00 96.44 314 GLY A O 1
ATOM 2631 N N . GLU A 1 315 ? -20.393 2.608 37.036 1.00 95.19 315 GLU A N 1
ATOM 2632 C CA . GLU A 1 315 ? -21.133 3.584 37.846 1.00 95.19 315 GLU A CA 1
ATOM 2633 C C . GLU A 1 315 ? -22.599 3.184 38.022 1.00 95.19 315 GLU A C 1
ATOM 2635 O O . GLU A 1 315 ? -23.093 3.216 39.144 1.00 95.19 315 GLU A O 1
ATOM 2640 N N . ILE A 1 316 ? -23.268 2.716 36.965 1.00 95.38 316 ILE A N 1
ATOM 2641 C CA . ILE A 1 316 ? -24.619 2.140 37.026 1.00 95.38 316 ILE A CA 1
ATOM 2642 C C . ILE A 1 316 ? -24.654 0.957 37.999 1.00 95.38 316 ILE A C 1
ATOM 2644 O O . ILE A 1 316 ? -25.561 0.879 38.824 1.00 95.38 316 ILE A O 1
ATOM 2648 N N . ASP A 1 317 ? -23.666 0.064 37.957 1.00 95.12 317 ASP A N 1
ATOM 2649 C CA . ASP A 1 317 ? -23.608 -1.089 38.854 1.00 95.12 317 ASP A CA 1
ATOM 2650 C C . ASP A 1 317 ? -23.202 -0.698 40.283 1.00 95.12 317 ASP A C 1
ATOM 2652 O O . ASP A 1 317 ? -23.786 -1.229 41.226 1.00 95.12 317 ASP A O 1
ATOM 2656 N N . ARG A 1 318 ? -22.323 0.302 40.475 1.00 95.88 318 ARG A N 1
ATOM 2657 C CA . ARG A 1 318 ? -22.068 0.913 41.800 1.00 95.88 318 ARG A CA 1
ATOM 2658 C C . ARG A 1 318 ? -23.312 1.588 42.386 1.00 95.88 318 ARG A C 1
ATOM 2660 O O . ARG A 1 318 ? -23.539 1.501 43.590 1.00 95.88 318 ARG A O 1
ATOM 2667 N N . LEU A 1 319 ? -24.127 2.247 41.562 1.00 94.50 319 LEU A N 1
ATOM 2668 C CA . LEU A 1 319 ? -25.405 2.824 41.982 1.00 94.50 319 LEU A CA 1
ATOM 2669 C C . LEU A 1 319 ? -26.406 1.716 42.322 1.00 94.50 319 LEU A C 1
ATOM 2671 O O . LEU A 1 319 ? -26.996 1.751 43.395 1.00 94.50 319 LEU A O 1
ATOM 2675 N N . ARG A 1 320 ? -26.542 0.684 41.478 1.00 95.31 320 ARG A N 1
ATOM 2676 C CA . ARG A 1 320 ? -27.402 -0.483 41.744 1.00 95.31 320 ARG A CA 1
ATOM 2677 C C . ARG A 1 320 ? -27.033 -1.189 43.047 1.00 95.31 320 ARG A C 1
ATOM 2679 O O . ARG A 1 320 ? -27.940 -1.499 43.816 1.00 95.31 320 ARG A O 1
ATOM 2686 N N . THR A 1 321 ? -25.749 -1.437 43.320 1.00 94.81 321 THR A N 1
ATOM 2687 C CA . THR A 1 321 ? -25.330 -2.053 44.589 1.00 94.81 321 THR A CA 1
ATOM 2688 C C . THR A 1 321 ? -25.540 -1.105 45.762 1.00 94.81 321 THR A C 1
ATOM 2690 O O . THR A 1 321 ? -26.165 -1.516 46.730 1.00 94.81 321 THR A O 1
ATOM 2693 N N . SER A 1 322 ? -25.138 0.165 45.667 1.00 94.88 322 SER A N 1
ATOM 2694 C CA . SER A 1 322 ? -25.337 1.156 46.737 1.00 94.88 322 SER A CA 1
ATOM 2695 C C . SER A 1 322 ? -26.818 1.342 47.100 1.00 94.88 322 SER A C 1
ATOM 2697 O O . SER A 1 322 ? -27.185 1.264 48.272 1.00 94.88 322 SER A O 1
ATOM 2699 N N . THR A 1 323 ? -27.697 1.492 46.104 1.00 93.75 323 THR A N 1
ATOM 2700 C CA . THR A 1 323 ? -29.154 1.578 46.282 1.00 93.75 323 THR A CA 1
ATOM 2701 C C . THR A 1 323 ? -29.741 0.273 46.822 1.00 93.75 323 THR A C 1
ATOM 2703 O O . THR A 1 323 ? -30.564 0.313 47.735 1.00 93.75 323 THR A O 1
ATOM 2706 N N . LYS A 1 324 ? -29.298 -0.896 46.335 1.00 95.12 324 LYS A N 1
ATOM 2707 C CA . LYS A 1 324 ? -29.720 -2.190 46.892 1.00 95.12 324 LYS A CA 1
ATOM 2708 C C . LYS A 1 324 ? -29.313 -2.318 48.362 1.00 95.12 324 LYS A C 1
ATOM 2710 O O . LYS A 1 324 ? -30.151 -2.654 49.190 1.00 95.12 324 LYS A O 1
ATOM 2715 N N . GLU A 1 325 ? -28.062 -2.023 48.704 1.00 94.50 325 GLU A N 1
ATOM 2716 C CA . GLU A 1 325 ? -27.576 -2.057 50.082 1.00 94.50 325 GLU A CA 1
ATOM 2717 C C . GLU A 1 325 ? -28.287 -1.023 50.966 1.00 94.50 325 GLU A C 1
ATOM 2719 O O . GLU A 1 325 ? -28.507 -1.281 52.145 1.00 94.50 325 GLU A O 1
ATOM 2724 N N . MET A 1 326 ? -28.644 0.151 50.432 1.00 94.56 326 MET A N 1
ATOM 2725 C CA . MET A 1 326 ? -29.455 1.153 51.129 1.00 94.56 326 MET A CA 1
ATOM 2726 C C . MET A 1 326 ? -30.821 0.565 51.492 1.00 94.56 326 MET A C 1
ATOM 2728 O O . MET A 1 326 ? -31.160 0.533 52.674 1.00 94.56 326 MET A O 1
ATOM 2732 N N . TYR A 1 327 ? -31.541 -0.009 50.523 1.00 94.31 327 TYR A N 1
ATOM 2733 C CA . TYR A 1 327 ? -32.811 -0.690 50.781 1.00 94.31 327 TYR A CA 1
ATOM 2734 C C . TYR A 1 327 ? -32.659 -1.922 51.686 1.00 94.31 327 TYR A C 1
ATOM 2736 O O . TYR A 1 327 ? -33.560 -2.200 52.471 1.00 94.31 327 TYR A O 1
ATOM 2744 N N . GLU A 1 328 ? -31.543 -2.656 51.640 1.00 94.25 328 GLU A N 1
ATOM 2745 C CA . GLU A 1 328 ? -31.269 -3.793 52.535 1.00 94.25 328 GLU A CA 1
ATOM 2746 C C . GLU A 1 328 ? -30.866 -3.367 53.957 1.00 94.25 328 GLU A C 1
ATOM 2748 O O . GLU A 1 328 ? -31.089 -4.130 54.899 1.00 94.25 328 GLU A O 1
ATOM 2753 N N . ARG A 1 329 ? -30.279 -2.176 54.145 1.00 94.00 329 ARG A N 1
ATOM 2754 C CA . ARG A 1 329 ? -30.095 -1.541 55.464 1.00 94.00 329 ARG A CA 1
ATOM 2755 C C . ARG A 1 329 ? -31.443 -1.068 56.001 1.00 94.00 329 ARG A C 1
ATOM 2757 O O . ARG A 1 329 ? -31.820 -1.452 57.097 1.00 94.00 329 ARG A O 1
ATOM 2764 N N . GLU A 1 330 ? -32.205 -0.325 55.204 1.00 93.88 330 GLU A N 1
ATOM 2765 C CA . GLU A 1 330 ? -33.533 0.174 55.574 1.00 93.88 330 GLU A CA 1
ATOM 2766 C C . GLU A 1 330 ? -34.502 -0.971 55.913 1.00 93.88 330 GLU A C 1
ATOM 2768 O O . GLU A 1 330 ? -35.133 -0.951 56.964 1.00 93.88 330 GLU A O 1
ATOM 2773 N N . ASN A 1 331 ? -34.547 -2.037 55.106 1.00 92.88 331 ASN A N 1
ATOM 2774 C CA . ASN A 1 331 ? -35.349 -3.230 55.400 1.00 92.88 331 ASN A CA 1
ATOM 2775 C C . ASN A 1 331 ? -34.920 -3.944 56.688 1.00 92.88 331 ASN A C 1
ATOM 2777 O O . ASN A 1 331 ? -35.767 -4.563 57.327 1.00 92.88 331 ASN A O 1
ATOM 2781 N N . ARG A 1 332 ? -33.636 -3.901 57.067 1.00 94.38 332 ARG A N 1
ATOM 2782 C CA . ARG A 1 332 ? -33.178 -4.429 58.361 1.00 94.38 332 ARG A CA 1
ATOM 2783 C C . ARG A 1 332 ? -33.625 -3.525 59.498 1.00 94.38 332 ARG A C 1
ATOM 2785 O O . ARG A 1 332 ? -34.349 -4.006 60.359 1.00 94.38 332 ARG A O 1
ATOM 2792 N N . ASN A 1 333 ? -33.350 -2.225 59.419 1.00 94.25 333 ASN A N 1
ATOM 2793 C CA . ASN A 1 333 ? -33.790 -1.240 60.408 1.00 94.25 333 ASN A CA 1
ATOM 2794 C C . ASN A 1 333 ? -35.316 -1.292 60.636 1.00 94.25 333 ASN A C 1
ATOM 2796 O O . ASN A 1 333 ? -35.768 -1.249 61.775 1.00 94.25 333 ASN A O 1
ATOM 2800 N N . LEU A 1 334 ? -36.120 -1.439 59.575 1.00 93.88 334 LEU A N 1
ATOM 2801 C CA . LEU A 1 334 ? -37.581 -1.571 59.664 1.00 93.88 334 LEU A CA 1
ATOM 2802 C C . LEU A 1 334 ? -38.029 -2.903 60.287 1.00 93.88 334 LEU A C 1
ATOM 2804 O O . LEU A 1 334 ? -39.022 -2.926 61.012 1.00 93.88 334 LEU A O 1
ATOM 2808 N N . ARG A 1 335 ? -37.315 -4.012 60.042 1.00 94.31 335 ARG A N 1
ATOM 2809 C CA . ARG A 1 335 ? -37.581 -5.304 60.707 1.00 94.31 335 ARG A CA 1
ATOM 2810 C C . ARG A 1 335 ? -37.185 -5.258 62.178 1.00 94.31 335 ARG A C 1
ATOM 2812 O O . ARG A 1 335 ? -37.975 -5.667 63.012 1.00 94.31 335 ARG A O 1
ATOM 2819 N N . GLU A 1 336 ? -36.022 -4.701 62.494 1.00 94.38 336 GLU A N 1
ATOM 2820 C CA . GLU A 1 336 ? -35.523 -4.526 63.860 1.00 94.38 336 GLU A CA 1
ATOM 2821 C C . GLU A 1 336 ? -36.440 -3.593 64.669 1.00 94.38 336 GLU A C 1
ATOM 2823 O O . GLU A 1 336 ? -36.814 -3.927 65.790 1.00 94.38 336 GLU A O 1
ATOM 2828 N N . ALA A 1 337 ? -36.905 -2.484 64.081 1.00 92.88 337 ALA A N 1
ATOM 2829 C CA . ALA A 1 337 ? -37.894 -1.596 64.696 1.00 92.88 337 ALA A CA 1
ATOM 2830 C C . ALA A 1 337 ? -39.263 -2.275 64.884 1.00 92.88 337 ALA A C 1
ATOM 2832 O O . ALA A 1 337 ? -39.873 -2.138 65.944 1.00 92.88 337 ALA A O 1
ATOM 2833 N N . ARG A 1 338 ? -39.733 -3.052 63.895 1.00 95.25 338 ARG A N 1
ATOM 2834 C CA . ARG A 1 338 ? -40.944 -3.883 64.020 1.00 95.25 338 ARG A CA 1
ATOM 2835 C C . ARG A 1 338 ? -40.799 -4.900 65.151 1.00 95.25 338 ARG A C 1
ATOM 2837 O O . ARG A 1 338 ? -41.720 -5.045 65.943 1.00 95.25 338 ARG A O 1
ATOM 2844 N N . ASP A 1 339 ? -39.672 -5.597 65.233 1.00 95.44 339 ASP A N 1
ATOM 2845 C CA . ASP A 1 339 ? -39.457 -6.673 66.204 1.00 95.44 339 ASP A CA 1
ATOM 2846 C C . ASP A 1 339 ? -39.257 -6.116 67.621 1.00 95.44 339 ASP A C 1
ATOM 2848 O O . ASP A 1 339 ? -39.766 -6.692 68.583 1.00 95.44 339 ASP A O 1
ATOM 2852 N N . MET A 1 340 ? -38.649 -4.932 67.748 1.00 94.81 340 MET A N 1
ATOM 2853 C CA . MET A 1 340 ? -38.634 -4.151 68.986 1.00 94.81 340 MET A CA 1
ATOM 2854 C C . MET A 1 340 ? -40.051 -3.732 69.406 1.00 94.81 340 MET A C 1
ATOM 2856 O O . MET A 1 340 ? -40.429 -3.937 70.556 1.00 94.81 340 MET A O 1
ATOM 2860 N N . ALA A 1 341 ? -40.867 -3.215 68.480 1.00 92.94 341 ALA A N 1
ATOM 2861 C CA . ALA A 1 341 ? -42.252 -2.827 68.758 1.00 92.94 341 ALA A CA 1
ATOM 2862 C C . ALA A 1 341 ? -43.154 -4.032 69.092 1.00 92.94 341 ALA A C 1
ATOM 2864 O O . ALA A 1 341 ? -44.030 -3.922 69.948 1.00 92.94 341 ALA A O 1
ATOM 2865 N N . ILE A 1 342 ? -42.928 -5.196 68.471 1.00 94.56 342 ILE A N 1
ATOM 2866 C CA . ILE A 1 342 ? -43.592 -6.458 68.830 1.00 94.56 342 ILE A CA 1
ATOM 2867 C C . ILE A 1 342 ? -43.189 -6.872 70.248 1.00 94.56 342 ILE A C 1
ATOM 2869 O O . ILE A 1 342 ? -44.073 -7.124 71.059 1.00 94.56 342 ILE A O 1
ATOM 2873 N N . SER A 1 343 ? -41.890 -6.866 70.566 1.00 94.94 343 SER A N 1
ATOM 2874 C CA . SER A 1 343 ? -41.364 -7.189 71.900 1.00 94.94 343 SER A CA 1
ATOM 2875 C C . SER A 1 343 ? -41.907 -6.250 72.985 1.00 94.94 343 SER A C 1
ATOM 2877 O O . SER A 1 343 ? -42.339 -6.702 74.046 1.00 94.94 343 SER A O 1
ATOM 2879 N N . GLU A 1 344 ? -41.981 -4.945 72.711 1.00 93.56 344 GLU A N 1
ATOM 2880 C CA . GLU A 1 344 ? -42.587 -3.975 73.624 1.00 93.56 344 GLU A CA 1
ATOM 2881 C C . GLU A 1 344 ? -44.098 -4.188 73.777 1.00 93.56 344 GLU A C 1
ATOM 2883 O O . GLU A 1 344 ? -44.600 -4.174 74.901 1.00 93.56 344 GLU A O 1
ATOM 2888 N N . LYS A 1 345 ? -44.821 -4.464 72.687 1.00 95.19 345 LYS A N 1
ATOM 2889 C CA . LYS A 1 345 ? -46.249 -4.809 72.724 1.00 95.19 345 LYS A CA 1
ATOM 2890 C C . LYS A 1 345 ? -46.496 -6.117 73.487 1.00 95.19 345 LYS A C 1
ATOM 2892 O O . LYS A 1 345 ? -47.477 -6.210 74.215 1.00 95.19 345 LYS A O 1
ATOM 2897 N N . ASP A 1 346 ? -45.630 -7.123 73.363 1.00 94.81 346 ASP A N 1
ATOM 2898 C CA . ASP A 1 346 ? -45.751 -8.387 74.104 1.00 94.81 346 ASP A CA 1
ATOM 2899 C C . ASP A 1 346 ? -45.412 -8.202 75.589 1.00 94.81 346 ASP A C 1
ATOM 2901 O O . ASP A 1 346 ? -46.110 -8.747 76.443 1.00 94.81 346 ASP A O 1
ATOM 2905 N N . ARG A 1 347 ? -44.432 -7.349 75.917 1.00 94.94 347 ARG A N 1
ATOM 2906 C CA . ARG A 1 347 ? -44.178 -6.887 77.291 1.00 94.94 347 ARG A CA 1
ATOM 2907 C C . ARG A 1 347 ? -45.385 -6.141 77.867 1.00 94.94 347 ARG A C 1
ATOM 2909 O O . ARG A 1 347 ? -45.774 -6.417 78.998 1.00 94.94 347 ARG A O 1
ATOM 2916 N N . ALA A 1 348 ? -45.996 -5.239 77.100 1.00 92.12 348 ALA A N 1
ATOM 2917 C CA . ALA A 1 348 ? -47.182 -4.493 77.517 1.00 92.12 348 ALA A CA 1
ATOM 2918 C C . ALA A 1 348 ? -48.370 -5.434 77.785 1.00 92.12 348 ALA A C 1
ATOM 2920 O O . ALA A 1 348 ? -48.959 -5.368 78.861 1.00 92.12 348 ALA A O 1
ATOM 2921 N N . VAL A 1 349 ? -48.647 -6.376 76.876 1.00 94.81 349 VAL A N 1
ATOM 2922 C CA . VAL A 1 349 ? -49.687 -7.411 77.039 1.00 94.81 349 VAL A CA 1
ATOM 2923 C C . VAL A 1 349 ? -49.384 -8.356 78.211 1.00 94.81 349 VAL A C 1
ATOM 2925 O O . VAL A 1 349 ? -50.302 -8.806 78.894 1.00 94.81 349 VAL A O 1
ATOM 2928 N N . ALA A 1 350 ? -48.113 -8.649 78.506 1.00 93.94 350 ALA A N 1
ATOM 2929 C CA . ALA A 1 350 ? -47.747 -9.380 79.719 1.00 93.94 350 ALA A CA 1
ATOM 2930 C C . ALA A 1 350 ? -48.085 -8.570 80.984 1.00 93.94 350 ALA A C 1
ATOM 2932 O O . ALA A 1 350 ? -48.751 -9.092 81.877 1.00 93.94 350 ALA A O 1
ATOM 2933 N N . THR A 1 351 ? -47.724 -7.281 81.033 1.00 93.69 351 THR A N 1
ATOM 2934 C CA . THR A 1 351 ? -48.080 -6.410 82.167 1.00 93.69 351 THR A CA 1
ATOM 2935 C C . THR A 1 351 ? -49.588 -6.173 82.298 1.00 93.69 351 THR A C 1
ATOM 2937 O O . THR A 1 351 ? -50.081 -6.104 83.417 1.00 93.69 351 THR A O 1
ATOM 2940 N N . GLU A 1 352 ? -50.333 -6.123 81.190 1.00 93.19 352 GLU A N 1
ATOM 2941 C CA . GLU A 1 352 ? -51.801 -6.045 81.156 1.00 93.19 352 GLU A CA 1
ATOM 2942 C C . GLU A 1 352 ? -52.444 -7.313 81.731 1.00 93.19 352 GLU A C 1
ATOM 2944 O O . GLU A 1 352 ? -53.362 -7.239 82.543 1.00 93.19 352 GLU A O 1
ATOM 2949 N N . ARG A 1 353 ? -51.933 -8.497 81.375 1.00 94.31 353 ARG A N 1
ATOM 2950 C CA . ARG A 1 353 ? -52.393 -9.764 81.964 1.00 94.31 353 ARG A CA 1
ATOM 2951 C C . ARG A 1 353 ? -52.065 -9.841 83.451 1.00 94.31 353 ARG A C 1
ATOM 2953 O O . ARG A 1 353 ? -52.881 -10.326 84.231 1.00 94.31 353 ARG A O 1
ATOM 2960 N N . GLU A 1 354 ? -50.904 -9.341 83.865 1.00 94.31 354 GLU A N 1
ATOM 2961 C CA . GLU A 1 354 ? -50.551 -9.242 85.281 1.00 94.31 354 GLU A CA 1
ATOM 2962 C C . GLU A 1 354 ? -51.454 -8.272 86.053 1.00 94.31 354 GLU A C 1
ATOM 2964 O O . GLU A 1 354 ? -51.826 -8.572 87.184 1.00 94.31 354 GLU A O 1
ATOM 2969 N N . THR A 1 355 ? -51.819 -7.116 85.491 1.00 92.44 355 THR A N 1
ATOM 2970 C CA . THR A 1 355 ? -52.737 -6.182 86.161 1.00 92.44 355 THR A CA 1
ATOM 2971 C C . THR A 1 355 ? -54.183 -6.670 86.122 1.00 92.44 355 THR A C 1
ATOM 2973 O O . THR A 1 355 ? -54.863 -6.526 87.133 1.00 92.44 355 THR A O 1
ATOM 2976 N N . SER A 1 356 ? -54.634 -7.326 85.044 1.00 93.94 356 SER A N 1
ATOM 2977 C CA . SER A 1 356 ? -55.952 -7.980 84.975 1.00 93.94 356 SER A CA 1
ATOM 2978 C C . SER A 1 356 ? -56.066 -9.104 85.998 1.00 93.94 356 SER A C 1
ATOM 2980 O O . SER A 1 356 ? -57.008 -9.114 86.776 1.00 93.94 356 SER A O 1
ATOM 2982 N N . THR A 1 357 ? -55.073 -9.994 86.102 1.00 94.19 357 THR A N 1
ATOM 2983 C CA . THR A 1 357 ? -55.104 -11.074 87.106 1.00 94.19 357 THR A CA 1
ATOM 2984 C C . THR A 1 357 ? -55.020 -10.549 88.541 1.00 94.19 357 THR A C 1
ATOM 2986 O O . THR A 1 357 ? -55.741 -11.052 89.398 1.00 94.19 357 THR A O 1
ATOM 2989 N N . LYS A 1 358 ? -54.236 -9.494 88.815 1.00 94.31 358 LYS A N 1
ATOM 2990 C CA . LYS A 1 358 ? -54.241 -8.803 90.123 1.00 94.31 358 LYS A CA 1
ATOM 2991 C C . LYS A 1 358 ? -55.586 -8.110 90.403 1.00 94.31 358 LYS A C 1
ATOM 2993 O O . LYS A 1 358 ? -56.051 -8.127 91.539 1.00 94.31 358 LYS A O 1
ATOM 2998 N N . TYR A 1 359 ? -56.238 -7.543 89.386 1.00 93.81 359 TYR A N 1
ATOM 2999 C CA . TYR A 1 359 ? -57.577 -6.954 89.498 1.00 93.81 359 TYR A CA 1
ATOM 3000 C C .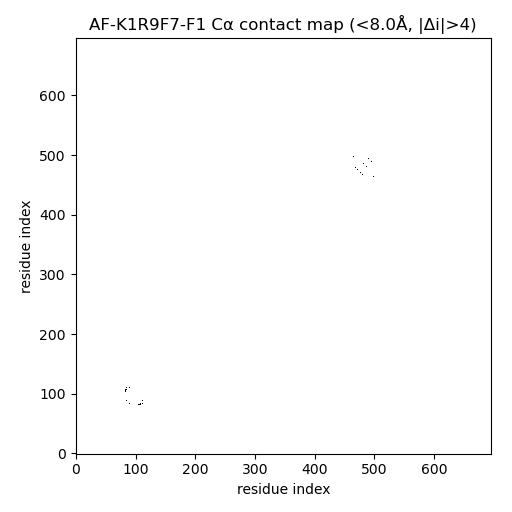 TYR A 1 359 ? -58.661 -8.019 89.723 1.00 93.81 359 TYR A C 1
ATOM 3002 O O . TYR A 1 359 ? -59.524 -7.836 90.574 1.00 93.81 359 TYR A O 1
ATOM 3010 N N . GLU A 1 360 ? -58.603 -9.151 89.022 1.00 93.94 360 GLU A N 1
ATOM 3011 C CA . GLU A 1 360 ? -59.498 -10.296 89.208 1.00 93.94 360 GLU A CA 1
ATOM 3012 C C . GLU A 1 360 ? -59.332 -10.906 90.605 1.00 93.94 360 GLU A C 1
ATOM 3014 O O . GLU A 1 360 ? -60.332 -11.154 91.277 1.00 93.94 360 GLU A O 1
ATOM 3019 N N . GLN A 1 361 ? -58.092 -11.062 91.083 1.00 93.19 361 GLN A N 1
ATOM 3020 C CA . GLN A 1 361 ? -57.788 -11.462 92.461 1.00 93.19 361 GLN A CA 1
ATOM 3021 C C . GLN A 1 361 ? -58.422 -10.488 93.460 1.00 93.19 361 GLN A C 1
ATOM 3023 O O . GLN A 1 361 ? -59.270 -10.907 94.248 1.00 93.19 361 GLN A O 1
ATOM 3028 N N . LEU A 1 362 ? -58.128 -9.188 93.355 1.00 93.81 362 LEU A N 1
ATOM 3029 C CA . LEU A 1 362 ? -58.698 -8.152 94.223 1.00 93.81 362 LEU A CA 1
ATOM 3030 C C . LEU A 1 362 ? -60.236 -8.087 94.142 1.00 93.81 362 LEU A C 1
ATOM 3032 O O . LEU A 1 362 ? -60.898 -7.829 95.144 1.00 93.81 362 LEU A O 1
ATOM 3036 N N . LEU A 1 363 ? -60.832 -8.366 92.980 1.00 94.38 363 LEU A N 1
ATOM 3037 C CA . LEU A 1 363 ? -62.282 -8.453 92.799 1.00 94.38 363 LEU A CA 1
ATOM 3038 C C . LEU A 1 363 ? -62.867 -9.711 93.461 1.00 94.38 363 LEU A C 1
ATOM 3040 O O . LEU A 1 363 ? -63.976 -9.655 93.995 1.00 94.38 363 LEU A O 1
ATOM 3044 N N . THR A 1 364 ? -62.150 -10.840 93.463 1.00 93.31 364 THR A N 1
ATOM 3045 C CA . THR A 1 364 ? -62.557 -12.030 94.229 1.00 93.31 364 THR A CA 1
ATOM 3046 C C . THR A 1 364 ? -62.395 -11.834 95.733 1.00 93.31 364 THR A C 1
ATOM 3048 O O . THR A 1 364 ? -63.307 -12.204 96.468 1.00 93.31 364 THR A O 1
ATOM 3051 N N . GLU A 1 365 ? -61.326 -11.182 96.195 1.00 92.38 365 GLU A N 1
ATOM 3052 C CA . GLU A 1 365 ? -61.149 -10.785 97.597 1.00 92.38 365 GLU A CA 1
ATOM 3053 C C . GLU A 1 365 ? -62.251 -9.813 98.032 1.00 92.38 365 GLU A C 1
ATOM 3055 O O . GLU A 1 365 ? -62.919 -10.055 99.034 1.00 92.38 365 GLU A O 1
ATOM 3060 N N . PHE A 1 366 ? -62.531 -8.773 97.239 1.00 91.12 366 PHE A N 1
ATOM 3061 C CA . PHE A 1 366 ? -63.631 -7.842 97.492 1.00 91.12 366 PHE A CA 1
ATOM 3062 C C . PHE A 1 366 ? -64.978 -8.567 97.570 1.00 91.12 366 PHE A C 1
ATOM 3064 O O . PHE A 1 366 ? -65.743 -8.324 98.498 1.00 91.12 366 PHE A O 1
ATOM 3071 N N . ARG A 1 367 ? -65.265 -9.504 96.655 1.00 93.06 367 ARG A N 1
ATOM 3072 C CA . ARG A 1 367 ? -66.489 -10.324 96.704 1.00 93.06 367 ARG A CA 1
ATOM 3073 C C . ARG A 1 367 ? -66.536 -11.244 97.925 1.00 93.06 367 ARG A C 1
ATOM 3075 O O . ARG A 1 367 ? -67.614 -11.429 98.479 1.00 93.06 367 ARG A O 1
ATOM 3082 N N . GLN A 1 368 ? -65.412 -11.804 98.373 1.00 91.12 368 GLN A N 1
ATOM 3083 C CA . GLN A 1 368 ? -65.352 -12.603 99.603 1.00 91.12 368 GLN A CA 1
ATOM 3084 C C . GLN A 1 368 ? -65.580 -11.737 100.849 1.00 91.12 368 GLN A C 1
ATOM 3086 O O . GLN A 1 368 ? -66.374 -12.111 101.710 1.00 91.12 368 GLN A O 1
ATOM 3091 N N . VAL A 1 369 ? -64.950 -10.561 100.924 1.00 91.25 369 VAL A N 1
ATOM 3092 C CA . VAL A 1 369 ? -65.147 -9.580 102.003 1.00 91.25 369 VAL A CA 1
ATOM 3093 C C . VAL A 1 369 ? -66.580 -9.047 102.002 1.00 91.25 369 VAL A C 1
ATOM 3095 O O . VAL A 1 369 ? -67.175 -8.938 103.071 1.00 91.25 369 VAL A O 1
ATOM 3098 N N . GLN A 1 370 ? -67.169 -8.796 100.829 1.00 93.38 370 GLN A N 1
ATOM 3099 C CA . GLN A 1 370 ? -68.576 -8.431 100.685 1.00 93.38 370 GLN A CA 1
ATOM 3100 C C . GLN A 1 370 ? -69.482 -9.560 101.186 1.00 93.38 370 GLN A C 1
ATOM 3102 O O . GLN A 1 370 ? -70.263 -9.328 102.097 1.00 93.38 370 GLN A O 1
ATOM 3107 N N . MET A 1 371 ? -69.339 -10.792 100.685 1.00 92.06 371 MET A N 1
ATOM 3108 C CA . MET A 1 371 ? -70.143 -11.940 101.134 1.00 92.06 371 MET A CA 1
ATOM 3109 C C . MET A 1 371 ? -69.997 -12.209 102.640 1.00 92.06 371 MET A C 1
ATOM 3111 O O . MET A 1 371 ? -70.971 -12.560 103.304 1.00 92.06 371 MET A O 1
ATOM 3115 N N . HIS A 1 372 ? -68.801 -12.017 103.206 1.00 91.94 372 HIS A N 1
ATOM 3116 C CA . HIS A 1 372 ? -68.572 -12.106 104.647 1.00 91.94 372 HIS A CA 1
ATOM 3117 C C . HIS A 1 372 ? -69.246 -10.951 105.407 1.00 91.94 372 HIS A C 1
ATOM 3119 O O . HIS A 1 372 ? -69.863 -11.179 106.446 1.00 91.94 372 HIS A O 1
ATOM 3125 N N . GLY A 1 373 ? -69.173 -9.725 104.884 1.00 89.25 373 GLY A N 1
ATOM 3126 C CA . GLY A 1 373 ? -69.843 -8.541 105.421 1.00 89.25 373 GLY A CA 1
ATOM 3127 C C . GLY A 1 373 ? -71.366 -8.658 105.386 1.00 89.25 373 GLY A C 1
ATOM 3128 O O . GLY A 1 373 ? -72.013 -8.408 106.401 1.00 89.25 373 GLY A O 1
ATOM 3129 N N . ASP A 1 374 ? -71.932 -9.123 104.276 1.00 92.31 374 ASP A N 1
ATOM 3130 C CA . ASP A 1 374 ? -73.358 -9.389 104.089 1.00 92.31 374 ASP A CA 1
ATOM 3131 C C . ASP A 1 374 ? -73.818 -10.526 105.013 1.00 92.31 374 ASP A C 1
ATOM 3133 O O . ASP A 1 374 ? -74.803 -10.374 105.734 1.00 92.31 374 ASP A O 1
ATOM 3137 N N . SER A 1 375 ? -73.061 -11.628 105.105 1.00 90.94 375 SER A N 1
ATOM 3138 C CA . SER A 1 375 ? -73.348 -12.725 106.042 1.00 90.94 375 SER A CA 1
ATOM 3139 C C . SER A 1 375 ? -73.265 -12.284 107.507 1.00 90.94 375 SER A C 1
ATOM 3141 O O . SER A 1 375 ? -74.079 -12.719 108.324 1.00 90.94 375 SER A O 1
ATOM 3143 N N . LYS A 1 376 ? -72.306 -11.421 107.864 1.00 93.06 376 LYS A N 1
ATOM 3144 C CA . LYS A 1 376 ? -72.169 -10.859 109.215 1.00 93.06 376 LYS A CA 1
ATOM 3145 C C . LYS A 1 376 ? -73.288 -9.865 109.521 1.00 93.06 376 LYS A C 1
ATOM 3147 O O . LYS A 1 376 ? -73.815 -9.873 110.628 1.00 93.06 376 LYS A O 1
ATOM 3152 N N . THR A 1 377 ? -73.691 -9.060 108.541 1.00 91.12 377 THR A N 1
ATOM 3153 C CA . THR A 1 377 ? -74.798 -8.102 108.658 1.00 91.12 377 THR A CA 1
ATOM 3154 C C . THR A 1 377 ? -76.132 -8.830 108.792 1.00 91.12 377 THR A C 1
ATOM 3156 O O . THR A 1 377 ? -76.906 -8.501 109.682 1.00 91.12 377 THR A O 1
ATOM 3159 N N . ALA A 1 378 ? -76.376 -9.881 108.005 1.00 92.12 378 ALA A N 1
ATOM 3160 C CA . ALA A 1 378 ? -77.542 -10.751 108.149 1.00 92.12 378 ALA A CA 1
ATOM 3161 C C . ALA A 1 378 ? -77.550 -11.491 109.500 1.00 92.12 378 ALA A C 1
ATOM 3163 O O . ALA A 1 378 ? -78.601 -11.605 110.130 1.00 92.12 378 ALA A O 1
ATOM 3164 N N . GLY A 1 379 ? -76.382 -11.937 109.980 1.00 90.62 379 GLY A N 1
ATOM 3165 C CA . GLY A 1 379 ? -76.207 -12.495 111.323 1.00 90.62 379 GLY A CA 1
ATOM 3166 C C . GLY A 1 379 ? -76.615 -11.505 112.416 1.00 90.62 379 GLY A C 1
ATOM 3167 O O . GLY A 1 379 ? -77.527 -11.792 113.186 1.00 90.62 379 GLY A O 1
ATOM 3168 N N . LEU A 1 380 ? -76.018 -10.309 112.421 1.00 89.12 380 LEU A N 1
ATOM 3169 C CA . LEU A 1 380 ? -76.333 -9.226 113.362 1.00 89.12 380 LEU A CA 1
ATOM 3170 C C . LEU A 1 380 ? -77.788 -8.744 113.248 1.00 89.12 380 LEU A C 1
ATOM 3172 O O . LEU A 1 380 ? -78.406 -8.421 114.255 1.00 89.12 380 LEU A O 1
ATOM 3176 N N . GLN A 1 381 ? -78.371 -8.722 112.047 1.00 92.12 381 GLN A N 1
ATOM 3177 C CA . GLN A 1 381 ? -79.772 -8.347 111.844 1.00 92.12 381 GLN A CA 1
ATOM 3178 C C . GLN A 1 381 ? -80.730 -9.426 112.372 1.00 92.12 381 GLN A C 1
ATOM 3180 O O . GLN A 1 381 ? -81.803 -9.102 112.879 1.00 92.12 381 GLN A O 1
ATOM 3185 N N . ASN A 1 382 ? -80.364 -10.706 112.284 1.00 91.94 382 ASN A N 1
ATOM 3186 C CA . ASN A 1 382 ? -81.135 -11.790 112.887 1.00 91.94 382 ASN A CA 1
ATOM 3187 C C . ASN A 1 382 ? -80.955 -11.835 114.411 1.00 91.94 382 ASN A C 1
ATOM 3189 O O . ASN A 1 382 ? -81.937 -12.046 115.117 1.00 91.94 382 ASN A O 1
ATOM 3193 N N . GLU A 1 383 ? -79.761 -11.544 114.931 1.00 91.69 383 GLU A N 1
ATOM 3194 C CA . GLU A 1 383 ? -79.539 -11.331 116.365 1.00 91.69 383 GLU A CA 1
ATOM 3195 C C . GLU A 1 383 ? -80.358 -10.136 116.879 1.00 91.69 383 GLU A C 1
ATOM 3197 O O . GLU A 1 383 ? -81.053 -10.263 117.881 1.00 91.69 383 GLU A O 1
ATOM 3202 N N . MET A 1 384 ? -80.389 -9.016 116.149 1.00 89.00 384 MET A N 1
ATOM 3203 C CA . MET A 1 384 ? -81.226 -7.856 116.471 1.00 89.00 384 MET A CA 1
ATOM 3204 C C . MET A 1 384 ? -82.721 -8.209 116.493 1.00 89.00 384 MET A C 1
ATOM 3206 O O . MET A 1 384 ? -83.411 -7.790 117.417 1.00 89.00 384 MET A O 1
ATOM 3210 N N . LYS A 1 385 ? -83.221 -9.008 115.536 1.00 93.12 385 LYS A N 1
ATOM 3211 C CA . LYS A 1 385 ? -84.612 -9.511 115.549 1.00 93.12 385 LYS A CA 1
ATOM 3212 C C . LYS A 1 385 ? -84.883 -10.423 116.747 1.00 93.12 385 LYS A C 1
ATOM 3214 O O . LYS A 1 385 ? -85.926 -10.314 117.379 1.00 93.12 385 LYS A O 1
ATOM 3219 N N . LEU A 1 386 ? -83.949 -11.312 117.093 1.00 91.12 386 LEU A N 1
ATOM 3220 C CA . LEU A 1 386 ? -84.072 -12.143 118.294 1.00 91.12 386 LEU A CA 1
ATOM 3221 C C . LEU A 1 386 ? -84.099 -11.274 119.559 1.00 91.12 386 LEU A C 1
ATOM 3223 O O . LEU A 1 386 ? -84.934 -11.504 120.427 1.00 91.12 386 LEU A O 1
ATOM 3227 N N . LYS A 1 387 ? -83.265 -10.230 119.634 1.00 90.44 387 LYS A N 1
ATOM 3228 C CA . LYS A 1 387 ? -83.266 -9.266 120.744 1.00 90.44 387 LYS A CA 1
ATOM 3229 C C . LYS A 1 387 ? -84.527 -8.399 120.779 1.00 90.44 387 LYS A C 1
ATOM 3231 O O . LYS A 1 387 ? -84.990 -8.105 121.876 1.00 90.44 387 LYS A O 1
ATOM 3236 N N . SER A 1 388 ? -85.128 -8.044 119.638 1.00 91.50 388 SER A N 1
ATOM 3237 C CA . SER A 1 388 ? -86.423 -7.351 119.625 1.00 91.50 388 SER A CA 1
ATOM 3238 C C . SER A 1 388 ? -87.557 -8.270 120.080 1.00 91.50 388 SER A C 1
ATOM 3240 O O . SER A 1 388 ? -88.327 -7.858 120.934 1.00 91.50 388 SER A O 1
ATOM 3242 N N . PHE A 1 389 ? -87.608 -9.534 119.643 1.00 92.56 389 PHE A N 1
ATOM 3243 C CA . PHE A 1 389 ? -88.592 -10.504 120.150 1.00 92.56 389 PHE A CA 1
ATOM 3244 C C . PHE A 1 389 ? -88.393 -10.836 121.641 1.00 92.56 389 PHE A C 1
ATOM 3246 O O . PHE A 1 389 ? -89.364 -10.990 122.382 1.00 92.56 389 PHE A O 1
ATOM 3253 N N . GLU A 1 390 ? -87.147 -10.924 122.120 1.00 90.75 390 GLU A N 1
ATOM 3254 C CA . GLU A 1 390 ? -86.852 -11.054 123.553 1.00 90.75 390 GLU A CA 1
ATOM 3255 C C . GLU A 1 390 ? -87.330 -9.830 124.346 1.00 90.75 390 GLU A C 1
ATOM 3257 O O . GLU A 1 390 ? -87.875 -10.005 125.437 1.00 90.75 390 GLU A O 1
ATOM 3262 N N . LEU A 1 391 ? -87.156 -8.619 123.802 1.00 89.75 391 LEU A N 1
ATOM 3263 C CA . LEU A 1 391 ? -87.585 -7.362 124.416 1.00 89.75 391 LEU A CA 1
ATOM 3264 C C . LEU A 1 391 ? -89.109 -7.190 124.387 1.00 89.75 391 LEU A C 1
ATOM 3266 O O . LEU A 1 391 ? -89.675 -6.829 125.410 1.00 89.75 391 LEU A O 1
ATOM 3270 N N . GLU A 1 392 ? -89.786 -7.525 123.287 1.00 91.25 392 GLU A N 1
ATOM 3271 C CA . GLU A 1 392 ? -91.253 -7.574 123.189 1.00 91.25 392 GLU A CA 1
ATOM 3272 C C . GLU A 1 392 ? -91.837 -8.565 124.205 1.00 91.25 392 GLU A C 1
ATOM 3274 O O . GLU A 1 392 ? -92.771 -8.238 124.937 1.00 91.25 392 GLU A O 1
ATOM 3279 N N . ARG A 1 393 ? -91.242 -9.761 124.328 1.00 92.88 393 ARG A N 1
ATOM 3280 C CA . ARG A 1 393 ? -91.631 -10.748 125.347 1.00 92.88 393 ARG A CA 1
ATOM 3281 C C . ARG A 1 393 ? -91.382 -10.227 126.765 1.00 92.88 393 ARG A C 1
ATOM 3283 O O . ARG A 1 393 ? -92.214 -10.437 127.644 1.00 92.88 393 ARG A O 1
ATOM 3290 N N . LEU A 1 394 ? -90.247 -9.566 127.008 1.00 90.12 394 LEU A N 1
ATOM 3291 C CA . LEU A 1 394 ? -89.926 -8.982 128.312 1.00 90.12 394 LEU A CA 1
ATOM 3292 C C . LEU A 1 394 ? -90.885 -7.835 128.660 1.00 90.12 394 LEU A C 1
ATOM 3294 O O . LEU A 1 394 ? -91.327 -7.747 129.801 1.00 90.12 394 LEU A O 1
ATOM 3298 N N . GLN A 1 395 ? -91.251 -7.005 127.681 1.00 91.31 395 GLN A N 1
ATOM 3299 C CA . GLN A 1 395 ? -92.224 -5.928 127.829 1.00 91.31 395 GLN A CA 1
ATOM 3300 C C . GLN A 1 395 ? -93.626 -6.479 128.107 1.00 91.31 395 GLN A C 1
ATOM 3302 O O . GLN A 1 395 ? -94.268 -6.006 129.035 1.00 91.31 395 GLN A O 1
ATOM 3307 N N . MET A 1 396 ? -94.074 -7.518 127.398 1.00 91.50 396 MET A N 1
ATOM 3308 C CA . MET A 1 396 ? -95.352 -8.187 127.672 1.00 91.50 396 MET A CA 1
ATOM 3309 C C . MET A 1 396 ? -95.408 -8.722 129.114 1.00 91.50 396 MET A C 1
ATOM 3311 O O . MET A 1 396 ? -96.356 -8.450 129.848 1.00 91.50 396 MET A O 1
ATOM 3315 N N . VAL A 1 397 ? -94.345 -9.399 129.566 1.00 90.44 397 VAL A N 1
ATOM 3316 C CA . VAL A 1 397 ? -94.213 -9.857 130.962 1.00 90.44 397 VAL A CA 1
ATOM 3317 C C . VAL A 1 397 ? -94.142 -8.677 131.944 1.00 90.44 397 VAL A C 1
ATOM 3319 O O . VAL A 1 397 ? -94.660 -8.772 133.058 1.00 90.44 397 VAL A O 1
ATOM 3322 N N . HIS A 1 398 ? -93.546 -7.546 131.560 1.00 89.31 398 HIS A N 1
ATOM 3323 C CA . HIS A 1 398 ? -93.522 -6.337 132.383 1.00 89.31 398 HIS A CA 1
ATOM 3324 C C . HIS A 1 398 ? -94.910 -5.687 132.504 1.00 89.31 398 HIS A C 1
ATOM 3326 O O . HIS A 1 398 ? -95.335 -5.360 133.608 1.00 89.31 398 HIS A O 1
ATOM 3332 N N . GLU A 1 399 ? -95.655 -5.564 131.407 1.00 91.94 399 GLU A N 1
ATOM 3333 C CA . GLU A 1 399 ? -97.024 -5.044 131.396 1.00 91.94 399 GLU A CA 1
ATOM 3334 C C . GLU A 1 399 ? -97.973 -5.932 132.214 1.00 91.94 399 GLU A C 1
ATOM 3336 O O . GLU A 1 399 ? -98.753 -5.415 133.015 1.00 91.94 399 GLU A O 1
ATOM 3341 N N . ASP A 1 400 ? -97.861 -7.259 132.110 1.00 90.25 400 ASP A N 1
ATOM 3342 C CA . ASP A 1 400 ? -98.673 -8.176 132.916 1.00 90.25 400 ASP A CA 1
ATOM 3343 C C . ASP A 1 400 ? -98.251 -8.209 134.392 1.00 90.25 400 ASP A C 1
ATOM 3345 O O . ASP A 1 400 ? -99.109 -8.273 135.274 1.00 90.25 400 ASP A O 1
ATOM 3349 N N . THR A 1 401 ? -96.959 -8.082 134.717 1.00 87.81 401 THR A N 1
ATOM 3350 C CA . THR A 1 401 ? -96.534 -7.916 136.123 1.00 87.81 401 THR A CA 1
ATOM 3351 C C . THR A 1 401 ? -96.959 -6.566 136.706 1.00 87.81 401 THR A C 1
ATOM 3353 O O . THR A 1 401 ? -97.336 -6.518 137.877 1.00 87.81 401 THR A O 1
ATOM 3356 N N . LEU A 1 402 ? -97.014 -5.494 135.906 1.00 90.44 402 LEU A N 1
ATOM 3357 C CA . LEU A 1 402 ? -97.603 -4.211 136.303 1.00 90.44 402 LEU A CA 1
ATOM 3358 C C . LEU A 1 402 ? -99.125 -4.304 136.503 1.00 90.44 402 LEU A C 1
ATOM 3360 O O . LEU A 1 402 ? -99.626 -3.780 137.499 1.00 90.44 402 LEU A O 1
ATOM 3364 N N . ARG A 1 403 ? -99.862 -5.009 135.628 1.00 91.19 403 ARG A N 1
ATOM 3365 C CA . ARG A 1 403 ? -101.297 -5.306 135.825 1.00 91.19 403 ARG A CA 1
ATOM 3366 C C . ARG A 1 403 ? -101.530 -6.090 137.113 1.00 91.19 403 ARG A C 1
ATOM 3368 O O . ARG A 1 403 ? -102.356 -5.683 137.925 1.00 91.19 403 ARG A O 1
ATOM 3375 N N . ASN A 1 404 ? -100.769 -7.162 137.334 1.00 89.44 404 ASN A N 1
ATOM 3376 C CA . ASN A 1 404 ? -100.865 -7.990 138.536 1.00 89.44 404 ASN A CA 1
ATOM 3377 C C . ASN A 1 404 ? -100.525 -7.196 139.809 1.00 89.44 404 ASN A C 1
ATOM 3379 O O . ASN A 1 404 ? -101.216 -7.336 140.816 1.00 89.44 404 ASN A O 1
ATOM 3383 N N . LEU A 1 405 ? -99.528 -6.305 139.765 1.00 87.62 405 LEU A N 1
ATOM 3384 C CA . LEU A 1 405 ? -99.212 -5.392 140.868 1.00 87.62 405 LEU A CA 1
ATOM 3385 C C . LEU A 1 405 ? -100.333 -4.367 141.114 1.00 87.62 405 LEU A C 1
ATOM 3387 O O . LEU A 1 405 ? -100.639 -4.064 142.266 1.00 87.62 405 LEU A O 1
ATOM 3391 N N . GLY A 1 406 ? -100.956 -3.837 140.058 1.00 89.56 406 GLY A N 1
ATOM 3392 C CA . GLY A 1 406 ? -102.114 -2.945 140.159 1.00 89.56 406 GLY A CA 1
ATOM 3393 C C . GLY A 1 406 ? -103.330 -3.636 140.782 1.00 89.56 406 GLY A C 1
ATOM 3394 O O . GLY A 1 406 ? -103.936 -3.099 141.708 1.00 89.56 406 GLY A O 1
ATOM 3395 N N . GLN A 1 407 ? -103.630 -4.859 140.342 1.00 88.81 407 GLN A N 1
ATOM 3396 C CA . GLN A 1 407 ? -104.687 -5.695 140.908 1.00 88.81 407 GLN A CA 1
ATOM 3397 C C . GLN A 1 407 ? -104.413 -6.021 142.385 1.00 88.81 407 GLN A C 1
ATOM 3399 O O . GLN A 1 407 ? -105.278 -5.796 143.228 1.00 88.81 407 GLN A O 1
ATOM 3404 N N . ALA A 1 408 ? -103.192 -6.451 142.721 1.00 84.75 408 ALA A N 1
ATOM 3405 C CA . ALA A 1 408 ? -102.795 -6.730 144.099 1.00 84.75 408 ALA A CA 1
ATOM 3406 C C . ALA A 1 408 ? -102.908 -5.491 145.005 1.00 84.75 408 ALA A C 1
ATOM 3408 O O . ALA A 1 408 ? -103.376 -5.608 146.133 1.00 84.75 408 ALA A O 1
ATOM 3409 N N . LYS A 1 409 ? -102.554 -4.292 144.515 1.00 89.06 409 LYS A N 1
ATOM 3410 C CA . LYS A 1 409 ? -102.761 -3.030 145.248 1.00 89.06 409 LYS A CA 1
ATOM 3411 C C . LYS A 1 409 ? -104.242 -2.734 145.496 1.00 89.06 409 LYS A C 1
ATOM 3413 O O . LYS A 1 409 ? -104.598 -2.385 146.616 1.00 89.06 409 LYS A O 1
ATOM 3418 N N . LEU A 1 410 ? -105.105 -2.918 144.494 1.00 89.50 410 LEU A N 1
ATOM 3419 C CA . LEU A 1 410 ? -106.556 -2.751 144.653 1.00 89.50 410 LEU A CA 1
ATOM 3420 C C . LEU A 1 410 ? -107.158 -3.773 145.627 1.00 89.50 410 LEU A C 1
ATOM 3422 O O . LEU A 1 410 ? -108.104 -3.453 146.343 1.00 89.50 410 LEU A O 1
ATOM 3426 N N . ASP A 1 411 ? -106.639 -5.000 145.666 1.00 87.44 411 ASP A N 1
ATOM 3427 C CA . ASP A 1 411 ? -107.099 -6.025 146.605 1.00 87.44 411 ASP A CA 1
ATOM 3428 C C . ASP A 1 411 ? -106.566 -5.802 148.030 1.00 87.44 411 ASP A C 1
ATOM 3430 O O . ASP A 1 411 ? -107.309 -6.028 148.986 1.00 87.44 411 ASP A O 1
ATOM 3434 N N . ILE A 1 412 ? -105.357 -5.248 148.191 1.00 86.56 412 ILE A N 1
ATOM 3435 C CA . ILE A 1 412 ? -104.868 -4.716 149.475 1.00 86.56 412 ILE A CA 1
ATOM 3436 C C . ILE A 1 412 ? -105.786 -3.587 149.961 1.00 86.56 412 ILE A C 1
ATOM 3438 O O . ILE A 1 412 ? -106.299 -3.680 151.070 1.00 86.56 412 ILE A O 1
ATOM 3442 N N . GLU A 1 413 ? -106.099 -2.589 149.129 1.00 89.44 413 GLU A N 1
ATOM 3443 C CA . GLU A 1 413 ? -106.962 -1.457 149.511 1.00 89.44 413 GLU A CA 1
ATOM 3444 C C . GLU A 1 413 ? -108.379 -1.912 149.937 1.00 89.44 413 GLU A C 1
ATOM 3446 O O . GLU A 1 413 ? -108.978 -1.368 150.871 1.00 89.44 413 GLU A O 1
ATOM 3451 N N . LYS A 1 414 ? -108.925 -2.957 149.292 1.00 88.69 414 LYS A N 1
ATOM 3452 C CA . LYS A 1 414 ? -110.184 -3.607 149.713 1.00 88.69 414 LYS A CA 1
ATOM 3453 C C . LYS A 1 414 ? -110.045 -4.302 151.069 1.00 88.69 414 LYS A C 1
ATOM 3455 O O . LYS A 1 414 ? -110.961 -4.212 151.888 1.00 88.69 414 LYS A O 1
ATOM 3460 N N . LEU A 1 415 ? -108.942 -5.015 151.302 1.00 84.88 415 LEU A N 1
ATOM 3461 C CA . LEU A 1 415 ? -108.678 -5.717 152.560 1.00 84.88 415 LEU A CA 1
ATOM 3462 C C . LEU A 1 415 ? -108.423 -4.743 153.715 1.00 84.88 415 LEU A C 1
ATOM 3464 O O . LEU A 1 415 ? -108.934 -4.978 154.806 1.00 84.88 415 LEU A O 1
ATOM 3468 N N . GLU A 1 416 ? -107.732 -3.629 153.474 1.00 86.50 416 GLU A N 1
ATOM 3469 C CA . GLU A 1 416 ? -107.540 -2.540 154.437 1.00 86.50 416 GLU A CA 1
ATOM 3470 C C . GLU A 1 416 ? -108.885 -1.932 154.845 1.00 86.50 416 GLU A C 1
ATOM 3472 O O . GLU A 1 416 ? -109.214 -1.927 156.029 1.00 86.50 416 GLU A O 1
ATOM 3477 N N . LYS A 1 417 ? -109.728 -1.535 153.881 1.00 87.50 417 LYS A N 1
ATOM 3478 C CA . LYS A 1 417 ? -111.081 -1.014 154.162 1.00 87.50 417 LYS A CA 1
ATOM 3479 C C . LYS A 1 417 ? -111.965 -2.032 154.888 1.00 87.50 417 LYS A C 1
ATOM 3481 O O . LYS A 1 417 ? -112.706 -1.669 155.800 1.00 87.50 417 LYS A O 1
ATOM 3486 N N . LYS A 1 418 ? -111.874 -3.320 154.534 1.00 86.75 418 LYS A N 1
ATOM 3487 C CA . LYS A 1 418 ? -112.598 -4.394 155.233 1.00 86.75 418 LYS A CA 1
ATOM 3488 C C . LYS A 1 418 ? -112.084 -4.592 156.664 1.00 86.75 418 LYS A C 1
ATOM 3490 O O . LYS A 1 418 ? -112.892 -4.779 157.569 1.00 86.75 418 LYS A O 1
ATOM 3495 N N . SER A 1 419 ? -110.771 -4.516 156.873 1.00 78.38 419 SER A N 1
ATOM 3496 C CA . SER A 1 419 ? -110.142 -4.553 158.197 1.00 78.38 419 SER A CA 1
ATOM 3497 C C . SER A 1 419 ? -110.578 -3.360 159.050 1.00 78.38 419 SER A C 1
ATOM 3499 O O . SER A 1 419 ? -110.927 -3.531 160.213 1.00 78.38 419 SER A O 1
ATOM 3501 N N . GLU A 1 420 ? -110.661 -2.163 158.466 1.00 87.06 420 GLU A N 1
ATOM 3502 C CA . GLU A 1 420 ? -111.106 -0.949 159.153 1.00 87.06 420 GLU A CA 1
ATOM 3503 C C . GLU A 1 420 ? -112.571 -1.046 159.627 1.00 87.06 420 GLU A C 1
ATOM 3505 O O . GLU A 1 420 ? -112.899 -0.595 160.725 1.00 87.06 420 GLU A O 1
ATOM 3510 N N . VAL A 1 421 ? -113.452 -1.675 158.835 1.00 86.12 421 VAL A N 1
ATOM 3511 C CA . VAL A 1 421 ? -114.842 -1.975 159.231 1.00 86.12 421 VAL A CA 1
ATOM 3512 C C . VAL A 1 421 ? -114.885 -3.034 160.334 1.00 86.12 421 VAL A C 1
ATOM 3514 O O . VAL A 1 421 ? -115.469 -2.780 161.385 1.00 86.12 421 VAL A O 1
ATOM 3517 N N . LEU A 1 422 ? -114.205 -4.172 160.153 1.00 79.88 422 LEU A N 1
ATOM 3518 C CA . LEU A 1 422 ? -114.143 -5.245 161.159 1.00 79.88 422 LEU A CA 1
ATOM 3519 C C . LEU A 1 422 ? -113.535 -4.769 162.489 1.00 79.88 422 LEU A C 1
ATOM 3521 O O . LEU A 1 422 ? -113.941 -5.222 163.552 1.00 79.88 422 LEU A O 1
ATOM 3525 N N . THR A 1 423 ? -112.604 -3.815 162.449 1.00 83.38 423 THR A N 1
ATOM 3526 C CA . THR A 1 423 ? -112.014 -3.181 163.639 1.00 83.38 423 THR A CA 1
ATOM 3527 C C . THR A 1 423 ? -113.046 -2.322 164.382 1.00 83.38 423 THR A C 1
ATOM 3529 O O . THR A 1 423 ? -113.113 -2.358 165.610 1.00 83.38 423 THR A O 1
ATOM 3532 N N . LYS A 1 424 ? -113.907 -1.587 163.662 1.00 84.88 424 LYS A N 1
ATOM 3533 C CA . LYS A 1 424 ? -115.008 -0.799 164.253 1.00 84.88 424 LYS A CA 1
ATOM 3534 C C . LYS A 1 424 ? -116.096 -1.705 164.851 1.00 84.88 424 LYS A C 1
ATOM 3536 O O . LYS A 1 424 ? -116.600 -1.420 165.940 1.00 84.88 424 LYS A O 1
ATOM 3541 N N . GLU A 1 425 ? -116.410 -2.820 164.191 1.00 82.44 425 GLU A N 1
ATOM 3542 C CA . GLU A 1 425 ? -117.298 -3.865 164.725 1.00 82.44 425 GLU A CA 1
ATOM 3543 C C . GLU A 1 425 ? -116.695 -4.544 165.968 1.00 82.44 425 GLU A C 1
ATOM 3545 O O . GLU A 1 425 ? -117.376 -4.695 166.980 1.00 82.44 425 GLU A O 1
ATOM 3550 N N . TYR A 1 426 ? -115.398 -4.870 165.951 1.00 82.19 426 TYR A N 1
ATOM 3551 C CA . TYR A 1 426 ? -114.692 -5.438 167.102 1.00 82.19 426 TYR A CA 1
ATOM 3552 C C . TYR A 1 426 ? -114.747 -4.511 168.323 1.00 82.19 426 TYR A C 1
ATOM 3554 O O . TYR A 1 426 ? -115.140 -4.950 169.401 1.00 82.19 426 TYR A O 1
ATOM 3562 N N . TYR A 1 427 ? -114.416 -3.222 168.174 1.00 87.00 427 TYR A N 1
ATOM 3563 C CA . TYR A 1 427 ? -114.437 -2.286 169.304 1.00 87.00 427 TYR A CA 1
ATOM 3564 C C . TYR A 1 427 ? -115.846 -2.041 169.865 1.00 87.00 427 TYR A C 1
ATOM 3566 O O . TYR A 1 427 ? -115.996 -1.877 171.076 1.00 87.00 427 TYR A O 1
ATOM 3574 N N . THR A 1 428 ? -116.887 -2.061 169.026 1.00 82.94 428 THR A N 1
ATOM 3575 C CA . THR A 1 428 ? -118.276 -1.968 169.512 1.00 82.94 428 THR A CA 1
ATOM 3576 C C . THR A 1 428 ? -118.734 -3.249 170.214 1.00 82.94 428 THR A C 1
ATOM 3578 O O . THR A 1 428 ? -119.426 -3.163 171.231 1.00 82.94 428 THR A O 1
ATOM 3581 N N . LEU A 1 429 ? -118.294 -4.427 169.758 1.00 83.00 429 LEU A N 1
ATOM 3582 C CA . LEU A 1 429 ? -118.557 -5.701 170.435 1.00 83.00 429 LEU A CA 1
ATOM 3583 C C . LEU A 1 429 ? -117.805 -5.813 171.775 1.00 83.00 429 LEU A C 1
ATOM 3585 O O . LEU A 1 429 ? -118.397 -6.231 172.770 1.00 83.00 429 LEU A O 1
ATOM 3589 N N . GLN A 1 430 ? -116.538 -5.387 171.818 1.00 84.00 430 GLN A N 1
ATOM 3590 C CA . GLN A 1 430 ? -115.700 -5.347 173.021 1.00 84.00 430 GLN A CA 1
ATOM 3591 C C . GLN A 1 430 ? -116.341 -4.469 174.104 1.00 84.00 430 GLN A C 1
ATOM 3593 O O . GLN A 1 430 ? -116.598 -4.951 175.203 1.00 84.00 430 GLN A O 1
ATOM 3598 N N . ALA A 1 431 ? -116.725 -3.231 173.769 1.00 79.88 431 ALA A N 1
ATOM 3599 C CA . ALA A 1 431 ? -117.410 -2.333 174.703 1.00 79.88 431 ALA A CA 1
ATOM 3600 C C . ALA A 1 431 ? -118.760 -2.894 175.206 1.00 79.88 431 ALA A C 1
ATOM 3602 O O . ALA A 1 431 ? -119.179 -2.609 176.331 1.00 79.88 431 ALA A O 1
ATOM 3603 N N . GLY A 1 432 ? -119.441 -3.713 174.394 1.00 82.44 432 GLY A N 1
ATOM 3604 C CA . GLY A 1 432 ? -120.632 -4.461 174.805 1.00 82.44 432 GLY A CA 1
ATOM 3605 C C . GLY A 1 432 ? -120.333 -5.615 175.772 1.00 82.44 432 GLY A C 1
ATOM 3606 O O . GLY A 1 432 ? -121.119 -5.857 176.689 1.00 82.44 432 GLY A O 1
ATOM 3607 N N . MET A 1 433 ? -119.200 -6.302 175.598 1.00 77.94 433 MET A N 1
ATOM 3608 C CA . MET A 1 433 ? -118.733 -7.368 176.492 1.00 77.94 433 MET A CA 1
ATOM 3609 C C . MET A 1 433 ? -118.235 -6.827 177.830 1.00 77.94 433 MET A C 1
ATOM 3611 O O . MET A 1 433 ? -118.705 -7.292 178.866 1.00 77.94 433 MET A O 1
ATOM 3615 N N . ASP A 1 434 ? -117.372 -5.810 177.831 1.00 82.94 434 ASP A N 1
ATOM 3616 C CA . ASP A 1 434 ? -116.791 -5.230 179.052 1.00 82.94 434 ASP A CA 1
ATOM 3617 C C . ASP A 1 434 ? -117.886 -4.733 180.010 1.00 82.94 434 ASP A C 1
ATOM 3619 O O . ASP A 1 434 ? -117.865 -5.004 181.213 1.00 82.94 434 ASP A O 1
ATOM 3623 N N . LYS A 1 435 ? -118.927 -4.094 179.457 1.00 83.50 435 LYS A N 1
ATOM 3624 C CA . LYS A 1 435 ? -120.107 -3.659 180.215 1.00 83.50 435 LYS A CA 1
ATOM 3625 C C . LYS A 1 435 ? -120.849 -4.825 180.882 1.00 83.50 435 LYS A C 1
ATOM 3627 O O . LYS A 1 435 ? -121.383 -4.660 181.976 1.00 83.50 435 LYS A O 1
ATOM 3632 N N . LYS A 1 436 ? -120.879 -5.997 180.243 1.00 81.81 436 LYS A N 1
ATOM 3633 C CA . LYS A 1 436 ? -121.573 -7.194 180.738 1.00 81.81 436 LYS A CA 1
ATOM 3634 C C . LYS A 1 436 ? -120.727 -8.026 181.705 1.00 81.81 436 LYS A C 1
ATOM 3636 O O . LYS A 1 436 ? -121.284 -8.675 182.586 1.00 81.81 436 LYS A O 1
ATOM 3641 N N . VAL A 1 437 ? -119.399 -7.967 181.589 1.00 80.75 437 VAL A N 1
ATOM 3642 C CA . VAL A 1 437 ? -118.470 -8.488 182.605 1.00 80.75 437 VAL A CA 1
ATOM 3643 C C . VAL A 1 437 ? -118.672 -7.735 183.921 1.00 80.75 437 VAL A C 1
ATOM 3645 O O . VAL A 1 437 ? -118.933 -8.373 184.939 1.00 80.75 437 VAL A O 1
ATOM 3648 N N . ALA A 1 438 ? -118.703 -6.398 183.891 1.00 79.25 438 ALA A N 1
ATOM 3649 C CA . ALA A 1 438 ? -118.929 -5.577 185.084 1.00 79.25 438 ALA A CA 1
ATOM 3650 C C . ALA A 1 438 ? -120.268 -5.882 185.803 1.00 79.25 438 ALA A C 1
ATOM 3652 O O . ALA A 1 438 ? -120.322 -5.920 187.033 1.00 79.25 438 ALA A O 1
ATOM 3653 N N . GLU A 1 439 ? -121.347 -6.159 185.056 1.00 78.12 439 GLU A N 1
ATOM 3654 C CA . GLU A 1 439 ? -122.639 -6.590 185.625 1.00 78.12 439 GLU A CA 1
ATOM 3655 C C . GLU A 1 439 ? -122.571 -7.964 186.324 1.00 78.12 439 GLU A C 1
ATOM 3657 O O . GLU A 1 439 ? -123.289 -8.195 187.301 1.00 78.12 439 GLU A O 1
ATOM 3662 N N . LEU A 1 440 ? -121.725 -8.882 185.840 1.00 75.81 440 LEU A N 1
ATOM 3663 C CA . LEU A 1 440 ? -121.555 -10.228 186.402 1.00 75.81 440 LEU A CA 1
ATOM 3664 C C . LEU A 1 440 ? -120.603 -10.244 187.606 1.00 75.81 440 LEU A C 1
ATOM 3666 O O . LEU A 1 440 ? -120.872 -10.941 188.587 1.00 75.81 440 LEU A O 1
ATOM 3670 N N . GLU A 1 441 ? -119.531 -9.453 187.577 1.00 79.00 441 GLU A N 1
ATOM 3671 C CA . GLU A 1 441 ? -118.592 -9.311 188.699 1.00 79.00 441 GLU A CA 1
ATOM 3672 C C . GLU A 1 441 ? -119.282 -8.737 189.946 1.00 79.00 441 GLU A C 1
ATOM 3674 O O . GLU A 1 441 ? -119.096 -9.249 191.055 1.00 79.00 441 GLU A O 1
ATOM 3679 N N . ALA A 1 442 ? -120.168 -7.751 189.764 1.00 75.69 442 ALA A N 1
ATOM 3680 C CA . ALA A 1 442 ? -121.001 -7.212 190.839 1.00 75.69 442 ALA A CA 1
ATOM 3681 C C . ALA A 1 442 ? -121.885 -8.293 191.498 1.00 75.69 442 ALA A C 1
ATOM 3683 O O . ALA A 1 442 ? -121.974 -8.360 192.726 1.00 75.69 442 ALA A O 1
ATOM 3684 N N . GLN A 1 443 ? -122.491 -9.181 190.699 1.00 76.25 443 GLN A N 1
ATOM 3685 C CA . GLN A 1 443 ? -123.315 -10.287 191.207 1.00 76.25 443 GLN A CA 1
ATOM 3686 C C . GLN A 1 443 ? -122.480 -11.352 191.932 1.00 76.25 443 GLN A C 1
ATOM 3688 O O . GLN A 1 443 ? -122.889 -11.838 192.986 1.00 76.25 443 GLN A O 1
ATOM 3693 N N . MET A 1 444 ? -121.297 -11.698 191.412 1.00 71.62 444 MET A N 1
ATOM 3694 C CA . MET A 1 444 ? -120.378 -12.645 192.059 1.00 71.62 444 MET A CA 1
ATOM 3695 C C . MET A 1 444 ? -119.909 -12.154 193.435 1.00 71.62 444 MET A C 1
ATOM 3697 O O . MET A 1 444 ? -119.853 -12.942 194.382 1.00 71.62 444 MET A O 1
ATOM 3701 N N . SER A 1 445 ? -119.642 -10.852 193.573 1.00 78.88 445 SER A N 1
ATOM 3702 C CA . SER A 1 445 ? -119.267 -10.231 194.850 1.00 78.88 445 SER A CA 1
ATOM 3703 C C . SER A 1 445 ? -120.341 -10.436 195.934 1.00 78.88 445 SER A C 1
ATOM 3705 O O . SER A 1 445 ? -120.043 -10.915 197.032 1.00 78.88 445 SER A O 1
ATOM 3707 N N . GLU A 1 446 ? -121.616 -10.190 195.605 1.00 76.62 446 GLU A N 1
ATOM 3708 C CA . GLU A 1 446 ? -122.745 -10.367 196.536 1.00 76.62 446 GLU A CA 1
ATOM 3709 C C . GLU A 1 446 ? -122.941 -11.835 196.971 1.00 76.62 446 GLU A C 1
ATOM 3711 O O . GLU A 1 446 ? -123.324 -12.110 198.113 1.00 76.62 446 GLU A O 1
ATOM 3716 N N . LYS A 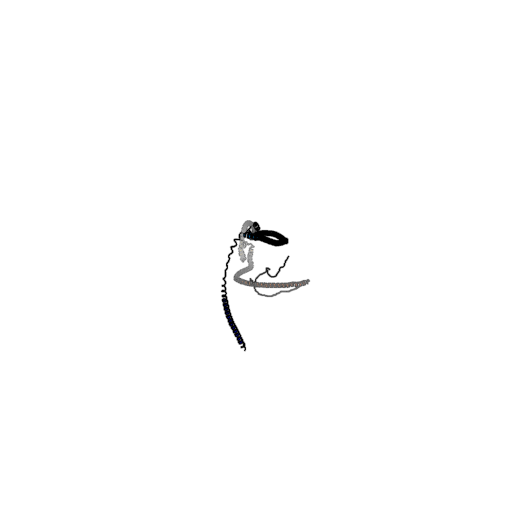1 447 ? -122.655 -12.798 196.082 1.00 73.69 447 LYS A N 1
ATOM 3717 C CA . LYS A 1 447 ? -122.729 -14.235 196.399 1.00 73.69 447 LYS A CA 1
ATOM 3718 C C . LYS A 1 447 ? -121.589 -14.681 197.315 1.00 73.69 447 LYS A C 1
ATOM 3720 O O . LYS A 1 447 ? -121.852 -15.373 198.299 1.00 73.69 447 LYS A O 1
ATOM 3725 N N . ASN A 1 448 ? -120.356 -14.252 197.046 1.00 76.31 448 ASN A N 1
ATOM 3726 C CA . ASN A 1 448 ? -119.189 -14.617 197.855 1.00 76.31 448 ASN A CA 1
ATOM 3727 C C . ASN A 1 448 ? -119.310 -14.124 199.308 1.00 76.31 448 ASN A C 1
ATOM 3729 O O . ASN A 1 448 ? -119.001 -14.872 200.236 1.00 76.31 448 ASN A O 1
ATOM 3733 N N . ALA A 1 449 ? -119.853 -12.919 199.520 1.00 72.19 449 ALA A N 1
ATOM 3734 C CA . ALA A 1 449 ? -120.101 -12.378 200.859 1.00 72.19 449 ALA A CA 1
ATOM 3735 C C . ALA A 1 449 ? -121.047 -13.251 201.715 1.00 72.19 449 ALA A C 1
ATOM 3737 O O . ALA A 1 449 ? -120.928 -13.276 202.939 1.00 72.19 449 ALA A O 1
ATOM 3738 N N . LYS A 1 450 ? -121.968 -13.999 201.088 1.00 73.69 450 LYS A N 1
ATOM 3739 C CA . LYS A 1 450 ? -122.888 -14.915 201.786 1.00 73.69 450 LYS A CA 1
ATOM 3740 C C . LYS A 1 450 ? -122.235 -16.250 202.156 1.00 73.69 450 LYS A C 1
ATOM 3742 O O . LYS A 1 450 ? -122.610 -16.830 203.169 1.00 73.69 450 LYS A O 1
ATOM 3747 N N . ILE A 1 451 ? -121.246 -16.716 201.389 1.00 74.12 451 ILE A N 1
ATOM 3748 C CA . ILE A 1 451 ? -120.540 -17.986 201.645 1.00 74.12 451 ILE A CA 1
ATOM 3749 C C . ILE A 1 451 ? -119.640 -17.874 202.887 1.00 74.12 451 ILE A C 1
ATOM 3751 O O . ILE A 1 451 ? -119.758 -18.696 203.794 1.00 74.12 451 ILE A O 1
ATOM 3755 N N . GLN A 1 452 ? -118.852 -16.798 203.001 1.00 71.88 452 GLN A N 1
ATOM 3756 C CA . GLN A 1 452 ? -117.943 -16.554 204.140 1.00 71.88 452 GLN A CA 1
ATOM 3757 C C . GLN A 1 452 ? -118.635 -16.446 205.513 1.00 71.88 452 GLN A C 1
ATOM 3759 O O . GLN A 1 452 ? -117.972 -16.472 206.556 1.00 71.88 452 GLN A O 1
ATOM 3764 N N . MET A 1 453 ? -119.961 -16.283 205.534 1.00 65.69 453 MET A N 1
ATOM 3765 C CA . MET A 1 453 ? -120.757 -16.276 206.761 1.00 65.69 453 MET A CA 1
ATOM 3766 C C . MET A 1 453 ? -121.047 -17.700 207.266 1.00 65.69 453 MET A C 1
ATOM 3768 O O . MET A 1 453 ? -121.104 -17.911 208.474 1.00 65.69 453 MET A O 1
ATOM 3772 N N . TYR A 1 454 ? -121.185 -18.679 206.362 1.00 68.12 454 TYR A N 1
ATOM 3773 C CA . TYR A 1 454 ? -121.413 -20.087 206.709 1.00 68.12 454 TYR A CA 1
ATOM 3774 C C . TYR A 1 454 ? -120.116 -20.795 207.130 1.00 68.12 454 TYR A C 1
ATOM 3776 O O . TYR A 1 454 ? -120.101 -21.465 208.159 1.00 68.12 454 TYR A O 1
ATOM 3784 N N . GLU A 1 455 ? -119.011 -20.564 206.409 1.00 72.94 455 GLU A N 1
ATOM 3785 C CA . GLU A 1 455 ? -117.685 -21.165 206.677 1.00 72.94 455 GLU A CA 1
ATOM 3786 C C . GLU A 1 455 ? -117.144 -20.891 208.095 1.00 72.94 455 GLU A C 1
ATOM 3788 O O . GLU A 1 455 ? -116.245 -21.582 208.576 1.00 72.94 455 GLU A O 1
ATOM 3793 N N . ARG A 1 456 ? -117.657 -19.853 208.769 1.00 68.31 456 ARG A N 1
ATOM 3794 C CA . ARG A 1 456 ? -117.250 -19.482 210.130 1.00 68.31 456 ARG A CA 1
ATOM 3795 C C . ARG A 1 456 ? -117.911 -20.355 211.197 1.00 68.31 456 ARG A C 1
ATOM 3797 O O . ARG A 1 456 ? -117.238 -20.756 212.135 1.00 68.31 456 ARG A O 1
ATOM 3804 N N . VAL A 1 457 ? -119.190 -20.689 211.008 1.00 66.62 457 VAL A N 1
ATOM 3805 C CA . VAL A 1 457 ? -119.977 -21.526 211.933 1.00 66.62 457 VAL A CA 1
ATOM 3806 C C . VAL A 1 457 ? -119.510 -22.984 211.895 1.00 66.62 457 VAL A C 1
ATOM 3808 O O . VAL A 1 457 ? -119.560 -23.684 212.900 1.00 66.62 457 VAL A O 1
ATOM 3811 N N . GLU A 1 458 ? -119.022 -23.448 210.742 1.00 63.41 458 GLU A N 1
ATOM 3812 C CA . GLU A 1 458 ? -118.549 -24.826 210.569 1.00 63.41 458 GLU A CA 1
ATOM 3813 C C . GLU A 1 458 ? -117.273 -25.109 211.390 1.00 63.41 458 GLU A C 1
ATOM 3815 O O . GLU A 1 458 ? -117.158 -26.162 212.012 1.00 63.41 458 GLU A O 1
ATOM 3820 N N . LYS A 1 459 ? -116.367 -24.127 211.511 1.00 65.50 459 LYS A N 1
ATOM 3821 C CA . LYS A 1 459 ? -115.126 -24.251 212.304 1.00 65.50 459 LYS A CA 1
ATOM 3822 C C . LYS A 1 459 ? -115.358 -24.342 213.812 1.00 65.50 459 LYS A C 1
ATOM 3824 O O . LYS A 1 459 ? -114.619 -25.044 214.492 1.00 65.50 459 LYS A O 1
ATOM 3829 N N . GLU A 1 460 ? -116.383 -23.665 214.324 1.00 60.59 460 GLU A N 1
ATOM 3830 C CA . GLU A 1 460 ? -116.746 -23.692 215.750 1.00 60.59 460 GLU A CA 1
ATOM 3831 C C . GLU A 1 460 ? -117.301 -25.065 216.186 1.00 60.59 460 GLU A C 1
ATOM 3833 O O . GLU A 1 460 ? -117.318 -25.378 217.375 1.00 60.59 460 GLU A O 1
ATOM 3838 N N . LEU A 1 461 ? -117.721 -25.913 215.236 1.00 57.84 461 LEU A N 1
ATOM 3839 C CA . LEU A 1 461 ? -118.166 -27.282 215.506 1.00 57.84 461 LEU A CA 1
ATOM 3840 C C . LEU A 1 461 ? -117.003 -28.285 215.570 1.00 57.84 461 LEU A C 1
ATOM 3842 O O . LEU A 1 461 ? -117.022 -29.160 216.436 1.00 57.84 461 LEU A O 1
ATOM 3846 N N . ASP A 1 462 ? -116.000 -28.171 214.694 1.00 60.69 462 ASP A N 1
ATOM 3847 C CA . ASP A 1 462 ? -114.917 -29.163 214.572 1.00 60.69 462 ASP A CA 1
ATOM 3848 C C . ASP A 1 462 ? -114.018 -29.253 215.822 1.00 60.69 462 ASP A C 1
ATOM 3850 O O . ASP A 1 462 ? -113.609 -30.353 216.208 1.00 60.69 462 ASP A O 1
ATOM 3854 N N . GLU A 1 463 ? -113.744 -28.135 216.507 1.00 61.38 463 GLU A N 1
ATOM 3855 C CA . GLU A 1 463 ? -112.905 -28.133 217.721 1.00 61.38 463 GLU A CA 1
ATOM 3856 C C . GLU A 1 463 ? -113.528 -28.961 218.864 1.00 61.38 463 GLU A C 1
ATOM 3858 O O . GLU A 1 463 ? -112.822 -29.695 219.565 1.00 61.38 463 GLU A O 1
ATOM 3863 N N . VAL A 1 464 ? -114.860 -28.931 218.997 1.00 56.47 464 VAL A N 1
ATOM 3864 C CA . VAL A 1 464 ? -115.611 -29.702 220.007 1.00 56.47 464 VAL A CA 1
ATOM 3865 C C . VAL A 1 464 ? -115.517 -31.212 219.740 1.00 56.47 464 VAL A C 1
ATOM 3867 O O . VAL A 1 464 ? -115.433 -32.012 220.676 1.00 56.47 464 VAL A O 1
ATOM 3870 N N . VAL A 1 465 ? -115.470 -31.626 218.467 1.00 54.81 465 VAL A N 1
ATOM 3871 C CA . VAL A 1 465 ? -115.309 -33.042 218.083 1.00 54.81 465 VAL A CA 1
ATOM 3872 C C . VAL A 1 465 ? -113.927 -33.568 218.473 1.00 54.81 465 VAL A C 1
ATOM 3874 O O . VAL A 1 465 ? -113.802 -34.716 218.908 1.00 54.81 465 VAL A O 1
ATOM 3877 N N . LEU A 1 466 ? -112.888 -32.736 218.350 1.00 60.19 466 LEU A N 1
ATOM 3878 C CA . LEU A 1 466 ? -111.508 -33.128 218.638 1.00 60.19 466 LEU A CA 1
ATOM 3879 C C . LEU A 1 466 ? -111.253 -33.347 220.141 1.00 60.19 466 LEU A C 1
ATOM 3881 O O . LEU A 1 466 ? -110.511 -34.264 220.505 1.00 60.19 466 LEU A O 1
ATOM 3885 N N . GLN A 1 467 ? -111.886 -32.541 221.005 1.00 57.12 467 GLN A N 1
ATOM 3886 C CA . GLN A 1 467 ? -111.789 -32.683 222.465 1.00 57.12 467 GLN A CA 1
ATOM 3887 C C . GLN A 1 467 ? -112.495 -33.941 222.988 1.00 57.12 467 GLN A C 1
ATOM 3889 O O . GLN A 1 467 ? -111.939 -34.642 223.832 1.00 57.12 467 GLN A O 1
ATOM 3894 N N . ALA A 1 468 ? -113.675 -34.280 222.459 1.00 52.22 468 ALA A N 1
ATOM 3895 C CA . ALA A 1 468 ? -114.406 -35.480 222.878 1.00 52.22 468 ALA A CA 1
ATOM 3896 C C . ALA A 1 468 ? -113.696 -36.799 222.496 1.00 52.22 468 ALA A C 1
ATOM 3898 O O . ALA A 1 468 ? -113.937 -37.832 223.114 1.00 52.22 468 ALA A O 1
ATOM 3899 N N . ALA A 1 469 ? -112.809 -36.782 221.495 1.00 48.50 469 ALA A N 1
ATOM 3900 C CA . ALA A 1 469 ? -112.135 -37.975 220.974 1.00 48.50 469 ALA A CA 1
ATOM 3901 C C . ALA A 1 469 ? -110.916 -38.462 221.796 1.00 48.50 469 ALA A C 1
ATOM 3903 O O . ALA A 1 469 ? -110.282 -39.439 221.396 1.00 48.50 469 ALA A O 1
ATOM 3904 N N . HIS A 1 470 ? -110.582 -37.790 222.906 1.00 48.78 470 HIS A N 1
ATOM 3905 C CA . HIS A 1 470 ? -109.429 -38.086 223.777 1.00 48.78 470 HIS A CA 1
ATOM 3906 C C . HIS A 1 470 ? -109.815 -38.459 225.227 1.00 48.78 470 HIS A C 1
ATOM 3908 O O . HIS A 1 470 ? -108.950 -38.472 226.101 1.00 48.78 470 HIS A O 1
ATOM 3914 N N . VAL A 1 471 ? -111.095 -38.733 225.503 1.00 51.88 471 VAL A N 1
ATOM 3915 C CA . VAL A 1 471 ? -111.594 -39.101 226.842 1.00 51.88 471 VAL A CA 1
ATOM 3916 C C . VAL A 1 471 ? -112.038 -40.565 226.837 1.00 51.88 471 VAL A C 1
ATOM 3918 O O . VAL A 1 471 ? -112.885 -40.946 226.034 1.00 51.88 471 VAL A O 1
ATOM 3921 N N . ASP A 1 472 ? -111.464 -41.376 227.731 1.00 47.50 472 ASP A N 1
ATOM 3922 C CA . ASP A 1 472 ? -111.619 -42.843 227.750 1.00 47.50 472 ASP A CA 1
ATOM 3923 C C . ASP A 1 472 ? -112.735 -43.370 228.693 1.00 47.50 472 ASP A C 1
ATOM 3925 O O . ASP A 1 472 ? -112.865 -44.583 228.857 1.00 47.50 472 ASP A O 1
ATOM 3929 N N . ASP A 1 473 ? -113.546 -42.496 229.310 1.00 54.12 473 ASP A N 1
ATOM 3930 C CA . ASP A 1 473 ? -114.702 -42.868 230.154 1.00 54.12 473 ASP A CA 1
ATOM 3931 C C . ASP A 1 473 ? -116.019 -42.251 229.645 1.00 54.12 473 ASP A C 1
ATOM 3933 O O . ASP A 1 473 ? -116.102 -41.045 229.395 1.00 54.12 473 ASP A O 1
ATOM 3937 N N . ASP A 1 474 ? -117.067 -43.074 229.536 1.00 56.69 474 ASP A N 1
ATOM 3938 C CA . ASP A 1 474 ? -118.364 -42.712 228.945 1.00 56.69 474 ASP A CA 1
ATOM 3939 C C . ASP A 1 474 ? -119.086 -41.599 229.735 1.00 56.69 474 ASP A C 1
ATOM 3941 O O . ASP A 1 474 ? -119.708 -40.716 229.136 1.00 56.69 474 ASP A O 1
ATOM 3945 N N . GLN A 1 475 ? -119.000 -41.598 231.074 1.00 56.28 475 GLN A N 1
ATOM 3946 C CA . GLN A 1 475 ? -119.684 -40.590 231.905 1.00 56.28 475 GLN A CA 1
ATOM 3947 C C . GLN A 1 475 ? -118.948 -39.243 231.940 1.00 56.28 475 GLN A C 1
ATOM 3949 O O . GLN A 1 475 ? -119.578 -38.191 232.094 1.00 56.28 475 GLN A O 1
ATOM 3954 N N . GLU A 1 476 ? -117.625 -39.248 231.779 1.00 53.38 476 GLU A N 1
ATOM 3955 C CA . GLU A 1 476 ? -116.828 -38.025 231.675 1.00 53.38 476 GLU A CA 1
ATOM 3956 C C . GLU A 1 476 ? -116.918 -37.422 230.260 1.00 53.38 476 GLU A C 1
ATOM 3958 O O . GLU A 1 476 ? -117.072 -36.207 230.111 1.00 53.38 476 GLU A O 1
ATOM 3963 N N . ALA A 1 477 ? -116.967 -38.261 229.217 1.00 55.28 477 ALA A N 1
ATOM 3964 C CA . ALA A 1 477 ? -117.246 -37.833 227.847 1.00 55.28 477 ALA A CA 1
ATOM 3965 C C . ALA A 1 477 ? -118.634 -37.173 227.707 1.00 55.28 477 ALA A C 1
ATOM 3967 O O . ALA A 1 477 ? -118.757 -36.133 227.052 1.00 55.28 477 ALA A O 1
ATOM 3968 N N . GLU A 1 478 ? -119.679 -37.701 228.361 1.00 56.34 478 GLU A N 1
ATOM 3969 C CA . GLU A 1 478 ? -121.016 -37.084 228.319 1.00 56.34 478 GLU A CA 1
ATOM 3970 C C . GLU A 1 478 ? -121.052 -35.704 229.018 1.00 56.34 478 GLU A C 1
ATOM 3972 O O . GLU A 1 478 ? -121.740 -34.798 228.542 1.00 56.34 478 GLU A O 1
ATOM 3977 N N . LYS A 1 479 ? -120.229 -35.471 230.057 1.00 54.47 479 LYS A N 1
ATOM 3978 C CA . LYS A 1 479 ? -120.032 -34.130 230.654 1.00 54.47 479 LYS A CA 1
ATOM 3979 C C . LYS A 1 479 ? -119.312 -33.151 229.724 1.00 54.47 479 LYS A C 1
ATOM 3981 O O . LYS A 1 479 ? -119.706 -31.986 229.673 1.00 54.47 479 LYS A O 1
ATOM 3986 N N . VAL A 1 480 ? -118.270 -33.597 229.014 1.00 59.38 480 VAL A N 1
ATOM 3987 C CA . VAL A 1 480 ? -117.513 -32.755 228.063 1.00 59.38 480 VAL A CA 1
ATOM 3988 C C . VAL A 1 480 ? -118.377 -32.359 226.863 1.00 59.38 480 VAL A C 1
ATOM 3990 O O . VAL A 1 480 ? -118.259 -31.240 226.371 1.00 59.38 480 VAL A O 1
ATOM 3993 N N . LEU A 1 481 ? -119.315 -33.214 226.443 1.00 57.72 481 LEU A N 1
ATOM 3994 C CA . LEU A 1 481 ? -120.384 -32.799 225.532 1.00 57.72 481 LEU A CA 1
ATOM 3995 C C . LEU A 1 481 ? -121.284 -31.740 226.189 1.00 57.72 481 LEU A C 1
ATOM 3997 O O . LEU A 1 481 ? -121.500 -30.673 225.616 1.00 57.72 481 LEU A O 1
ATOM 4001 N N . PHE A 1 482 ? -121.817 -32.009 227.386 1.00 52.28 482 PHE A N 1
ATOM 4002 C CA . PHE A 1 482 ? -122.851 -31.167 228.000 1.00 52.28 482 PHE A CA 1
ATOM 4003 C C . PHE A 1 482 ? -122.410 -29.713 228.257 1.00 52.28 482 PHE A C 1
ATOM 4005 O O . PHE A 1 482 ? -123.227 -28.800 228.120 1.00 52.28 482 PHE A O 1
ATOM 4012 N N . SER A 1 483 ? -121.131 -29.472 228.569 1.00 53.47 483 SER A N 1
ATOM 4013 C CA . SER A 1 483 ? -120.588 -28.119 228.781 1.00 53.47 483 SER A CA 1
ATOM 4014 C C . SER A 1 483 ? -120.646 -27.225 227.533 1.00 53.47 483 SER A C 1
ATOM 4016 O O . SER A 1 483 ? -120.822 -26.016 227.672 1.00 53.47 483 SER A O 1
ATOM 4018 N N . TYR A 1 484 ? -120.611 -27.801 226.326 1.00 55.41 484 TYR A N 1
ATOM 4019 C CA . TYR A 1 484 ? -120.797 -27.097 225.048 1.00 55.41 484 TYR A CA 1
ATOM 4020 C C . TYR A 1 484 ? -122.276 -27.035 224.603 1.00 55.41 484 TYR A C 1
ATOM 4022 O O . TYR A 1 484 ? -122.599 -27.042 223.417 1.00 55.41 484 TYR A O 1
ATOM 4030 N N . GLY A 1 485 ? -123.210 -26.968 225.560 1.00 55.91 485 GLY A N 1
ATOM 4031 C CA . GLY A 1 485 ? -124.636 -26.726 225.294 1.00 55.91 485 GLY A CA 1
ATOM 4032 C C . GLY A 1 485 ? -125.403 -27.927 224.724 1.00 55.91 485 GLY A C 1
ATOM 4033 O O . GLY A 1 485 ? -126.473 -27.753 224.128 1.00 55.91 485 GLY A O 1
ATOM 4034 N N . TYR A 1 486 ? -124.878 -29.144 224.901 1.00 50.84 486 TYR A N 1
ATOM 4035 C CA . TYR A 1 486 ? -125.396 -30.384 224.311 1.00 50.84 486 TYR A CA 1
ATOM 4036 C C . TYR A 1 486 ? -126.689 -30.877 224.990 1.00 50.84 486 TYR A C 1
ATOM 4038 O O . TYR A 1 486 ? -126.736 -31.903 225.664 1.00 50.84 486 TYR A O 1
ATOM 4046 N N . GLY A 1 487 ? -127.769 -30.123 224.786 1.00 46.38 487 GLY A N 1
ATOM 4047 C CA . GLY A 1 487 ? -129.109 -30.440 225.283 1.00 46.38 487 GLY A CA 1
ATOM 4048 C C . GLY A 1 487 ? -130.228 -29.536 224.757 1.00 46.38 487 GLY A C 1
ATOM 4049 O O . GLY A 1 487 ? -131.386 -29.937 224.807 1.00 46.38 487 GLY A O 1
ATOM 4050 N N . ALA A 1 488 ? -129.914 -28.345 224.226 1.00 44.94 488 ALA A N 1
ATOM 4051 C CA . ALA A 1 488 ? -130.936 -27.345 223.895 1.00 44.94 488 ALA A CA 1
ATOM 4052 C C . ALA A 1 488 ? -131.486 -27.402 222.454 1.00 44.94 488 ALA A C 1
ATOM 4054 O O . ALA A 1 488 ? -132.687 -27.233 222.274 1.00 44.94 488 ALA A O 1
ATOM 4055 N N . ASN A 1 489 ? -130.639 -27.578 221.426 1.00 43.31 489 ASN A N 1
ATOM 4056 C CA . ASN A 1 489 ? -131.041 -27.321 220.026 1.00 43.31 489 ASN A CA 1
ATOM 4057 C C . ASN A 1 489 ? -130.294 -28.146 218.946 1.00 43.31 489 ASN A C 1
ATOM 4059 O O . ASN A 1 489 ? -130.155 -27.701 217.810 1.00 43.31 489 ASN A O 1
ATOM 4063 N N . VAL A 1 490 ? -129.815 -29.359 219.259 1.00 44.50 490 VAL A N 1
ATOM 4064 C CA . VAL A 1 490 ? -129.141 -30.237 218.273 1.00 44.50 490 VAL A CA 1
ATOM 4065 C C . VAL A 1 490 ? -130.113 -31.304 217.733 1.00 44.50 490 VAL A C 1
ATOM 4067 O O . VAL A 1 490 ? -130.543 -32.164 218.504 1.00 44.50 490 VAL A O 1
ATOM 4070 N N . PRO A 1 491 ? -130.452 -31.315 216.425 1.00 46.50 491 PRO A N 1
ATOM 4071 C CA . PRO A 1 491 ? -131.338 -32.325 215.845 1.00 46.50 491 PRO A CA 1
ATOM 4072 C C . PRO A 1 491 ? -130.796 -33.759 215.951 1.00 46.50 491 PRO A C 1
ATOM 4074 O O . PRO A 1 491 ? -129.602 -34.024 215.796 1.00 46.50 491 PRO A O 1
ATOM 4077 N N . THR A 1 492 ? -131.707 -34.713 216.154 1.00 46.28 492 THR A N 1
ATOM 4078 C CA . THR A 1 492 ? -131.415 -36.117 216.508 1.00 46.28 492 THR A CA 1
ATOM 4079 C C . THR A 1 492 ? -130.629 -36.914 215.459 1.00 46.28 492 THR A C 1
ATOM 4081 O O . THR A 1 492 ? -130.077 -37.969 215.776 1.00 46.28 492 THR A O 1
ATOM 4084 N N . THR A 1 493 ? -130.514 -36.418 214.227 1.00 52.56 493 THR A N 1
ATOM 4085 C CA . THR A 1 493 ? -129.690 -37.013 213.163 1.00 52.56 493 THR A CA 1
ATOM 4086 C C . THR A 1 493 ? -128.189 -36.778 213.365 1.00 52.56 493 THR A C 1
ATOM 4088 O O . THR A 1 493 ? -127.390 -37.672 213.077 1.00 52.56 493 THR A O 1
ATOM 4091 N N . SER A 1 494 ? -127.787 -35.621 213.904 1.00 50.00 494 SER A N 1
ATOM 4092 C CA . SER A 1 494 ? -126.372 -35.254 214.069 1.00 50.00 494 SER A CA 1
ATOM 4093 C C . SER A 1 494 ? -125.664 -36.105 215.128 1.00 50.00 494 SER A C 1
ATOM 4095 O O . SER A 1 494 ? -124.533 -36.537 214.897 1.00 50.00 494 SER A O 1
ATOM 4097 N N . LYS A 1 495 ? -126.354 -36.452 216.230 1.00 48.25 495 LYS A N 1
ATOM 4098 C CA . LYS A 1 495 ? -125.818 -37.311 217.311 1.00 48.25 495 LYS A CA 1
ATOM 4099 C C . LYS A 1 495 ? -125.323 -38.670 216.788 1.00 48.25 495 LYS A C 1
ATOM 4101 O O . LYS A 1 495 ? -124.278 -39.148 217.215 1.00 48.25 495 LYS A O 1
ATOM 4106 N N . ARG A 1 496 ? -126.021 -39.260 215.806 1.00 54.59 496 ARG A N 1
ATOM 4107 C CA . ARG A 1 496 ? -125.628 -40.535 215.172 1.00 54.59 496 ARG A CA 1
ATOM 4108 C C . ARG A 1 496 ? -124.515 -40.376 214.129 1.00 54.59 496 ARG A C 1
ATOM 4110 O O . ARG A 1 496 ? -123.716 -41.292 213.955 1.00 54.59 496 ARG A O 1
ATOM 4117 N N . ARG A 1 497 ? -124.457 -39.235 213.431 1.00 54.59 497 ARG A N 1
ATOM 4118 C CA . ARG A 1 497 ? -123.430 -38.955 212.411 1.00 54.59 497 ARG A CA 1
ATOM 4119 C C . ARG A 1 497 ? -122.036 -38.864 213.029 1.00 54.59 497 ARG A C 1
ATOM 4121 O O . ARG A 1 497 ? -121.113 -39.488 212.516 1.00 54.59 497 ARG A O 1
ATOM 4128 N N . LEU A 1 498 ? -121.910 -38.156 214.153 1.00 55.94 498 LEU A N 1
ATOM 4129 C CA . LEU A 1 498 ? -120.624 -37.916 214.818 1.00 55.94 498 LEU A CA 1
ATOM 4130 C C . LEU A 1 498 ? -119.913 -39.220 215.221 1.00 55.94 498 LEU A C 1
ATOM 4132 O O . LEU A 1 498 ? -118.721 -39.384 214.970 1.00 55.94 498 LEU A O 1
ATOM 4136 N N . GLN A 1 499 ? -120.668 -40.193 215.745 1.00 58.53 499 GLN A N 1
ATOM 4137 C CA . GLN A 1 499 ? -120.153 -41.523 216.094 1.00 58.53 499 GLN A CA 1
ATOM 4138 C C . GLN A 1 499 ? -119.611 -42.298 214.876 1.00 58.53 499 GLN A C 1
ATOM 4140 O O . GLN A 1 499 ? -118.662 -43.070 215.005 1.00 58.53 499 GLN A O 1
ATOM 4145 N N . GLN A 1 500 ? -120.174 -42.093 213.679 1.00 61.09 500 GLN A N 1
ATOM 4146 C CA . GLN A 1 500 ? -119.701 -42.759 212.459 1.00 61.09 500 GLN A CA 1
ATOM 4147 C C . GLN A 1 500 ? -118.403 -42.142 211.916 1.00 61.09 500 GLN A C 1
ATOM 4149 O O . GLN A 1 500 ? -117.550 -42.882 211.416 1.00 61.09 500 GLN A O 1
ATOM 4154 N N . SER A 1 501 ? -118.216 -40.824 212.057 1.00 53.84 501 SER A N 1
ATOM 4155 C CA . SER A 1 501 ? -116.999 -40.114 211.629 1.00 53.84 501 SER A CA 1
ATOM 4156 C C . SER A 1 501 ? -115.732 -40.704 212.261 1.00 53.84 501 SER A C 1
ATOM 4158 O O . SER A 1 501 ? -114.761 -41.001 211.562 1.00 53.84 501 SER A O 1
ATOM 4160 N N . VAL A 1 502 ? -115.772 -40.961 213.575 1.00 64.94 502 VAL A N 1
ATOM 4161 C CA . VAL A 1 502 ? -114.639 -41.487 214.364 1.00 64.94 502 VAL A CA 1
ATOM 4162 C C . VAL A 1 502 ? -114.200 -42.885 213.900 1.00 64.94 502 VAL A C 1
ATOM 4164 O O . VAL A 1 502 ? -113.008 -43.199 213.892 1.00 64.94 502 VAL A O 1
ATOM 4167 N N . HIS A 1 503 ? -115.134 -43.739 213.469 1.00 65.25 503 HIS A N 1
ATOM 4168 C CA . HIS A 1 503 ? -114.805 -45.073 212.954 1.00 65.25 503 HIS A CA 1
ATOM 4169 C C . HIS A 1 503 ? -114.239 -45.058 211.526 1.00 65.25 503 HIS A C 1
ATOM 4171 O O . HIS A 1 503 ? -113.349 -45.854 211.221 1.00 65.25 503 HIS A O 1
ATOM 4177 N N . LEU A 1 504 ? -114.709 -44.158 210.655 1.00 62.66 504 LEU A N 1
ATOM 4178 C CA . LEU A 1 504 ? -114.234 -44.057 209.268 1.00 62.66 504 LEU A CA 1
ATOM 4179 C C . LEU A 1 504 ? -112.758 -43.639 209.184 1.00 62.66 504 LEU A C 1
ATOM 4181 O O . LEU A 1 504 ? -112.000 -44.238 208.415 1.00 62.66 504 LEU A O 1
ATOM 4185 N N . ALA A 1 505 ? -112.330 -42.697 210.031 1.00 59.38 505 ALA A N 1
ATOM 4186 C CA . ALA A 1 505 ? -110.945 -42.220 210.091 1.00 59.38 505 ALA A CA 1
ATOM 4187 C C . ALA A 1 505 ? -109.916 -43.355 210.286 1.00 59.38 505 ALA A C 1
ATOM 4189 O O . ALA A 1 505 ? -108.844 -43.340 209.682 1.00 59.38 505 ALA A O 1
ATOM 4190 N N . ARG A 1 506 ? -110.261 -44.396 211.061 1.00 63.25 506 ARG A N 1
ATOM 4191 C CA . ARG A 1 506 ? -109.359 -45.523 211.366 1.00 63.25 506 ARG A CA 1
ATOM 4192 C C . ARG A 1 506 ? -109.106 -46.477 210.186 1.00 63.25 506 ARG A C 1
ATOM 4194 O O . ARG A 1 506 ? -108.205 -47.304 210.283 1.00 63.25 506 ARG A O 1
ATOM 4201 N N . ARG A 1 507 ? -109.876 -46.408 209.086 1.00 66.56 507 ARG A N 1
ATOM 4202 C CA . ARG A 1 507 ? -109.809 -47.396 207.983 1.00 66.56 507 ARG A CA 1
ATOM 4203 C C . ARG A 1 507 ? -109.079 -46.916 206.721 1.00 66.56 507 ARG A C 1
ATOM 4205 O O . ARG A 1 507 ? -108.627 -47.755 205.946 1.00 66.56 507 ARG A O 1
ATOM 4212 N N . VAL A 1 508 ? -108.933 -45.605 206.513 1.00 70.00 508 VAL A N 1
ATOM 4213 C CA . VAL A 1 508 ? -108.322 -45.041 205.288 1.00 70.00 508 VAL A CA 1
ATOM 4214 C C . VAL A 1 508 ? -106.806 -45.292 205.228 1.00 70.00 508 VAL A C 1
ATOM 4216 O O . VAL A 1 508 ? -106.302 -45.748 204.202 1.00 70.00 508 VAL A O 1
ATOM 4219 N N . LEU A 1 509 ? -106.106 -45.109 206.355 1.00 71.06 509 LEU A N 1
ATOM 4220 C CA . LEU A 1 509 ? -104.638 -45.195 206.495 1.00 71.06 509 LEU A CA 1
ATOM 4221 C C . LEU A 1 509 ? -103.994 -46.533 206.066 1.00 71.06 509 LEU A C 1
ATOM 4223 O O . LEU A 1 509 ? -102.773 -46.617 205.941 1.00 71.06 509 LEU A O 1
ATOM 4227 N N . ALA A 1 510 ? -104.778 -47.592 205.851 1.00 66.94 510 ALA A N 1
ATOM 4228 C CA . ALA A 1 510 ? -104.262 -48.900 205.449 1.00 66.94 510 ALA A CA 1
ATOM 4229 C C . ALA A 1 510 ? -104.021 -49.040 203.931 1.00 66.94 510 ALA A C 1
ATOM 4231 O O . ALA A 1 510 ? -103.176 -49.836 203.524 1.00 66.94 510 ALA A O 1
ATOM 4232 N N . LEU A 1 511 ? -104.763 -48.311 203.085 1.00 65.69 511 LEU A N 1
ATOM 4233 C CA . LEU A 1 511 ? -104.834 -48.599 201.642 1.00 65.69 511 LEU A CA 1
ATOM 4234 C C . LEU A 1 511 ? -103.764 -47.890 200.798 1.00 65.69 511 LEU A C 1
ATOM 4236 O O . LEU A 1 511 ? -103.336 -48.429 199.777 1.00 65.69 511 LEU A O 1
ATOM 4240 N N . GLU A 1 512 ? -103.284 -46.719 201.219 1.00 70.25 512 GLU A N 1
ATOM 4241 C CA . GLU A 1 512 ? -102.304 -45.934 200.448 1.00 70.25 512 GLU A CA 1
ATOM 4242 C C . GLU A 1 512 ? -100.948 -46.648 200.300 1.00 70.25 512 GLU A C 1
ATOM 4244 O O . GLU A 1 512 ? -100.258 -46.500 199.289 1.00 70.25 512 GLU A O 1
ATOM 4249 N N . LYS A 1 513 ? -100.591 -47.491 201.279 1.00 74.50 513 LYS A N 1
ATOM 4250 C CA . LYS A 1 513 ? -99.265 -48.116 201.416 1.00 74.50 513 LYS A CA 1
ATOM 4251 C C . LYS A 1 513 ? -98.906 -49.125 200.312 1.00 74.50 513 LYS A C 1
ATOM 4253 O O . LYS A 1 513 ? -97.745 -49.506 200.202 1.00 74.50 513 LYS A O 1
ATOM 4258 N N . ILE A 1 514 ? -99.875 -49.559 199.501 1.00 74.38 514 ILE A N 1
ATOM 4259 C CA . ILE A 1 514 ? -99.678 -50.543 198.418 1.00 74.38 514 ILE A CA 1
ATOM 4260 C C . ILE A 1 514 ? -99.334 -49.861 197.077 1.00 74.38 514 ILE A C 1
ATOM 4262 O O . ILE A 1 514 ? -98.636 -50.435 196.243 1.00 74.38 514 ILE A O 1
ATOM 4266 N N . ASN A 1 515 ? -99.788 -48.622 196.859 1.00 69.06 515 ASN A N 1
ATOM 4267 C CA . ASN A 1 515 ? -99.766 -47.968 195.540 1.00 69.06 515 ASN A CA 1
ATOM 4268 C C . ASN A 1 515 ? -98.364 -47.458 195.125 1.00 69.06 515 ASN A C 1
ATOM 4270 O O . ASN A 1 515 ? -98.093 -47.203 193.953 1.00 69.06 515 ASN A O 1
ATOM 4274 N N . THR A 1 516 ? -97.444 -47.320 196.081 1.00 78.69 516 THR A N 1
ATOM 4275 C CA . THR A 1 516 ? -96.087 -46.794 195.860 1.00 78.69 516 THR A CA 1
ATOM 4276 C C . THR A 1 516 ? -95.134 -47.788 195.192 1.00 78.69 516 THR A C 1
ATOM 4278 O O . THR A 1 516 ? -94.259 -47.362 194.437 1.00 78.69 516 THR A O 1
ATOM 4281 N N . GLN A 1 517 ? -95.298 -49.096 195.422 1.00 78.50 517 GLN A N 1
ATOM 4282 C CA . GLN A 1 517 ? -94.320 -50.109 195.000 1.00 78.50 517 GLN A CA 1
ATOM 4283 C C . GLN A 1 517 ? -94.212 -50.234 193.469 1.00 78.50 517 GLN A C 1
ATOM 4285 O O . GLN A 1 517 ? -93.112 -50.264 192.922 1.00 78.50 517 GLN A O 1
ATOM 4290 N N . LEU A 1 518 ? -95.352 -50.235 192.767 1.00 66.06 518 LEU A N 1
ATOM 4291 C CA . LEU A 1 518 ? -95.435 -50.464 191.315 1.00 66.06 518 LEU A CA 1
ATOM 4292 C C . LEU A 1 518 ? -94.781 -49.366 190.455 1.00 66.06 518 LEU A C 1
ATOM 4294 O O . LEU A 1 518 ? -94.607 -49.554 189.253 1.00 66.06 518 LEU A O 1
ATOM 4298 N N . ARG A 1 519 ? -94.415 -48.216 191.037 1.00 73.88 519 ARG A N 1
ATOM 4299 C CA . ARG A 1 519 ? -93.797 -47.102 190.297 1.00 73.88 519 ARG A CA 1
ATOM 4300 C C . ARG A 1 519 ? -92.274 -47.212 190.156 1.00 73.88 519 ARG A C 1
ATOM 4302 O O . ARG A 1 519 ? -91.709 -46.464 189.365 1.00 73.88 519 ARG A O 1
ATOM 4309 N N . GLN A 1 520 ? -91.602 -48.099 190.897 1.00 77.69 520 GLN A N 1
ATOM 4310 C CA . GLN A 1 520 ? -90.130 -48.138 190.928 1.00 77.69 520 GLN A CA 1
ATOM 4311 C C . GLN A 1 520 ? -89.482 -48.943 189.792 1.00 77.69 520 GLN A C 1
ATOM 4313 O O . GLN A 1 520 ? -88.375 -48.607 189.371 1.00 77.69 520 GLN A O 1
ATOM 4318 N N . ASP A 1 521 ? -90.134 -49.990 189.281 1.00 75.88 521 ASP A N 1
ATOM 4319 C CA . ASP A 1 521 ? -89.487 -50.907 188.330 1.00 75.88 521 ASP A CA 1
ATOM 4320 C C . ASP A 1 521 ? -89.378 -50.332 186.905 1.00 75.88 521 ASP A C 1
ATOM 4322 O O . ASP A 1 521 ? -88.425 -50.641 186.189 1.00 75.88 521 ASP A O 1
ATOM 4326 N N . LEU A 1 522 ? -90.292 -49.431 186.517 1.00 74.44 522 LEU A N 1
ATOM 4327 C CA . LEU A 1 522 ? -90.344 -48.813 185.182 1.00 74.44 522 LEU A CA 1
ATOM 4328 C C . LEU A 1 522 ? -89.075 -48.013 184.828 1.00 74.44 522 LEU A C 1
ATOM 4330 O O . LEU A 1 522 ? -88.683 -47.943 183.663 1.00 74.44 522 LEU A O 1
ATOM 4334 N N . GLU A 1 523 ? -88.427 -47.397 185.819 1.00 77.25 523 GLU A N 1
ATOM 4335 C CA . GLU A 1 523 ? -87.340 -46.440 185.574 1.00 77.25 523 GLU A CA 1
ATOM 4336 C C . GLU A 1 523 ? -85.961 -47.108 185.415 1.00 77.25 523 GLU A C 1
ATOM 4338 O O . GLU A 1 523 ? -85.010 -46.457 184.978 1.00 77.25 523 GLU A O 1
ATOM 4343 N N . ARG A 1 524 ? -85.837 -48.415 185.706 1.00 80.56 524 ARG A N 1
ATOM 4344 C CA . ARG A 1 524 ? -84.550 -49.138 185.654 1.00 80.56 524 ARG A CA 1
ATOM 4345 C C . ARG A 1 524 ? -84.041 -49.447 184.243 1.00 80.56 524 ARG A C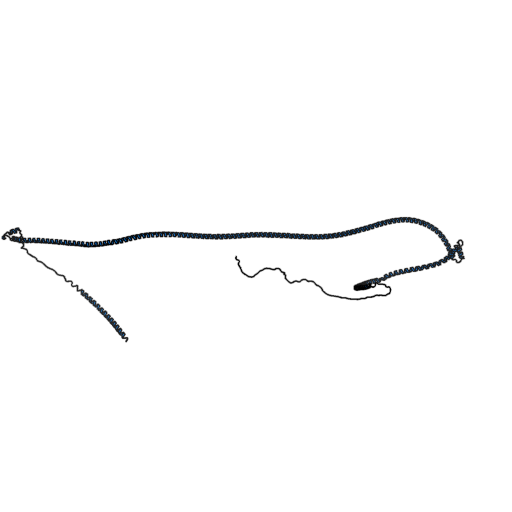 1
ATOM 4347 O O . ARG A 1 524 ? -82.835 -49.579 184.067 1.00 80.56 524 ARG A O 1
ATOM 4354 N N . GLU A 1 525 ? -84.911 -49.556 183.238 1.00 72.75 525 GLU A N 1
ATOM 4355 C CA . GLU A 1 525 ? -84.481 -49.898 181.867 1.00 72.75 525 GLU A CA 1
ATOM 4356 C C . GLU A 1 525 ? -84.057 -48.679 181.029 1.00 72.75 525 GLU A C 1
ATOM 4358 O O . GLU A 1 525 ? -83.255 -48.806 180.105 1.00 72.75 525 GLU A O 1
ATOM 4363 N N . LYS A 1 526 ? -84.512 -47.467 181.379 1.00 76.44 526 LYS A N 1
ATOM 4364 C CA . LYS A 1 526 ? -84.154 -46.230 180.654 1.00 76.44 526 LYS A CA 1
ATOM 4365 C C . LYS A 1 526 ? -82.681 -45.826 180.800 1.00 76.44 526 LYS A C 1
ATOM 4367 O O . LYS A 1 526 ? -82.180 -45.055 179.983 1.00 76.44 526 LYS A O 1
ATOM 4372 N N . THR A 1 527 ? -81.995 -46.281 181.848 1.00 78.19 527 THR A N 1
ATOM 4373 C CA . THR A 1 527 ? -80.630 -45.840 182.181 1.00 78.19 527 THR A CA 1
ATOM 4374 C C . THR A 1 527 ? -79.556 -46.541 181.349 1.00 78.19 527 THR A C 1
ATOM 4376 O O . THR A 1 527 ? -78.622 -45.875 180.902 1.00 78.19 527 THR A O 1
ATOM 4379 N N . LYS A 1 528 ? -79.716 -47.842 181.058 1.00 78.56 528 LYS A N 1
ATOM 4380 C CA . LYS A 1 528 ? -78.734 -48.657 180.309 1.00 78.56 528 LYS A CA 1
ATOM 4381 C C . LYS A 1 528 ? -78.405 -48.084 178.926 1.00 78.56 528 LYS A C 1
ATOM 4383 O O . LYS A 1 528 ? -77.250 -48.079 178.515 1.00 78.56 528 LYS A O 1
ATOM 4388 N N . ILE A 1 529 ? -79.416 -47.573 178.219 1.00 77.69 529 ILE A N 1
ATOM 4389 C CA . ILE A 1 529 ? -79.291 -47.100 176.828 1.00 77.69 529 ILE A CA 1
ATOM 4390 C C . ILE A 1 529 ? -78.332 -45.903 176.703 1.00 77.69 529 ILE A C 1
ATOM 4392 O O . ILE A 1 529 ? -77.696 -45.739 175.666 1.00 77.69 529 ILE A O 1
ATOM 4396 N N . LYS A 1 530 ? -78.190 -45.074 177.747 1.00 77.25 530 LYS A N 1
ATOM 4397 C CA . LYS A 1 530 ? -77.356 -43.862 177.681 1.00 77.25 530 LYS A CA 1
ATOM 4398 C C . LYS A 1 530 ? -75.852 -44.142 177.753 1.00 77.25 530 LYS A C 1
ATOM 4400 O O . LYS A 1 530 ? -75.084 -43.401 177.153 1.00 77.25 530 LYS A O 1
ATOM 4405 N N . GLN A 1 531 ? -75.437 -45.197 178.456 1.00 78.12 531 GLN A N 1
ATOM 4406 C CA . GLN A 1 531 ? -74.023 -45.426 178.788 1.00 78.12 531 GLN A CA 1
ATOM 4407 C C . GLN A 1 531 ? -73.176 -45.826 177.565 1.00 78.12 531 GLN A C 1
ATOM 4409 O O . GLN A 1 531 ? -72.048 -45.368 177.422 1.00 78.12 531 GLN A O 1
ATOM 4414 N N . LEU A 1 532 ? -73.746 -46.597 176.632 1.00 73.50 532 LEU A N 1
ATOM 4415 C CA . LEU A 1 532 ? -73.044 -47.098 175.437 1.00 73.50 532 LEU A CA 1
ATOM 4416 C C . LEU A 1 532 ? -72.688 -46.015 174.397 1.00 73.50 532 LEU A C 1
ATOM 4418 O O . LEU A 1 532 ? -71.928 -46.283 173.469 1.00 73.50 532 LEU A O 1
ATOM 4422 N N . ALA A 1 533 ? -73.244 -44.804 174.506 1.00 76.69 533 ALA A N 1
ATOM 4423 C CA . ALA A 1 533 ? -73.028 -43.741 173.521 1.00 76.69 533 ALA A CA 1
ATOM 4424 C C . ALA A 1 533 ? -71.755 -42.911 173.778 1.00 76.69 533 ALA A C 1
ATOM 4426 O O . ALA A 1 533 ? -71.175 -42.368 172.838 1.00 76.69 533 ALA A O 1
ATOM 4427 N N . GLU A 1 534 ? -71.319 -42.793 175.035 1.00 77.19 534 GLU A N 1
ATOM 4428 C CA . GLU A 1 534 ? -70.214 -41.900 175.414 1.00 77.19 534 GLU A CA 1
ATOM 4429 C C . GLU A 1 534 ? -68.834 -42.545 175.190 1.00 77.19 534 GLU A C 1
ATOM 4431 O O . GLU A 1 534 ? -67.887 -41.856 174.806 1.00 77.19 534 GLU A O 1
ATOM 4436 N N . GLU A 1 535 ? -68.734 -43.873 175.316 1.00 76.50 535 GLU A N 1
ATOM 4437 C CA . GLU A 1 535 ? -67.496 -44.644 175.106 1.00 76.50 535 GLU A CA 1
ATOM 4438 C C . GLU A 1 535 ? -66.921 -44.469 173.689 1.00 76.50 535 GLU A C 1
ATOM 4440 O O . GLU A 1 535 ? -65.712 -44.304 173.510 1.00 76.50 535 GLU A O 1
ATOM 4445 N N . LEU A 1 536 ? -67.791 -44.431 172.672 1.00 72.44 536 LEU A N 1
ATOM 4446 C CA . LEU A 1 536 ? -67.397 -44.340 171.261 1.00 72.44 536 LEU A CA 1
ATOM 4447 C C . LEU A 1 536 ? -66.663 -43.025 170.938 1.00 72.44 536 LEU A C 1
ATOM 4449 O O . LEU A 1 536 ? -65.803 -42.994 170.058 1.00 72.44 536 LEU A O 1
ATOM 4453 N N . LYS A 1 537 ? -66.947 -41.946 171.681 1.00 75.56 537 LYS A N 1
ATOM 4454 C CA . LYS A 1 537 ? -66.354 -40.619 171.461 1.00 75.56 537 LYS A CA 1
ATOM 4455 C C . LYS A 1 537 ? -64.891 -40.526 171.917 1.00 75.56 537 LYS A C 1
ATOM 4457 O O . LYS A 1 537 ? -64.115 -39.814 171.283 1.00 75.56 537 LYS A O 1
ATOM 4462 N N . ASN A 1 538 ? -64.506 -41.245 172.975 1.00 74.25 538 ASN A N 1
ATOM 4463 C CA . ASN A 1 538 ? -63.146 -41.190 173.532 1.00 74.25 538 ASN A CA 1
ATOM 4464 C C . ASN A 1 538 ? -62.102 -41.943 172.692 1.00 74.25 538 ASN A C 1
ATOM 4466 O O . ASN A 1 538 ? -60.918 -41.629 172.773 1.00 74.25 538 ASN A O 1
ATOM 4470 N N . ASN A 1 539 ? -62.511 -42.914 171.872 1.00 68.94 539 ASN A N 1
ATOM 4471 C CA . ASN A 1 539 ? -61.560 -43.724 171.103 1.00 68.94 539 ASN A CA 1
ATOM 4472 C C . ASN A 1 539 ? -60.933 -42.968 169.913 1.00 68.94 539 ASN A C 1
ATOM 4474 O O . ASN A 1 539 ? -59.787 -43.239 169.560 1.00 68.94 539 ASN A O 1
ATOM 4478 N N . ASN A 1 540 ? -61.630 -41.989 169.321 1.00 66.62 540 ASN A N 1
ATOM 4479 C CA . ASN A 1 540 ? -61.104 -41.243 168.167 1.00 66.62 540 ASN A CA 1
ATOM 4480 C C . ASN A 1 540 ? -59.968 -40.270 168.528 1.00 66.62 540 ASN A C 1
ATOM 4482 O O . ASN A 1 540 ? -59.053 -40.090 167.732 1.00 66.62 540 ASN A O 1
ATOM 4486 N N . THR A 1 541 ? -59.981 -39.651 169.712 1.00 71.06 541 THR A N 1
ATOM 4487 C CA . THR A 1 541 ? -58.958 -38.658 170.107 1.00 71.06 541 THR A CA 1
ATOM 4488 C C . THR A 1 541 ? -57.597 -39.275 170.432 1.00 71.06 541 THR A C 1
ATOM 4490 O O . THR A 1 541 ? -56.583 -38.581 170.390 1.00 71.06 541 THR A O 1
ATOM 4493 N N . ILE A 1 542 ? -57.557 -40.579 170.716 1.00 68.19 542 ILE A N 1
ATOM 4494 C CA . ILE A 1 542 ? -56.324 -41.347 170.946 1.00 68.19 542 ILE A CA 1
ATOM 4495 C C . ILE A 1 542 ? -55.635 -41.698 169.610 1.00 68.19 542 ILE A C 1
ATOM 4497 O O . ILE A 1 542 ? -54.417 -41.871 169.566 1.00 68.19 542 ILE A O 1
ATOM 4501 N N . LEU A 1 543 ? -56.390 -41.761 168.505 1.00 58.31 543 LEU A N 1
ATOM 4502 C CA . LEU A 1 543 ? -55.903 -42.230 167.204 1.00 58.31 543 LEU A CA 1
ATOM 4503 C C . LEU A 1 543 ? -54.930 -41.248 166.524 1.00 58.31 543 LEU A C 1
ATOM 4505 O O . LEU A 1 543 ? -53.900 -41.679 166.006 1.00 58.31 543 LEU A O 1
ATOM 4509 N N . ASP A 1 544 ? -55.210 -39.941 166.566 1.00 58.81 544 ASP A N 1
ATOM 4510 C CA . ASP A 1 544 ? -54.354 -38.911 165.945 1.00 58.81 544 ASP A CA 1
ATOM 4511 C C . ASP A 1 544 ? -52.978 -38.803 166.623 1.00 58.81 544 ASP A C 1
ATOM 4513 O O . ASP A 1 544 ? -51.957 -38.596 165.962 1.00 58.81 544 ASP A O 1
ATOM 4517 N N . GLN A 1 545 ? -52.917 -39.001 167.944 1.00 62.53 545 GLN A N 1
ATOM 4518 C CA . GLN A 1 545 ? -51.664 -38.918 168.704 1.00 62.53 545 GLN A CA 1
ATOM 4519 C C . GLN A 1 545 ? -50.696 -40.073 168.384 1.00 62.53 545 GLN A C 1
ATOM 4521 O O . GLN A 1 545 ? -49.496 -39.957 168.628 1.00 62.53 545 GLN A O 1
ATOM 4526 N N . ALA A 1 546 ? -51.185 -41.163 167.783 1.00 57.91 546 ALA A N 1
ATOM 4527 C CA . ALA A 1 546 ? -50.382 -42.329 167.424 1.00 57.91 546 ALA A CA 1
ATOM 4528 C C . ALA A 1 546 ? -49.616 -42.196 166.089 1.00 57.91 546 ALA A C 1
ATOM 4530 O O . ALA A 1 546 ? -48.794 -43.060 165.777 1.00 57.91 546 ALA A O 1
ATOM 4531 N N . GLN A 1 547 ? -49.861 -41.154 165.278 1.00 53.62 547 GLN A N 1
ATOM 4532 C CA . GLN A 1 547 ? -49.387 -41.126 163.883 1.00 53.62 547 GLN A CA 1
ATOM 4533 C C . GLN A 1 547 ? -48.015 -40.472 163.628 1.00 53.62 547 GLN A C 1
ATOM 4535 O O . GLN A 1 547 ? -47.521 -40.545 162.505 1.00 53.62 547 GLN A O 1
ATOM 4540 N N . GLN A 1 548 ? -47.320 -39.910 164.625 1.00 57.38 548 GLN A N 1
ATOM 4541 C CA . GLN A 1 548 ? -45.995 -39.300 164.378 1.00 57.38 548 GLN A CA 1
ATOM 4542 C C . GLN A 1 548 ? -44.937 -40.244 163.746 1.00 57.38 548 GLN A C 1
ATOM 4544 O O . GLN A 1 548 ? -44.193 -39.776 162.880 1.00 57.38 548 GLN A O 1
ATOM 4549 N N . PRO A 1 549 ? -44.881 -41.561 164.049 1.00 57.69 549 PRO A N 1
ATOM 4550 C CA . PRO A 1 549 ? -43.993 -42.494 163.344 1.00 57.69 549 PRO A CA 1
ATOM 4551 C C . PRO A 1 549 ? -44.375 -42.756 161.875 1.00 57.69 549 PRO A C 1
ATOM 4553 O O . PRO A 1 549 ? -43.520 -43.151 161.080 1.00 57.69 549 PRO A O 1
ATOM 4556 N N . TYR A 1 550 ? -45.638 -42.540 161.485 1.00 47.78 550 TYR A N 1
ATOM 4557 C CA . TYR A 1 550 ? -46.124 -42.878 160.141 1.00 47.78 550 TYR A CA 1
ATOM 4558 C C . TYR A 1 550 ? -45.529 -41.973 159.054 1.00 47.78 550 TYR A C 1
ATOM 4560 O O . TYR A 1 550 ? -45.362 -42.423 157.925 1.00 47.78 550 TYR A O 1
ATOM 4568 N N . ASN A 1 551 ? -45.108 -40.748 159.381 1.00 58.88 551 ASN A N 1
ATOM 4569 C CA . ASN A 1 551 ? -44.433 -39.877 158.413 1.00 58.88 551 ASN A CA 1
ATOM 4570 C C . ASN A 1 551 ? -43.046 -40.415 158.010 1.00 58.88 551 ASN A C 1
ATOM 4572 O O . ASN A 1 551 ? -42.710 -40.411 156.828 1.00 58.88 551 ASN A O 1
ATOM 4576 N N . TYR A 1 552 ? -42.284 -40.998 158.945 1.00 60.38 552 TYR A N 1
ATOM 4577 C CA . TYR A 1 552 ? -41.050 -41.724 158.605 1.00 60.38 552 TYR A CA 1
ATOM 4578 C C . TYR A 1 552 ? -41.331 -43.018 157.825 1.00 60.38 552 TYR A C 1
ATOM 4580 O O . TYR A 1 552 ? -40.554 -43.399 156.946 1.00 60.38 552 TYR A O 1
ATOM 4588 N N . LEU A 1 553 ? -42.469 -43.675 158.082 1.00 61.47 553 LEU A N 1
ATOM 4589 C CA . LEU A 1 553 ? -42.918 -44.804 157.266 1.00 61.47 553 LEU A CA 1
ATOM 4590 C C . LEU A 1 553 ? -43.278 -44.370 155.832 1.00 61.47 553 LEU A C 1
ATOM 4592 O O . LEU A 1 553 ? -43.034 -45.144 154.913 1.00 61.47 553 LEU A O 1
ATOM 4596 N N . ILE A 1 554 ? -43.790 -43.154 155.611 1.00 66.62 554 ILE A N 1
ATOM 4597 C CA . ILE A 1 554 ? -44.115 -42.616 154.275 1.00 66.62 554 ILE A CA 1
ATOM 4598 C C . ILE A 1 554 ? -42.855 -42.358 153.433 1.00 66.62 554 ILE A C 1
ATOM 4600 O O . ILE A 1 554 ? -42.835 -42.716 152.255 1.00 66.62 554 ILE A O 1
ATOM 4604 N N . ASP A 1 555 ? -41.770 -41.830 154.002 1.00 64.88 555 ASP A N 1
ATOM 4605 C CA . ASP A 1 555 ? -40.513 -41.716 153.243 1.00 64.88 555 ASP A CA 1
ATOM 4606 C C . ASP A 1 555 ? -39.833 -43.088 153.030 1.00 64.88 555 ASP A C 1
ATOM 4608 O O . ASP A 1 555 ? -39.239 -43.329 151.977 1.00 64.88 555 ASP A O 1
ATOM 4612 N N . SER A 1 556 ? -40.036 -44.056 153.936 1.00 69.50 556 SER A N 1
ATOM 4613 C CA . SER A 1 556 ? -39.704 -45.469 153.676 1.00 69.50 556 SER A CA 1
ATOM 4614 C C . SER A 1 556 ? -40.574 -46.095 152.570 1.00 69.50 556 SER A C 1
ATOM 4616 O O . SER A 1 556 ? -40.071 -46.897 151.780 1.00 69.50 556 SER A O 1
ATOM 4618 N N . VAL A 1 557 ? -41.859 -45.721 152.459 1.00 67.25 557 VAL A N 1
ATOM 4619 C CA . VAL A 1 557 ? -42.727 -46.091 151.324 1.00 67.25 557 VAL A CA 1
ATOM 4620 C C . VAL A 1 557 ? -42.146 -45.528 150.031 1.00 67.25 557 VAL A C 1
ATOM 4622 O O . VAL A 1 557 ? -41.918 -46.310 149.121 1.00 67.25 557 VAL A O 1
ATOM 4625 N N . ARG A 1 558 ? -41.772 -44.245 149.970 1.00 71.94 558 ARG A N 1
ATOM 4626 C CA . ARG A 1 558 ? -41.151 -43.638 148.773 1.00 71.94 558 ARG A CA 1
ATOM 4627 C C . ARG A 1 558 ? -39.849 -44.318 148.350 1.00 71.94 558 ARG A C 1
ATOM 4629 O O . ARG A 1 558 ? -39.603 -44.505 147.158 1.00 71.94 558 ARG A O 1
ATOM 4636 N N . GLN A 1 559 ? -39.016 -44.723 149.309 1.00 73.56 559 GLN A N 1
ATOM 4637 C CA . GLN A 1 559 ? -37.797 -45.477 149.007 1.00 73.56 559 GLN A CA 1
ATOM 4638 C C . GLN A 1 559 ? -38.122 -46.885 148.472 1.00 73.56 559 GLN A C 1
ATOM 4640 O O . GLN A 1 559 ? -37.467 -47.358 147.540 1.00 73.56 559 GLN A O 1
ATOM 4645 N N . ARG A 1 560 ? -39.193 -47.517 148.978 1.00 73.56 560 ARG A N 1
ATOM 4646 C CA . ARG A 1 560 ? -39.768 -48.734 148.385 1.00 73.56 560 ARG A CA 1
ATOM 4647 C C . ARG A 1 560 ? -40.430 -48.482 147.031 1.00 73.56 560 ARG A C 1
ATOM 4649 O O . ARG A 1 560 ? -40.325 -49.360 146.191 1.00 73.56 560 ARG A O 1
ATOM 4656 N N . ASP A 1 561 ? -41.020 -47.323 146.754 1.00 77.00 561 ASP A N 1
ATOM 4657 C CA . ASP A 1 561 ? -41.631 -47.004 145.454 1.00 77.00 561 ASP A CA 1
ATOM 4658 C C . ASP A 1 561 ? -40.577 -46.917 144.338 1.00 77.00 561 ASP A C 1
ATOM 4660 O O . ASP A 1 561 ? -40.795 -47.400 143.225 1.00 77.00 561 ASP A O 1
ATOM 4664 N N . ALA A 1 562 ? -39.384 -46.398 144.646 1.00 76.06 562 ALA A N 1
ATOM 4665 C CA . ALA A 1 562 ? -38.234 -46.463 143.742 1.00 76.06 562 ALA A CA 1
ATOM 4666 C C . ALA A 1 562 ? -37.780 -47.916 143.479 1.00 76.06 562 ALA A C 1
ATOM 4668 O O . ALA A 1 562 ? -37.404 -48.265 142.358 1.00 76.06 562 ALA A O 1
ATOM 4669 N N . GLN A 1 563 ? -37.859 -48.787 144.489 1.00 77.50 563 GLN A N 1
ATOM 4670 C CA . GLN A 1 563 ? -37.556 -50.216 144.361 1.00 77.50 563 GLN A CA 1
ATOM 4671 C C . GLN A 1 563 ? -38.670 -50.985 143.621 1.00 77.50 563 GLN A C 1
ATOM 4673 O O . GLN A 1 563 ? -38.371 -51.866 142.818 1.00 77.50 563 GLN A O 1
ATOM 4678 N N . ILE A 1 564 ? -39.932 -50.587 143.798 1.00 78.56 564 ILE A N 1
ATOM 4679 C CA . ILE A 1 564 ? -41.097 -51.046 143.034 1.00 78.56 564 ILE A CA 1
ATOM 4680 C C . ILE A 1 564 ? -40.962 -50.630 141.569 1.00 78.56 564 ILE A C 1
ATOM 4682 O O . ILE A 1 564 ? -41.311 -51.412 140.698 1.00 78.56 564 ILE A O 1
ATOM 4686 N N . ASN A 1 565 ? -40.408 -49.457 141.252 1.00 78.00 565 ASN A N 1
ATOM 4687 C CA . ASN A 1 565 ? -40.145 -49.080 139.861 1.00 78.00 565 ASN A CA 1
ATOM 4688 C C . ASN A 1 565 ? -39.062 -49.963 139.210 1.00 78.00 565 ASN A C 1
ATOM 4690 O O . ASN A 1 565 ? -39.252 -50.381 138.073 1.00 78.00 565 ASN A O 1
ATOM 4694 N N . LYS A 1 566 ? -38.012 -50.374 139.940 1.00 79.00 566 LYS A N 1
ATOM 4695 C CA . LYS A 1 566 ? -37.095 -51.435 139.464 1.00 79.00 566 LYS A CA 1
ATOM 4696 C C . LYS A 1 566 ? -37.785 -52.797 139.322 1.00 79.00 566 LYS A C 1
ATOM 4698 O O . LYS A 1 566 ? -37.468 -53.561 138.419 1.00 79.00 566 LYS A O 1
ATOM 4703 N N . GLN A 1 567 ? -38.755 -53.110 140.181 1.00 77.50 567 GLN A N 1
ATOM 4704 C CA . GLN A 1 567 ? -39.578 -54.311 140.018 1.00 77.50 567 GLN A CA 1
ATOM 4705 C C . GLN A 1 567 ? -40.550 -54.198 138.834 1.00 77.50 567 GLN A C 1
ATOM 4707 O O . GLN A 1 567 ? -40.784 -55.207 138.189 1.00 77.50 567 GLN A O 1
ATOM 4712 N N . LYS A 1 568 ? -41.048 -53.006 138.475 1.00 77.25 568 LYS A N 1
ATOM 4713 C CA . LYS A 1 568 ? -41.811 -52.768 137.233 1.00 77.25 568 LYS A CA 1
ATOM 4714 C C . LYS A 1 568 ? -40.942 -52.944 135.992 1.00 77.25 568 LYS A C 1
ATOM 4716 O O . LYS A 1 568 ? -41.405 -53.505 135.016 1.00 77.25 568 LYS A O 1
ATOM 4721 N N . GLU A 1 569 ? -39.684 -52.519 136.043 1.00 78.62 569 GLU A N 1
ATOM 4722 C CA . GLU A 1 569 ? -38.695 -52.761 134.984 1.00 78.62 569 GLU A CA 1
ATOM 4723 C C . GLU A 1 569 ? -38.410 -54.271 134.829 1.00 78.62 569 GLU A C 1
ATOM 4725 O O . GLU A 1 569 ? -38.359 -54.798 133.721 1.00 78.62 569 GLU A O 1
ATOM 4730 N N . HIS A 1 570 ? -38.356 -55.011 135.943 1.00 79.31 570 HIS A N 1
ATOM 4731 C CA . HIS A 1 570 ? -38.292 -56.475 135.923 1.00 79.31 570 HIS A CA 1
ATOM 4732 C C . HIS A 1 570 ? -39.603 -57.131 135.441 1.00 79.31 570 HIS A C 1
ATOM 4734 O O . HIS A 1 570 ? -39.543 -58.141 134.741 1.00 79.31 570 HIS A O 1
ATOM 4740 N N . ILE A 1 571 ? -40.768 -56.553 135.761 1.00 80.25 571 ILE A N 1
ATOM 4741 C CA . ILE A 1 571 ? -42.077 -56.971 135.240 1.00 80.25 571 ILE A CA 1
ATOM 4742 C C . ILE A 1 571 ? -42.164 -56.709 133.736 1.00 80.25 571 ILE A C 1
ATOM 4744 O O . ILE A 1 571 ? -42.643 -57.584 133.043 1.00 80.25 571 ILE A O 1
ATOM 4748 N N . ALA A 1 572 ? -41.625 -55.610 133.204 1.00 78.62 572 ALA A N 1
ATOM 4749 C CA . ALA A 1 572 ? -41.582 -55.357 131.761 1.00 78.62 572 ALA A CA 1
ATOM 4750 C C . ALA A 1 572 ? -40.749 -56.417 131.009 1.00 78.62 572 ALA A C 1
ATOM 4752 O O . ALA A 1 572 ? -41.113 -56.841 129.913 1.00 78.62 572 ALA A O 1
ATOM 4753 N N . ASN A 1 573 ? -39.674 -56.925 131.626 1.00 79.12 573 ASN A N 1
ATOM 4754 C CA . ASN A 1 573 ? -38.946 -58.084 131.099 1.00 79.12 573 ASN A CA 1
ATOM 4755 C C . ASN A 1 573 ? -39.790 -59.373 131.178 1.00 79.12 573 ASN A C 1
ATOM 4757 O O . ASN A 1 573 ? -39.824 -60.135 130.218 1.00 79.12 573 ASN A O 1
ATOM 4761 N N . LEU A 1 574 ? -40.537 -59.587 132.268 1.00 78.44 574 LEU A N 1
ATOM 4762 C CA . LEU A 1 574 ? -41.494 -60.699 132.375 1.00 78.44 574 LEU A CA 1
ATOM 4763 C C . LEU A 1 574 ? -42.708 -60.535 131.437 1.00 78.44 574 LEU A C 1
ATOM 4765 O O . LEU A 1 574 ? -43.317 -61.524 131.054 1.00 78.44 574 LEU A O 1
ATOM 4769 N N . GLU A 1 575 ? -43.058 -59.316 131.028 1.00 80.69 575 GLU A N 1
ATOM 4770 C CA . GLU A 1 575 ? -44.072 -59.024 130.011 1.00 80.69 575 GLU A CA 1
ATOM 4771 C C . GLU A 1 575 ? -43.538 -59.338 128.607 1.00 80.69 575 GLU A C 1
ATOM 4773 O O . GLU A 1 575 ? -44.293 -59.824 127.768 1.00 80.69 575 GLU A O 1
ATOM 4778 N N . ALA A 1 576 ? -42.233 -59.171 128.361 1.00 77.44 576 ALA A N 1
ATOM 4779 C CA . ALA A 1 576 ? -41.575 -59.703 127.167 1.00 77.44 576 ALA A CA 1
ATOM 4780 C C . ALA A 1 576 ? -41.524 -61.247 127.176 1.00 77.44 576 ALA A C 1
ATOM 4782 O O . ALA A 1 576 ? -41.791 -61.866 126.144 1.00 77.44 576 ALA A O 1
ATOM 4783 N N . ASP A 1 577 ? -41.295 -61.882 128.333 1.00 78.00 577 ASP A N 1
ATOM 4784 C CA . ASP A 1 577 ? -41.464 -63.337 128.490 1.00 78.00 577 ASP A CA 1
ATOM 4785 C C . ASP A 1 577 ? -42.935 -63.761 128.290 1.00 78.00 577 ASP A C 1
ATOM 4787 O O . ASP A 1 577 ? -43.205 -64.801 127.693 1.00 78.00 577 ASP A O 1
ATOM 4791 N N . VAL A 1 578 ? -43.914 -62.944 128.700 1.00 77.75 578 VAL A N 1
ATOM 4792 C CA . VAL A 1 578 ? -45.336 -63.176 128.389 1.00 77.75 578 VAL A CA 1
ATOM 4793 C C . VAL A 1 578 ? -45.612 -63.019 126.892 1.00 77.75 578 VAL A C 1
ATOM 4795 O O . VAL A 1 578 ? -46.337 -63.844 126.355 1.00 77.75 578 VAL A O 1
ATOM 4798 N N . GLN A 1 579 ? -44.998 -62.073 126.176 1.00 77.56 579 GLN A N 1
ATOM 4799 C CA . GLN A 1 579 ? -45.092 -62.001 124.706 1.00 77.56 579 GLN A CA 1
ATOM 4800 C C . GLN A 1 579 ? -44.434 -63.210 124.016 1.00 77.56 579 GLN A C 1
ATOM 4802 O O . GLN A 1 579 ? -44.903 -63.675 122.974 1.00 77.56 579 GLN A O 1
ATOM 4807 N N . GLN A 1 580 ? -43.370 -63.764 124.601 1.00 76.69 580 GLN A N 1
ATOM 4808 C CA . GLN A 1 580 ? -42.783 -65.032 124.165 1.00 76.69 580 GLN A CA 1
ATOM 4809 C C . GLN A 1 580 ? -43.759 -66.202 124.411 1.00 76.69 580 GLN A C 1
ATOM 4811 O O . GLN A 1 580 ? -43.956 -67.031 123.525 1.00 76.69 580 GLN A O 1
ATOM 4816 N N . LEU A 1 581 ? -44.459 -66.222 125.549 1.00 76.31 581 LEU A N 1
ATOM 4817 C CA . LEU A 1 581 ? -45.542 -67.172 125.837 1.00 76.31 581 LEU A CA 1
ATOM 4818 C C . LEU A 1 581 ? -46.810 -66.920 124.994 1.00 76.31 581 LEU A C 1
ATOM 4820 O O . LEU A 1 581 ? -47.573 -67.852 124.758 1.00 76.31 581 LEU A O 1
ATOM 4824 N N . GLU A 1 582 ? -47.041 -65.706 124.486 1.00 75.69 582 GLU A N 1
ATOM 4825 C CA . GLU A 1 582 ? -48.085 -65.416 123.496 1.00 75.69 582 GLU A CA 1
ATOM 4826 C C . GLU A 1 582 ? -47.709 -65.939 122.103 1.00 75.69 582 GLU A C 1
ATOM 4828 O O . GLU A 1 582 ? -48.584 -66.430 121.392 1.00 75.69 582 GLU A O 1
ATOM 4833 N N . LYS A 1 583 ? -46.419 -65.945 121.731 1.00 76.06 583 LYS A N 1
ATOM 4834 C CA . LYS A 1 583 ? -45.953 -66.717 120.565 1.00 76.06 583 LYS A CA 1
ATOM 4835 C C . LYS A 1 583 ? -46.162 -68.213 120.776 1.00 76.06 583 LYS A C 1
ATOM 4837 O O . LYS A 1 583 ? -46.689 -68.862 119.880 1.00 76.06 583 LYS A O 1
ATOM 4842 N N . GLU A 1 584 ? -45.836 -68.756 121.952 1.00 76.19 584 GLU A N 1
ATOM 4843 C CA . GLU A 1 584 ? -46.118 -70.167 122.260 1.00 76.19 584 GLU A CA 1
ATOM 4844 C C . GLU A 1 584 ? -47.628 -70.465 122.270 1.00 76.19 584 GLU A C 1
ATOM 4846 O O . GLU A 1 584 ? -48.049 -71.513 121.782 1.00 76.19 584 GLU A O 1
ATOM 4851 N N . ARG A 1 585 ? -48.473 -69.532 122.734 1.00 77.88 585 ARG A N 1
ATOM 4852 C CA . ARG A 1 585 ? -49.935 -69.593 122.568 1.00 77.88 585 ARG A CA 1
ATOM 4853 C C . ARG A 1 585 ? -50.306 -69.629 121.092 1.00 77.88 585 ARG A C 1
ATOM 4855 O O . ARG A 1 585 ? -51.163 -70.425 120.732 1.00 77.88 585 ARG A O 1
ATOM 4862 N N . ASP A 1 586 ? -49.704 -68.806 120.243 1.00 77.31 586 ASP A N 1
ATOM 4863 C CA . ASP A 1 586 ? -50.037 -68.761 118.818 1.00 77.31 586 ASP A CA 1
ATOM 4864 C C . ASP A 1 586 ? -49.530 -70.000 118.064 1.00 77.31 586 ASP A C 1
ATOM 4866 O O . ASP A 1 586 ? -50.216 -70.494 117.169 1.00 77.31 586 ASP A O 1
ATOM 4870 N N . ASP A 1 587 ? -48.423 -70.605 118.497 1.00 76.62 587 ASP A N 1
ATOM 4871 C CA . ASP A 1 587 ? -48.014 -71.950 118.084 1.00 76.62 587 ASP A CA 1
ATOM 4872 C C . ASP A 1 587 ? -48.971 -73.036 118.609 1.00 76.62 587 ASP A C 1
ATOM 4874 O O . ASP A 1 587 ? -49.301 -73.974 117.881 1.00 76.62 587 ASP A O 1
ATOM 4878 N N . LEU A 1 588 ? -49.541 -72.881 119.807 1.00 75.94 588 LEU A N 1
ATOM 4879 C CA . LEU A 1 588 ? -50.642 -73.722 120.292 1.00 75.94 588 LEU A CA 1
ATOM 4880 C C . LEU A 1 588 ? -51.984 -73.431 119.589 1.00 75.94 588 LEU A C 1
ATOM 4882 O O . LEU A 1 588 ? -52.846 -74.306 119.525 1.00 75.94 588 LEU A O 1
ATOM 4886 N N . VAL A 1 589 ? -52.170 -72.255 118.982 1.00 76.94 589 VAL A N 1
ATOM 4887 C CA . VAL A 1 589 ? -53.278 -71.969 118.058 1.00 76.94 589 VAL A CA 1
ATOM 4888 C C . VAL A 1 589 ? -53.007 -72.616 116.697 1.00 76.94 589 VAL A C 1
ATOM 4890 O O . VAL A 1 589 ? -53.939 -73.135 116.086 1.00 76.94 589 VAL A O 1
ATOM 4893 N N . ARG A 1 590 ? -51.748 -72.715 116.250 1.00 72.44 590 ARG A N 1
ATOM 4894 C CA . ARG A 1 590 ? -51.372 -73.542 115.089 1.00 72.44 590 ARG A CA 1
ATOM 4895 C C . ARG A 1 590 ? -51.619 -75.030 115.366 1.00 72.44 590 ARG A C 1
ATOM 4897 O O . ARG A 1 590 ? -52.228 -75.689 114.527 1.00 72.44 590 ARG A O 1
ATOM 4904 N N . THR A 1 591 ? -51.285 -75.564 116.547 1.00 75.06 591 THR A N 1
ATOM 4905 C CA . THR A 1 591 ? -51.648 -76.957 116.887 1.00 75.06 591 THR A CA 1
ATOM 4906 C C . THR A 1 591 ? -53.152 -77.143 117.112 1.00 75.06 591 THR A C 1
ATOM 4908 O O . THR A 1 591 ? -53.685 -78.175 116.717 1.00 75.06 591 THR A O 1
ATOM 4911 N N . LYS A 1 592 ? -53.885 -76.143 117.624 1.00 74.12 592 LYS A N 1
ATOM 4912 C CA . LYS A 1 592 ? -55.362 -76.123 117.616 1.00 74.12 592 LYS A CA 1
ATOM 4913 C C . LYS A 1 592 ? -55.925 -76.167 116.192 1.00 74.12 592 LYS A C 1
ATOM 4915 O O . LYS A 1 592 ? -56.921 -76.849 115.961 1.00 74.12 592 LYS A O 1
ATOM 4920 N N . ASN A 1 593 ? -55.308 -75.480 115.235 1.00 71.69 593 ASN A N 1
ATOM 4921 C CA . ASN A 1 593 ? -55.716 -75.534 113.832 1.00 71.69 593 ASN A CA 1
ATOM 4922 C C . ASN A 1 593 ? -55.375 -76.900 113.204 1.00 71.69 593 ASN A C 1
ATOM 4924 O O . ASN A 1 593 ? -56.190 -77.436 112.462 1.00 71.69 593 ASN A O 1
ATOM 4928 N N . ASN A 1 594 ? -54.273 -77.544 113.600 1.00 70.50 594 ASN A N 1
ATOM 4929 C CA . ASN A 1 594 ? -54.002 -78.945 113.246 1.00 70.50 594 ASN A CA 1
ATOM 4930 C C . ASN A 1 594 ? -55.026 -79.912 113.878 1.00 70.50 594 ASN A C 1
ATOM 4932 O O . ASN A 1 594 ? -55.509 -80.814 113.205 1.00 70.50 594 ASN A O 1
ATOM 4936 N N . MET A 1 595 ? -55.455 -79.679 115.123 1.00 66.25 595 MET A N 1
ATOM 4937 C CA . MET A 1 595 ? -56.576 -80.416 115.730 1.00 66.25 595 MET A CA 1
ATOM 4938 C C . MET A 1 595 ? -57.929 -80.073 115.088 1.00 66.25 595 MET A C 1
ATOM 4940 O O . MET A 1 595 ? -58.865 -80.860 115.183 1.00 66.25 595 MET A O 1
ATOM 4944 N N . SER A 1 596 ? -58.040 -78.926 114.413 1.00 64.31 596 SER A N 1
ATOM 4945 C CA . SER A 1 596 ? -59.203 -78.567 113.599 1.00 64.31 596 SER A CA 1
ATOM 4946 C C . SER A 1 596 ? -59.189 -79.322 112.263 1.00 64.31 596 SER A C 1
ATOM 4948 O O . SER A 1 596 ? -60.236 -79.801 111.853 1.00 64.31 596 SER A O 1
ATOM 4950 N N . LEU A 1 597 ? -58.014 -79.556 111.664 1.00 64.81 597 LEU A N 1
ATOM 4951 C CA . LEU A 1 597 ? -57.824 -80.482 110.536 1.00 64.81 597 LEU A CA 1
ATOM 4952 C C . LEU A 1 597 ? -58.098 -81.951 110.929 1.00 64.81 597 LEU A C 1
ATOM 4954 O O . LEU A 1 597 ? -58.680 -82.704 110.149 1.00 64.81 597 LEU A O 1
ATOM 4958 N N . ASP A 1 598 ? -57.758 -82.373 112.152 1.00 65.38 598 ASP A N 1
ATOM 4959 C CA . ASP A 1 598 ? -58.184 -83.683 112.676 1.00 65.38 598 ASP A CA 1
ATOM 4960 C C . ASP A 1 598 ? -59.688 -83.726 113.013 1.00 65.38 598 ASP A C 1
ATOM 4962 O O . ASP A 1 598 ? -60.326 -84.768 112.855 1.00 65.38 598 ASP A O 1
ATOM 4966 N N . LEU A 1 599 ? -60.301 -82.598 113.383 1.00 59.19 599 LEU A N 1
ATOM 4967 C CA . LEU A 1 599 ? -61.760 -82.464 113.447 1.00 59.19 599 LEU A CA 1
ATOM 4968 C C . LEU A 1 599 ? -62.405 -82.501 112.056 1.00 59.19 599 LEU A C 1
ATOM 4970 O O . LEU A 1 599 ? -63.480 -83.072 111.934 1.00 59.19 599 LEU A O 1
ATOM 4974 N N . GLU A 1 600 ? -61.761 -81.987 111.007 1.00 62.19 600 GLU A N 1
ATOM 4975 C CA . GLU A 1 600 ? -62.205 -82.160 109.617 1.00 62.19 600 GLU A CA 1
ATOM 4976 C C . GLU A 1 600 ? -62.090 -83.627 109.172 1.00 62.19 600 GLU A C 1
ATOM 4978 O O . GLU A 1 600 ? -63.012 -84.147 108.549 1.00 62.19 600 GLU A O 1
ATOM 4983 N N . ARG A 1 601 ? -61.054 -84.367 109.597 1.00 63.19 601 ARG A N 1
ATOM 4984 C CA . ARG A 1 601 ? -60.992 -85.836 109.421 1.00 63.19 601 ARG A CA 1
ATOM 4985 C C . ARG A 1 601 ? -62.123 -86.565 110.160 1.00 63.19 601 ARG A C 1
ATOM 4987 O O . ARG A 1 601 ? -62.752 -87.455 109.589 1.00 63.19 601 ARG A O 1
ATOM 4994 N N . LEU A 1 602 ? -62.429 -86.174 111.398 1.00 61.16 602 LEU A N 1
ATOM 4995 C CA . LEU A 1 602 ? -63.577 -86.700 112.154 1.00 61.16 602 LEU A CA 1
ATOM 4996 C C . LEU A 1 602 ? -64.929 -86.244 111.564 1.00 61.16 602 LEU A C 1
ATOM 4998 O O . LEU A 1 602 ? -65.939 -86.927 111.730 1.00 61.16 602 LEU A O 1
ATOM 5002 N N . LEU A 1 603 ? -64.959 -85.134 110.823 1.00 59.38 603 LEU A N 1
ATOM 5003 C CA . LEU A 1 603 ? -66.116 -84.676 110.054 1.00 59.38 603 LEU A CA 1
ATOM 5004 C C . LEU A 1 603 ? -66.221 -85.340 108.674 1.00 59.38 603 LEU A C 1
ATOM 5006 O O . LEU A 1 603 ? -67.332 -85.421 108.171 1.00 59.38 603 LEU A O 1
ATOM 5010 N N . ASN A 1 604 ? -65.167 -85.936 108.114 1.00 58.41 604 ASN A N 1
ATOM 5011 C CA . ASN A 1 604 ? -65.328 -86.931 107.045 1.00 58.41 604 ASN A CA 1
ATOM 5012 C C . ASN A 1 604 ? -65.962 -88.223 107.604 1.00 58.41 604 ASN A C 1
ATOM 5014 O O . ASN A 1 604 ? -66.854 -88.799 106.982 1.00 58.41 604 ASN A O 1
ATOM 5018 N N . GLN A 1 605 ? -65.618 -88.631 108.835 1.00 57.72 605 GLN A N 1
ATOM 5019 C CA . GLN A 1 605 ? -66.294 -89.757 109.508 1.00 57.72 605 GLN A CA 1
ATOM 5020 C C . GLN A 1 605 ? -67.770 -89.480 109.861 1.00 57.72 605 GLN A C 1
ATOM 5022 O O . GLN A 1 605 ? -68.544 -90.426 110.030 1.00 57.72 605 GLN A O 1
ATOM 5027 N N . LYS A 1 606 ? -68.208 -88.210 109.902 1.00 51.44 606 LYS A N 1
ATOM 5028 C CA . LYS A 1 606 ? -69.638 -87.835 109.937 1.00 51.44 606 LYS A CA 1
ATOM 5029 C C . LYS A 1 606 ? -70.394 -88.450 108.759 1.00 51.44 606 LYS A C 1
ATOM 5031 O O . LYS A 1 606 ? -71.550 -88.829 108.923 1.00 51.44 606 LYS A O 1
ATOM 5036 N N . GLU A 1 607 ? -69.768 -88.536 107.588 1.00 57.56 607 GLU A N 1
ATOM 5037 C CA . GLU A 1 607 ? -70.431 -88.935 106.347 1.00 57.56 607 GLU A CA 1
ATOM 5038 C C . GLU A 1 607 ? -70.486 -90.462 106.222 1.00 57.56 607 GLU A C 1
ATOM 5040 O O . GLU A 1 607 ? -71.571 -91.010 106.029 1.00 57.56 607 GLU A O 1
ATOM 5045 N N . GLU A 1 608 ? -69.383 -91.170 106.495 1.00 55.19 608 GLU A N 1
ATOM 5046 C CA . GLU A 1 608 ? -69.346 -92.644 106.523 1.00 55.19 608 GLU A CA 1
ATOM 5047 C C . GLU A 1 608 ? -70.343 -93.240 107.538 1.00 55.19 608 GLU A C 1
ATOM 5049 O O . GLU A 1 608 ? -71.158 -94.106 107.200 1.00 55.19 608 GLU A O 1
ATOM 5054 N N . MET A 1 609 ? -70.351 -92.733 108.779 1.00 56.97 609 MET A N 1
ATOM 5055 C CA . MET A 1 609 ? -71.293 -93.186 109.814 1.00 56.97 609 MET A CA 1
ATOM 5056 C C . MET A 1 609 ? -72.738 -92.740 109.552 1.00 56.97 609 MET A C 1
ATOM 5058 O O . MET A 1 609 ? -73.670 -93.409 110.012 1.00 56.97 609 MET A O 1
ATOM 5062 N N . SER A 1 610 ? -72.959 -91.650 108.806 1.00 60.34 610 SER A N 1
ATOM 5063 C CA . SER A 1 610 ? -74.306 -91.250 108.380 1.00 60.34 610 SER A CA 1
ATOM 5064 C C . SER A 1 610 ? -74.841 -92.176 107.290 1.00 60.34 610 SER A C 1
ATOM 5066 O O . SER A 1 610 ? -75.971 -92.642 107.414 1.00 60.34 610 SER A O 1
ATOM 5068 N N . VAL A 1 611 ? -74.033 -92.528 106.281 1.00 57.66 611 VAL A N 1
ATOM 5069 C CA . VAL A 1 611 ? -74.403 -93.520 105.253 1.00 57.66 611 VAL A CA 1
ATOM 5070 C C . VAL A 1 611 ? -74.748 -94.861 105.905 1.00 57.66 611 VAL A C 1
ATOM 5072 O O . VAL A 1 611 ? -75.807 -95.428 105.630 1.00 57.66 611 VAL A O 1
ATOM 5075 N N . MET A 1 612 ? -73.922 -95.335 106.845 1.00 51.09 612 MET A N 1
ATOM 5076 C CA . MET A 1 612 ? -74.176 -96.594 107.551 1.00 51.09 612 MET A CA 1
ATOM 5077 C C . MET A 1 612 ? -75.464 -96.551 108.394 1.00 51.09 612 MET A C 1
ATOM 5079 O O . MET A 1 612 ? -76.241 -97.509 108.384 1.00 51.09 612 MET A O 1
ATOM 5083 N N . LYS A 1 613 ? -75.760 -95.430 109.069 1.00 52.75 613 LYS A N 1
ATOM 5084 C CA . LYS A 1 613 ? -77.044 -95.251 109.771 1.00 52.75 613 LYS A CA 1
ATOM 5085 C C . LYS A 1 613 ? -78.237 -95.129 108.828 1.00 52.75 613 LYS A C 1
ATOM 5087 O O . LYS A 1 613 ? -79.305 -95.621 109.177 1.00 52.75 613 LYS A O 1
ATOM 5092 N N . GLN A 1 614 ? -78.088 -94.528 107.652 1.00 56.84 614 GLN A N 1
ATOM 5093 C CA . GLN A 1 614 ? -79.193 -94.341 106.710 1.00 56.84 614 GLN A CA 1
ATOM 5094 C C . GLN A 1 614 ? -79.633 -95.663 106.051 1.00 56.84 614 GLN A C 1
ATOM 5096 O O . GLN A 1 614 ? -80.806 -95.817 105.721 1.00 56.84 614 GLN A O 1
ATOM 5101 N N . VAL A 1 615 ? -78.746 -96.666 105.980 1.00 54.94 615 VAL A N 1
ATOM 5102 C CA . VAL A 1 615 ? -79.118 -98.063 105.671 1.00 54.94 615 VAL A CA 1
ATOM 5103 C C . VAL A 1 615 ? -79.967 -98.679 106.794 1.00 54.94 615 VAL A C 1
ATOM 5105 O O . VAL A 1 615 ? -81.009 -99.275 106.521 1.00 54.94 615 VAL A O 1
ATOM 5108 N N . VAL A 1 616 ? -79.583 -98.491 108.064 1.00 52.56 616 VAL A N 1
ATOM 5109 C CA . VAL A 1 616 ? -80.364 -98.964 109.230 1.00 52.56 616 VAL A CA 1
ATOM 5110 C C . VAL A 1 616 ? -81.730 -98.264 109.321 1.00 52.56 616 VAL A C 1
ATOM 5112 O O . VAL A 1 616 ? -82.725 -98.885 109.691 1.00 52.56 616 VAL A O 1
ATOM 5115 N N . MET A 1 617 ? -81.801 -96.995 108.912 1.00 46.94 617 MET A N 1
ATOM 5116 C CA . MET A 1 617 ? -83.009 -96.161 108.931 1.00 46.94 617 MET A CA 1
ATOM 5117 C C . MET A 1 617 ? -84.136 -96.668 108.008 1.00 46.94 617 MET A C 1
ATOM 5119 O O . MET A 1 617 ? -85.282 -96.258 108.173 1.00 46.94 617 MET A O 1
ATOM 5123 N N . ASN A 1 618 ? -83.835 -97.596 107.090 1.00 44.69 618 ASN A N 1
ATOM 5124 C CA . ASN A 1 618 ? -84.784 -98.147 106.118 1.00 44.69 618 ASN A CA 1
ATOM 5125 C C . ASN A 1 618 ? -85.358 -99.536 106.482 1.00 44.69 618 ASN A C 1
ATOM 5127 O O . ASN A 1 618 ? -86.171 -100.054 105.718 1.00 44.69 618 ASN A O 1
ATOM 5131 N N . LEU A 1 619 ? -84.961 -100.164 107.603 1.00 41.47 619 LEU A N 1
ATOM 5132 C CA . LEU A 1 619 ? -85.237 -101.597 107.849 1.00 41.47 619 LEU A CA 1
ATOM 5133 C C . LEU A 1 619 ? -86.059 -101.967 109.101 1.00 41.47 619 LEU A C 1
ATOM 5135 O O . LEU A 1 619 ? -86.410 -103.137 109.246 1.00 41.47 619 LEU A O 1
ATOM 5139 N N . SER A 1 620 ? -86.414 -101.029 109.989 1.00 36.78 620 SER A N 1
ATOM 5140 C CA . SER A 1 620 ? -87.131 -101.363 111.242 1.00 36.78 620 SER A CA 1
ATOM 5141 C C . SER A 1 620 ? -88.265 -100.409 111.645 1.00 36.78 620 SER A C 1
ATOM 5143 O O . SER A 1 620 ? -88.537 -100.215 112.829 1.00 36.78 620 SER A O 1
ATOM 5145 N N . ASN A 1 621 ? -89.014 -99.868 110.679 1.00 34.12 621 ASN A N 1
ATOM 5146 C CA . ASN A 1 621 ? -90.256 -99.141 110.973 1.00 34.12 621 ASN A CA 1
ATOM 5147 C C . ASN A 1 621 ? -91.413 -100.113 111.323 1.00 34.12 621 ASN A C 1
ATOM 5149 O O . ASN A 1 621 ? -92.351 -100.290 110.543 1.00 34.12 621 ASN A O 1
ATOM 5153 N N . ARG A 1 622 ? -91.315 -100.820 112.463 1.00 34.53 622 ARG A N 1
ATOM 5154 C CA . ARG A 1 622 ? -92.319 -101.809 112.899 1.00 34.53 622 ARG A CA 1
ATOM 5155 C C . ARG A 1 622 ? -92.402 -101.997 114.427 1.00 34.53 622 ARG A C 1
ATOM 5157 O O . ARG A 1 622 ? -91.498 -102.555 115.026 1.00 34.53 622 ARG A O 1
ATOM 5164 N N . GLN A 1 623 ? -93.575 -101.648 114.969 1.00 30.53 623 GLN A N 1
ATOM 5165 C CA . GLN A 1 623 ? -94.241 -102.191 116.174 1.00 30.53 623 GLN A CA 1
ATOM 5166 C C . GLN A 1 623 ? -93.589 -102.075 117.577 1.00 30.53 623 GLN A C 1
ATOM 5168 O O . GLN A 1 623 ? -92.483 -102.533 117.800 1.00 30.53 623 GLN A O 1
ATOM 5173 N N . TYR A 1 624 ? -94.420 -101.614 118.533 1.00 28.61 624 TYR A N 1
ATOM 5174 C CA . TYR A 1 624 ? -94.583 -102.068 119.937 1.00 28.61 624 TYR A CA 1
ATOM 5175 C C . TYR A 1 624 ? -93.357 -102.301 120.851 1.00 28.61 624 TYR A C 1
ATOM 5177 O O . TYR A 1 624 ? -92.453 -103.059 120.530 1.00 28.61 624 TYR A O 1
ATOM 5185 N N . GLY A 1 625 ? -93.454 -101.867 122.118 1.00 25.97 625 GLY A N 1
ATOM 5186 C CA . GLY A 1 625 ? -92.686 -102.519 123.196 1.00 25.97 625 GLY A CA 1
ATOM 5187 C C . GLY A 1 625 ? -92.504 -101.711 124.479 1.00 25.97 625 GLY A C 1
ATOM 5188 O O . GLY A 1 625 ? -91.720 -100.774 124.530 1.00 25.97 625 GLY A O 1
ATOM 5189 N N . GLU A 1 626 ? -93.201 -102.102 125.542 1.00 26.20 626 GLU A N 1
ATOM 5190 C CA . GLU A 1 626 ? -93.077 -101.527 126.884 1.00 26.20 626 GLU A CA 1
ATOM 5191 C C . GLU A 1 626 ? -91.737 -101.810 127.621 1.00 26.20 626 GLU A C 1
ATOM 5193 O O . GLU A 1 626 ? -91.072 -102.809 127.376 1.00 26.20 626 GLU A O 1
ATOM 5198 N N . LYS A 1 627 ? -91.524 -101.045 128.712 1.00 27.94 627 LYS A N 1
ATOM 5199 C CA . LYS A 1 627 ? -90.948 -101.461 130.023 1.00 27.94 627 LYS A CA 1
ATOM 5200 C C . LYS A 1 627 ? -89.418 -101.672 130.205 1.00 27.94 627 LYS A C 1
ATOM 5202 O O . LYS A 1 627 ? -88.860 -102.713 129.898 1.00 27.94 627 LYS A O 1
ATOM 5207 N N . LYS A 1 628 ? -88.901 -100.803 131.096 1.00 28.77 628 LYS A N 1
ATOM 5208 C CA . LYS A 1 628 ? -88.141 -101.093 132.347 1.00 28.77 628 LYS A CA 1
ATOM 5209 C C . LYS A 1 628 ? -86.588 -101.142 132.387 1.00 28.77 628 LYS A C 1
ATOM 5211 O O . LYS A 1 628 ? -85.932 -102.026 131.860 1.00 28.77 628 LYS A O 1
ATOM 5216 N N . THR A 1 629 ? -86.104 -100.333 133.346 1.00 29.48 629 THR A N 1
ATOM 5217 C CA . THR A 1 629 ? -85.077 -100.578 134.398 1.00 29.48 629 THR A CA 1
ATOM 5218 C C . THR A 1 629 ? -83.574 -100.271 134.219 1.00 29.48 629 THR A C 1
ATOM 5220 O O . THR A 1 629 ? -82.856 -101.002 133.560 1.00 29.48 629 THR A O 1
ATOM 5223 N N . LYS A 1 630 ? -83.128 -99.351 135.106 1.00 28.64 630 LYS A N 1
ATOM 5224 C CA . LYS A 1 630 ? -81.859 -99.285 135.883 1.00 28.64 630 LYS A CA 1
ATOM 5225 C C . LYS A 1 630 ? -80.542 -98.852 135.194 1.00 28.64 630 LYS A C 1
ATOM 5227 O O . LYS A 1 630 ? -80.016 -99.583 134.379 1.00 28.64 630 LYS A O 1
ATOM 5232 N N . SER A 1 631 ? -79.977 -97.749 135.726 1.00 30.78 631 SER A N 1
ATOM 5233 C CA . SER A 1 631 ? -78.612 -97.591 136.315 1.00 30.78 631 SER A CA 1
ATOM 5234 C C . SER A 1 631 ? -77.384 -98.096 135.515 1.00 30.78 631 SER A C 1
ATOM 5236 O O . SER A 1 631 ? -77.372 -99.245 135.102 1.00 30.78 631 SER A O 1
ATOM 5238 N N . ARG A 1 632 ? -76.242 -97.385 135.406 1.00 27.84 632 ARG A N 1
ATOM 5239 C CA . ARG A 1 632 ? -75.489 -96.737 136.510 1.00 27.84 632 ARG A CA 1
ATOM 5240 C C . ARG A 1 632 ? -74.232 -95.939 136.017 1.00 27.84 632 ARG A C 1
ATOM 5242 O O . ARG A 1 632 ? -73.719 -96.249 134.955 1.00 27.84 632 ARG A O 1
ATOM 5249 N N . ASP A 1 633 ? -73.737 -94.989 136.832 1.00 27.86 633 ASP A N 1
ATOM 5250 C CA . ASP A 1 633 ? -72.350 -94.456 137.031 1.00 27.86 633 ASP A CA 1
ATOM 5251 C C . ASP A 1 633 ? -71.359 -94.009 135.899 1.00 27.86 633 ASP A C 1
ATOM 5253 O O . ASP A 1 633 ? -70.806 -94.816 135.166 1.00 27.86 633 ASP A O 1
ATOM 5257 N N . LEU A 1 634 ? -70.963 -92.717 135.997 1.00 31.73 634 LEU A N 1
ATOM 5258 C CA . LEU A 1 634 ? -69.591 -92.144 136.179 1.00 31.73 634 LEU A CA 1
ATOM 5259 C C . LEU A 1 634 ? -68.481 -92.036 135.074 1.00 31.73 634 LEU A C 1
ATOM 5261 O O . LEU A 1 634 ? -67.921 -93.018 134.613 1.00 31.73 634 LEU A O 1
ATOM 5265 N N . ALA A 1 635 ? -67.982 -90.782 134.950 1.00 29.45 635 ALA A N 1
ATOM 5266 C CA . ALA A 1 635 ? -66.566 -90.307 134.924 1.00 29.45 635 ALA A CA 1
ATOM 5267 C C . ALA A 1 635 ? -65.678 -90.209 133.635 1.00 29.45 635 ALA A C 1
ATOM 5269 O O . ALA A 1 635 ? -65.503 -91.155 132.883 1.00 29.45 635 ALA A O 1
ATOM 5270 N N . ARG A 1 636 ? -65.063 -89.006 133.460 1.00 32.03 636 ARG A N 1
ATOM 5271 C CA . ARG A 1 636 ? -63.604 -88.605 133.407 1.00 32.03 636 ARG A CA 1
ATOM 5272 C C . ARG A 1 636 ? -62.508 -89.714 133.242 1.00 32.03 636 ARG A C 1
ATOM 5274 O O . ARG A 1 636 ? -62.790 -90.809 133.710 1.00 32.03 636 ARG A O 1
ATOM 5281 N N . PRO A 1 637 ? -61.207 -89.444 132.862 1.00 55.19 637 PRO A N 1
ATOM 5282 C CA . PRO A 1 637 ? -60.494 -88.156 132.577 1.00 55.19 637 PRO A CA 1
ATOM 5283 C C . PRO A 1 637 ? -59.294 -88.138 131.531 1.00 55.19 637 PRO A C 1
ATOM 5285 O O . PRO A 1 637 ? -58.921 -89.165 130.990 1.00 55.19 637 PRO A O 1
ATOM 5288 N N . LYS A 1 638 ? -58.583 -86.980 131.413 1.00 37.69 638 LYS A N 1
ATOM 5289 C CA . LYS A 1 638 ? -57.089 -86.761 131.256 1.00 37.69 638 LYS A CA 1
ATOM 5290 C C . LYS A 1 638 ? -56.268 -87.089 129.953 1.00 37.69 638 LYS A C 1
ATOM 5292 O O . LYS A 1 638 ? -55.897 -88.237 129.776 1.00 37.69 638 LYS A O 1
ATOM 5297 N N . SER A 1 639 ? -55.738 -86.025 129.288 1.00 41.56 639 SER A N 1
ATOM 5298 C CA . SER A 1 639 ? -54.300 -85.718 128.895 1.00 41.56 639 SER A CA 1
ATOM 5299 C C . SER A 1 639 ? -53.436 -86.736 128.064 1.00 41.56 639 SER A C 1
ATOM 5301 O O . SER A 1 639 ? -53.963 -87.814 127.829 1.00 41.56 639 SER A O 1
ATOM 5303 N N . PRO A 1 640 ? -52.136 -86.519 127.647 1.00 49.50 640 PRO A N 1
ATOM 5304 C CA . PRO A 1 640 ? -51.183 -85.367 127.767 1.00 49.50 640 PRO A CA 1
ATOM 5305 C C . PRO A 1 640 ? -50.194 -85.030 126.563 1.00 49.50 640 PRO A C 1
ATOM 5307 O O . PRO A 1 640 ? -49.861 -85.890 125.764 1.00 49.50 640 PRO A O 1
ATOM 5310 N N . SER A 1 641 ? -49.590 -83.816 126.566 1.00 39.72 641 SER A N 1
ATOM 5311 C CA . SER A 1 641 ? -48.132 -83.456 126.382 1.00 39.72 641 SER A CA 1
ATOM 5312 C C . SER A 1 641 ? -47.252 -83.660 125.088 1.00 39.72 641 SER A C 1
ATOM 5314 O O . SER A 1 641 ? -47.223 -84.732 124.494 1.00 39.72 641 SER A O 1
ATOM 5316 N N . THR A 1 642 ? -46.326 -82.681 124.850 1.00 39.25 642 THR A N 1
ATOM 5317 C CA . THR A 1 642 ? -44.813 -82.744 124.680 1.00 39.25 642 THR A CA 1
ATOM 5318 C C . THR A 1 642 ? -44.039 -82.232 123.399 1.00 39.25 642 THR A C 1
ATOM 5320 O O . THR A 1 642 ? -44.025 -82.909 122.384 1.00 39.25 642 THR A O 1
ATOM 5323 N N . HIS A 1 643 ? -43.199 -81.170 123.573 1.00 35.69 643 HIS A N 1
ATOM 5324 C CA . HIS A 1 643 ? -41.754 -80.955 123.165 1.00 35.69 643 HIS A CA 1
ATOM 5325 C C . HIS A 1 643 ? -41.175 -80.477 121.766 1.00 35.69 643 HIS A C 1
ATOM 5327 O O . HIS A 1 643 ? -41.201 -81.237 120.808 1.00 35.69 643 HIS A O 1
ATOM 5333 N N . LYS A 1 644 ? -40.352 -79.376 121.817 1.00 40.41 644 LYS A N 1
ATOM 5334 C CA . LYS A 1 644 ? -38.922 -79.160 121.325 1.00 40.41 644 LYS A CA 1
ATOM 5335 C C . LYS A 1 644 ? -38.591 -78.910 119.805 1.00 40.41 644 LYS A C 1
ATOM 5337 O O . LYS A 1 644 ? -39.385 -79.329 118.981 1.00 40.41 644 LYS A O 1
ATOM 5342 N N . THR A 1 645 ? -37.471 -78.293 119.308 1.00 34.09 645 THR A N 1
ATOM 5343 C CA . THR A 1 645 ? -36.295 -77.470 119.814 1.00 34.09 645 THR A CA 1
ATOM 5344 C C . THR A 1 645 ? -35.373 -76.861 118.694 1.00 34.09 645 THR A C 1
ATOM 5346 O O . THR A 1 645 ? -35.062 -77.604 117.772 1.00 34.09 645 THR A O 1
ATOM 5349 N N . PHE A 1 646 ? -34.772 -75.656 118.911 1.00 29.77 646 PHE A N 1
ATOM 5350 C CA . PHE A 1 646 ? -33.494 -75.070 118.336 1.00 29.77 646 PHE A CA 1
ATOM 5351 C C . PHE A 1 646 ? -33.403 -74.819 116.788 1.00 29.77 646 PHE A C 1
ATOM 5353 O O . PHE A 1 646 ? -34.209 -75.375 116.057 1.00 29.77 646 PHE A O 1
ATOM 5360 N N . GLY A 1 647 ? -32.491 -74.016 116.173 1.00 31.27 647 GLY A N 1
ATOM 5361 C CA . GLY A 1 647 ? -31.444 -73.039 116.604 1.00 31.27 647 GLY A CA 1
ATOM 5362 C C . GLY A 1 647 ? -30.387 -72.681 115.488 1.00 31.27 647 GLY A C 1
ATOM 5363 O O . GLY A 1 647 ? -30.247 -73.458 114.551 1.00 31.27 647 GLY A O 1
ATOM 5364 N N . SER A 1 648 ? -29.594 -71.585 115.628 1.00 29.73 648 SER A N 1
ATOM 5365 C CA . SER A 1 648 ? -28.328 -71.167 114.893 1.00 29.73 648 SER A CA 1
ATOM 5366 C C . SER A 1 648 ? -28.375 -70.568 113.440 1.00 29.73 648 SER A C 1
ATOM 5368 O O . SER A 1 648 ? -29.424 -70.680 112.818 1.00 29.73 648 SER A O 1
ATOM 5370 N N . PHE A 1 649 ? -27.318 -69.985 112.791 1.00 25.47 649 PHE A N 1
ATOM 5371 C CA . PHE A 1 649 ? -26.238 -68.987 113.142 1.00 25.47 649 PHE A CA 1
ATOM 5372 C C . PHE A 1 649 ? -25.250 -68.677 111.941 1.00 25.47 649 PHE A C 1
ATOM 5374 O O . PHE A 1 649 ? -24.795 -69.633 111.327 1.00 25.47 649 PHE A O 1
ATOM 5381 N N . GLU A 1 650 ? -24.863 -67.399 111.679 1.00 34.41 650 GLU A N 1
ATOM 5382 C CA . GLU A 1 650 ? -23.642 -66.876 110.940 1.00 34.41 650 GLU A CA 1
ATOM 5383 C C . GLU A 1 650 ? -23.281 -67.343 109.471 1.00 34.41 650 GLU A C 1
ATOM 5385 O O . GLU A 1 650 ? -24.062 -68.091 108.887 1.00 34.41 650 GLU A O 1
ATOM 5390 N N . PRO A 1 651 ? -22.153 -66.921 108.806 1.00 52.00 651 PRO A N 1
ATOM 5391 C CA . PRO A 1 651 ? -21.714 -65.546 108.417 1.00 52.00 651 PRO A CA 1
ATOM 5392 C C . PRO A 1 651 ? -21.102 -65.415 106.965 1.00 52.00 651 PRO A C 1
ATOM 5394 O O . PRO A 1 651 ? -21.102 -66.384 106.216 1.00 52.00 651 PRO A O 1
ATOM 5397 N N . HIS A 1 652 ? -20.483 -64.252 106.637 1.00 29.41 652 HIS A N 1
ATOM 5398 C CA . HIS A 1 652 ? -19.544 -63.945 105.505 1.00 29.41 652 HIS A CA 1
ATOM 5399 C C . HIS A 1 652 ? -20.085 -64.039 104.043 1.00 29.41 652 HIS A C 1
ATOM 5401 O O . HIS A 1 652 ? -20.845 -64.936 103.706 1.00 29.41 652 HIS A O 1
ATOM 5407 N N . ASP A 1 653 ? -19.777 -63.131 103.098 1.00 32.97 653 ASP A N 1
ATOM 5408 C CA . ASP A 1 653 ? -18.445 -62.570 102.781 1.00 32.97 653 ASP A CA 1
ATOM 5409 C C . ASP A 1 653 ? -18.437 -61.175 102.074 1.00 32.97 653 ASP A C 1
ATOM 5411 O O . ASP A 1 653 ? -19.477 -60.623 101.710 1.00 32.97 653 ASP A O 1
ATOM 5415 N N . GLU A 1 654 ? -17.229 -60.628 101.887 1.00 33.84 654 GLU A N 1
ATOM 5416 C CA . GLU A 1 654 ? -16.826 -59.311 101.321 1.00 33.84 654 GLU A CA 1
ATOM 5417 C C . GLU A 1 654 ? -16.475 -59.353 99.791 1.00 33.84 654 GLU A C 1
ATOM 5419 O O . GLU A 1 654 ? -16.548 -60.431 99.199 1.00 33.84 654 GLU A O 1
ATOM 5424 N N . PRO A 1 655 ? -15.980 -58.282 99.101 1.00 48.25 655 PRO A N 1
ATOM 5425 C CA . PRO A 1 655 ? -16.253 -56.834 99.204 1.00 48.25 655 PRO A CA 1
ATOM 5426 C C . PRO A 1 655 ? -16.406 -56.061 97.844 1.00 48.25 655 PRO A C 1
ATOM 5428 O O . PRO A 1 655 ? -15.981 -56.490 96.777 1.00 48.25 655 PRO A O 1
ATOM 5431 N N . GLU A 1 656 ? -16.991 -54.859 97.941 1.00 33.16 656 GLU A N 1
ATOM 5432 C CA . GLU A 1 656 ? -16.601 -53.535 97.376 1.00 33.16 656 GLU A CA 1
ATOM 5433 C C . GLU A 1 656 ? -16.016 -53.250 95.951 1.00 33.16 656 GLU A C 1
ATOM 5435 O O . GLU A 1 656 ? -14.985 -53.785 95.573 1.00 33.16 656 GLU A O 1
ATOM 5440 N N . ILE A 1 657 ? -16.601 -52.208 95.292 1.00 33.38 657 ILE A N 1
ATOM 5441 C CA . ILE A 1 657 ? -16.000 -50.931 94.749 1.00 33.38 657 ILE A CA 1
ATOM 5442 C C . ILE A 1 657 ? -14.865 -51.078 93.654 1.00 33.38 657 ILE A C 1
ATOM 5444 O O . ILE A 1 657 ? -14.194 -52.089 93.577 1.00 33.38 657 ILE A O 1
ATOM 5448 N N . VAL A 1 658 ? -14.577 -50.220 92.647 1.00 29.55 658 VAL A N 1
ATOM 5449 C CA . VAL A 1 658 ? -14.609 -48.750 92.418 1.00 29.55 658 VAL A CA 1
ATOM 5450 C C . VAL A 1 658 ? -14.912 -48.371 90.939 1.00 29.55 658 VAL A C 1
ATOM 5452 O O . VAL A 1 658 ? -14.792 -49.178 90.022 1.00 29.55 658 VAL A O 1
ATOM 5455 N N . LYS A 1 659 ? -15.243 -47.089 90.701 1.00 36.91 659 LYS A N 1
ATOM 5456 C CA . LYS A 1 659 ? -15.083 -46.336 89.422 1.00 36.91 659 LYS A CA 1
ATOM 5457 C C . LYS A 1 659 ? -13.619 -45.797 89.332 1.00 36.91 659 LYS A C 1
ATOM 5459 O O . LYS A 1 659 ? -12.815 -46.197 90.164 1.00 36.91 659 LYS A O 1
ATOM 5464 N N . PRO A 1 660 ? -13.265 -44.736 88.568 1.00 47.81 660 PRO A N 1
ATOM 5465 C CA . PRO A 1 660 ? -13.577 -44.295 87.197 1.00 47.81 660 PRO A CA 1
ATOM 5466 C C . PRO A 1 660 ? -12.272 -44.267 86.331 1.00 47.81 660 PRO A C 1
ATOM 5468 O O . PRO A 1 660 ? -11.264 -44.829 86.741 1.00 47.81 660 PRO A O 1
ATOM 5471 N N . GLY A 1 661 ? -12.213 -43.554 85.189 1.00 28.73 661 GLY A N 1
ATOM 5472 C CA . GLY A 1 661 ? -10.910 -43.175 84.589 1.00 28.73 661 GLY A CA 1
ATOM 5473 C C . GLY A 1 661 ? -10.931 -42.628 83.151 1.00 28.73 661 GLY A C 1
ATOM 5474 O O . GLY A 1 661 ? -11.615 -43.171 82.292 1.00 28.73 661 GLY A O 1
ATOM 5475 N N . PHE A 1 662 ? -10.169 -41.558 82.883 1.00 30.17 662 PHE A N 1
ATOM 5476 C CA . PHE A 1 662 ? -10.032 -40.876 81.578 1.00 30.17 662 PHE A CA 1
ATOM 5477 C C . PHE A 1 662 ? -8.666 -41.160 80.900 1.00 30.17 662 PHE A C 1
ATOM 5479 O O . PHE A 1 662 ? -7.668 -41.292 81.594 1.00 30.17 662 PHE A O 1
ATOM 5486 N N . ILE A 1 663 ? -8.632 -41.068 79.557 1.00 32.34 663 ILE A N 1
ATOM 5487 C CA . ILE A 1 663 ? -7.488 -40.677 78.683 1.00 32.34 663 ILE A CA 1
ATOM 5488 C C . ILE A 1 663 ? -6.206 -41.547 78.673 1.00 32.34 663 ILE A C 1
ATOM 5490 O O . ILE A 1 663 ? -5.450 -41.570 79.638 1.00 32.34 663 ILE A O 1
ATOM 5494 N N . THR A 1 664 ? -5.814 -42.041 77.481 1.00 31.56 664 THR A N 1
ATOM 5495 C CA . THR A 1 664 ? -4.441 -41.828 76.937 1.00 31.56 664 THR A CA 1
ATOM 5496 C C . THR A 1 664 ? -4.308 -42.036 75.410 1.00 31.56 664 THR A C 1
ATOM 5498 O O . THR A 1 664 ? -4.357 -43.143 74.899 1.00 31.56 664 THR A O 1
ATOM 5501 N N . VAL A 1 665 ? -4.158 -40.915 74.694 1.00 30.20 665 VAL A N 1
ATOM 5502 C CA . VAL A 1 665 ? -3.185 -40.591 73.617 1.00 30.20 665 VAL A CA 1
ATOM 5503 C C . VAL A 1 665 ? -2.507 -41.720 72.788 1.00 30.20 665 VAL A C 1
ATOM 5505 O O . VAL A 1 665 ? -1.716 -42.492 73.316 1.00 30.20 665 VAL A O 1
ATOM 5508 N N . THR A 1 666 ? -2.617 -41.610 71.445 1.00 30.28 666 THR A N 1
ATOM 5509 C CA . THR A 1 666 ? -1.824 -42.284 70.364 1.00 30.28 666 THR A CA 1
ATOM 5510 C C . THR A 1 666 ? -1.964 -43.819 70.235 1.00 30.28 666 THR A C 1
ATOM 5512 O O . THR A 1 666 ? -2.352 -44.483 71.181 1.00 30.28 666 THR A O 1
ATOM 5515 N N . ASN A 1 667 ? -1.730 -44.469 69.082 1.00 33.38 667 ASN A N 1
ATOM 5516 C CA . ASN A 1 667 ? -1.095 -44.061 67.815 1.00 33.38 667 ASN A CA 1
ATOM 5517 C C . ASN A 1 667 ? -1.712 -44.816 66.606 1.00 33.38 667 ASN A C 1
ATOM 5519 O O . ASN A 1 667 ? -1.732 -46.037 66.666 1.00 33.38 667 ASN A O 1
ATOM 5523 N N . ASP A 1 668 ? -2.140 -44.139 65.525 1.00 33.84 668 ASP A N 1
ATOM 5524 C CA . ASP A 1 668 ? -1.636 -44.358 64.141 1.00 33.84 668 ASP A CA 1
ATOM 5525 C C . ASP A 1 668 ? -2.264 -43.390 63.101 1.00 33.84 668 ASP A C 1
ATOM 5527 O O . ASP A 1 668 ? -3.118 -42.568 63.445 1.00 33.84 668 ASP A O 1
ATOM 5531 N N . LYS A 1 669 ? -1.804 -43.425 61.836 1.00 32.41 669 LYS A N 1
ATOM 5532 C CA . LYS A 1 669 ? -2.064 -42.386 60.811 1.00 32.41 669 LYS A CA 1
ATOM 5533 C C . LYS A 1 669 ? -2.912 -42.797 59.590 1.00 32.41 669 LYS A C 1
ATOM 5535 O O . LYS A 1 669 ? -2.876 -43.922 59.110 1.00 32.41 669 LYS A O 1
ATOM 5540 N N . SER A 1 670 ? -3.498 -41.755 58.989 1.00 32.78 670 SER A N 1
ATOM 5541 C CA . SER A 1 670 ? -3.872 -41.605 57.567 1.00 32.78 670 SER A CA 1
ATOM 5542 C C . SER A 1 670 ? -5.133 -42.290 57.017 1.00 32.78 670 SER A C 1
ATOM 5544 O O . SER A 1 670 ? -5.153 -43.444 56.604 1.00 32.78 670 SER A O 1
ATOM 5546 N N . HIS A 1 671 ? -6.143 -41.435 56.830 1.00 31.27 671 HIS A N 1
ATOM 5547 C CA . HIS A 1 671 ? -7.083 -41.384 55.701 1.00 31.27 671 HIS A CA 1
ATOM 5548 C C . HIS A 1 671 ? -6.640 -42.121 54.414 1.00 31.27 671 HIS A C 1
ATOM 5550 O O . HIS A 1 671 ? -5.512 -41.931 53.965 1.00 31.27 671 HIS A O 1
ATOM 5556 N N . TRP A 1 672 ? -7.580 -42.738 53.679 1.00 32.62 672 TRP A N 1
ATOM 5557 C CA . TRP A 1 672 ? -8.339 -42.028 52.621 1.00 32.62 672 TRP A CA 1
ATOM 5558 C C . TRP A 1 672 ? -9.377 -42.920 51.905 1.00 32.62 672 TRP A C 1
ATOM 5560 O O . TRP A 1 672 ? -9.121 -44.080 51.592 1.00 32.62 672 TRP A O 1
ATOM 5570 N N . SER A 1 673 ? -10.547 -42.363 51.572 1.00 27.88 673 SER A N 1
ATOM 5571 C CA . SER A 1 673 ? -11.614 -43.055 50.828 1.00 27.88 673 SER A CA 1
ATOM 5572 C C . SER A 1 673 ? -11.985 -42.347 49.514 1.00 27.88 673 SER A C 1
ATOM 5574 O O . SER A 1 673 ? -13.026 -41.717 49.388 1.00 27.88 673 SER A O 1
ATOM 5576 N N . LYS A 1 674 ? -11.131 -42.560 48.500 1.00 35.28 674 LYS A N 1
ATOM 5577 C CA . LYS A 1 674 ? -11.456 -42.615 47.055 1.00 35.28 674 LYS A CA 1
ATOM 5578 C C . LYS A 1 674 ? -12.148 -41.397 46.403 1.00 35.28 674 LYS A C 1
ATOM 5580 O O . LYS A 1 674 ? -13.356 -41.204 46.497 1.00 35.28 674 LYS A O 1
ATOM 5585 N N . LYS A 1 675 ? -11.409 -40.715 45.517 1.00 33.34 675 LYS A N 1
ATOM 5586 C CA . LYS A 1 675 ? -11.962 -39.921 44.401 1.00 33.34 675 LYS A CA 1
ATOM 5587 C C . LYS A 1 675 ? -11.161 -40.185 43.113 1.00 33.34 675 LYS A C 1
ATOM 5589 O O . LYS A 1 675 ? -9.965 -40.429 43.195 1.00 33.34 675 LYS A O 1
ATOM 5594 N N . LEU A 1 676 ? -11.841 -40.087 41.965 1.00 29.22 676 LEU A N 1
ATOM 5595 C CA . LEU A 1 676 ? -11.335 -40.028 40.575 1.00 29.22 676 LEU A CA 1
ATOM 5596 C C . LEU A 1 676 ? -10.440 -41.170 40.022 1.00 29.22 676 LEU A C 1
ATOM 5598 O O . LEU A 1 676 ? -9.281 -41.342 40.383 1.00 29.22 676 LEU A O 1
ATOM 5602 N N . LYS A 1 677 ? -10.946 -41.798 38.953 1.00 30.45 677 LYS A N 1
ATOM 5603 C CA . LYS A 1 677 ? -10.225 -41.963 37.672 1.00 30.45 677 LYS A CA 1
ATOM 5604 C C . LYS A 1 677 ? -10.712 -40.837 36.728 1.00 30.45 677 LYS A C 1
ATOM 5606 O O . LYS A 1 677 ? -11.793 -40.312 36.976 1.00 30.45 677 LYS A O 1
ATOM 5611 N N . GLN A 1 678 ? -10.030 -40.411 35.663 1.00 34.22 678 GLN A N 1
ATOM 5612 C CA . GLN A 1 678 ? -8.702 -40.749 35.125 1.00 34.22 678 GLN A CA 1
ATOM 5613 C C . GLN A 1 678 ? -8.088 -39.477 34.487 1.00 34.22 678 GLN A C 1
ATOM 5615 O O . GLN A 1 678 ? -8.772 -38.460 34.384 1.00 34.22 678 GLN A O 1
ATOM 5620 N N . LYS A 1 679 ? -6.816 -39.509 34.067 1.00 33.09 679 LYS A N 1
ATOM 5621 C CA . LYS A 1 679 ? -6.098 -38.368 33.460 1.00 33.09 679 LYS A CA 1
ATOM 5622 C C . LYS A 1 679 ? -5.326 -38.814 32.205 1.00 33.09 679 LYS A C 1
ATOM 5624 O O . LYS A 1 679 ? -5.072 -40.006 32.045 1.00 33.09 679 LYS A O 1
ATOM 5629 N 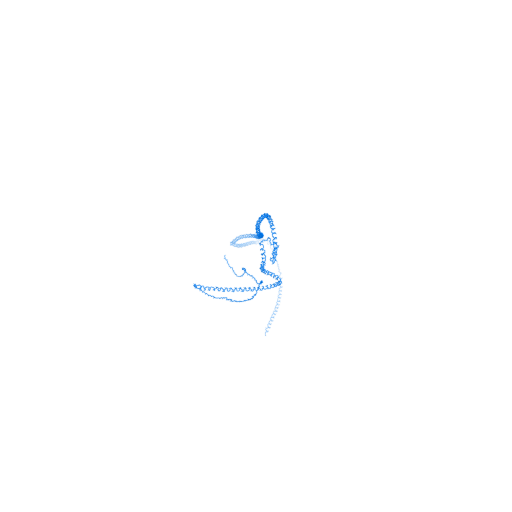N . ASN A 1 680 ? -4.956 -37.848 31.361 1.00 32.72 680 ASN A N 1
ATOM 5630 C CA . ASN A 1 680 ? -3.978 -37.940 30.261 1.00 32.72 680 ASN A CA 1
ATOM 5631 C C . ASN A 1 680 ? -2.617 -38.523 30.756 1.00 32.72 680 ASN A C 1
ATOM 5633 O O . ASN A 1 680 ? -2.400 -38.594 31.967 1.00 32.72 680 ASN A O 1
ATOM 5637 N N . THR A 1 681 ? -1.657 -38.942 29.917 1.00 31.98 681 THR A N 1
ATOM 5638 C CA . THR A 1 681 ? -1.332 -38.522 28.529 1.00 31.98 681 THR A CA 1
ATOM 5639 C C . THR A 1 681 ? -0.555 -39.631 27.770 1.00 31.98 681 THR A C 1
ATOM 5641 O O . THR A 1 681 ? -0.285 -40.682 28.338 1.00 31.98 681 THR A O 1
ATOM 5644 N N . GLU A 1 682 ? -0.229 -39.379 26.492 1.00 32.97 682 GLU A N 1
ATOM 5645 C CA . GLU A 1 682 ? 0.954 -39.801 25.689 1.00 32.97 682 GLU A CA 1
ATOM 5646 C C . GLU A 1 682 ? 2.081 -40.628 26.382 1.00 32.97 682 GLU A C 1
ATOM 5648 O O . GLU A 1 682 ? 2.376 -40.421 27.552 1.00 32.97 682 GLU A O 1
ATOM 5653 N N . GLN A 1 683 ? 2.856 -41.499 25.704 1.00 34.09 683 GLN A N 1
ATOM 5654 C CA . GLN A 1 683 ? 3.528 -41.259 24.407 1.00 34.09 683 GLN A CA 1
ATOM 5655 C C . GLN A 1 683 ? 4.168 -42.536 23.774 1.00 34.09 683 GLN A C 1
ATOM 5657 O O . GLN A 1 683 ? 4.539 -43.460 24.486 1.00 34.09 683 GLN A O 1
ATOM 5662 N N . SER A 1 684 ? 4.427 -42.499 22.452 1.00 27.78 684 SER A N 1
ATOM 5663 C CA . SER A 1 684 ? 5.509 -43.203 21.703 1.00 27.78 684 SER A CA 1
ATOM 5664 C C . SER A 1 684 ? 5.555 -44.753 21.573 1.00 27.78 684 SER A C 1
ATOM 5666 O O . SER A 1 684 ? 5.948 -45.456 22.499 1.00 27.78 684 SER A O 1
ATOM 5668 N N . THR A 1 685 ? 5.381 -45.304 20.352 1.00 33.09 685 THR A N 1
ATOM 5669 C CA . THR A 1 685 ? 6.516 -45.738 19.474 1.00 33.09 685 THR A CA 1
ATOM 5670 C C . THR A 1 685 ? 6.130 -46.479 18.161 1.00 33.09 685 THR A C 1
ATOM 5672 O O . THR A 1 685 ? 5.412 -47.468 18.188 1.00 33.09 685 THR A O 1
ATOM 5675 N N . LYS A 1 686 ? 6.812 -46.094 17.060 1.00 34.31 686 LYS A N 1
ATOM 5676 C CA . LYS A 1 686 ? 7.268 -46.898 15.882 1.00 34.31 686 LYS A CA 1
ATOM 5677 C C . LYS A 1 686 ? 6.283 -47.437 14.801 1.00 34.31 686 LYS A C 1
ATOM 5679 O O . LYS A 1 686 ? 5.198 -47.916 15.079 1.00 34.31 686 LYS A O 1
ATOM 5684 N N . PHE A 1 687 ? 6.837 -47.475 13.572 1.00 32.25 687 PHE A N 1
ATOM 5685 C CA . PHE A 1 687 ? 6.361 -48.031 12.278 1.00 32.25 687 PHE A CA 1
ATOM 5686 C C . PHE A 1 687 ? 5.112 -47.389 11.612 1.00 32.25 687 PHE A C 1
ATOM 5688 O O . PHE A 1 687 ? 4.223 -46.920 12.302 1.00 32.25 687 PHE A O 1
ATOM 5695 N N . SER A 1 688 ? 4.943 -47.373 10.273 1.00 33.06 688 SER A N 1
ATOM 5696 C CA . SER A 1 688 ? 5.913 -47.336 9.146 1.00 33.06 688 SER A CA 1
ATOM 5697 C C . SER A 1 688 ? 5.214 -47.154 7.776 1.00 33.06 688 SER A C 1
ATOM 5699 O O . SER A 1 688 ? 4.376 -47.971 7.424 1.00 33.06 688 SER A O 1
ATOM 5701 N N . LYS A 1 689 ? 5.714 -46.209 6.959 1.00 35.75 689 LYS A N 1
ATOM 5702 C CA . LYS A 1 689 ? 5.710 -46.174 5.471 1.00 35.75 689 LYS A CA 1
ATOM 5703 C C . LYS A 1 689 ? 4.400 -46.104 4.635 1.00 35.75 689 LYS A C 1
ATOM 5705 O O . LYS A 1 689 ? 3.592 -47.019 4.623 1.00 35.75 689 LYS A O 1
ATOM 5710 N N . VAL A 1 690 ? 4.468 -45.144 3.692 1.00 33.34 690 VAL A N 1
ATOM 5711 C CA . VAL A 1 690 ? 4.174 -45.227 2.232 1.00 33.34 690 VAL A CA 1
ATOM 5712 C C . VAL A 1 690 ? 2.867 -44.627 1.671 1.00 33.34 690 VAL A C 1
ATOM 5714 O O . VAL A 1 690 ? 1.767 -44.843 2.161 1.00 33.34 690 VAL A O 1
ATOM 5717 N N . TYR A 1 691 ? 3.063 -43.857 0.589 1.00 34.19 691 TYR A N 1
ATOM 5718 C CA . TYR A 1 691 ? 2.080 -43.250 -0.318 1.00 34.19 691 TYR A CA 1
ATOM 5719 C C . TYR A 1 691 ? 1.440 -44.283 -1.262 1.00 34.19 691 TYR A C 1
ATOM 5721 O O . TYR A 1 691 ? 2.156 -45.152 -1.759 1.00 34.19 691 TYR A O 1
ATOM 5729 N N . ALA A 1 692 ? 0.192 -44.053 -1.694 1.00 35.56 692 ALA A N 1
ATOM 5730 C CA . ALA A 1 692 ? -0.249 -44.422 -3.046 1.00 35.56 692 ALA A CA 1
ATOM 5731 C C . ALA A 1 692 ? -1.454 -43.588 -3.543 1.00 35.56 692 ALA A C 1
ATOM 5733 O O . ALA A 1 692 ? -2.489 -43.529 -2.893 1.00 35.56 692 ALA A O 1
ATOM 5734 N N . THR A 1 693 ? -1.285 -42.983 -4.724 1.00 39.25 693 THR A N 1
ATOM 5735 C CA . THR A 1 693 ? -2.283 -42.749 -5.795 1.00 39.25 693 THR A CA 1
ATOM 5736 C C . THR A 1 693 ? -3.758 -42.441 -5.476 1.00 39.25 693 THR A C 1
ATOM 5738 O O . THR A 1 693 ? -4.521 -43.321 -5.087 1.00 39.25 693 THR A O 1
ATOM 5741 N N . ALA A 1 694 ? -4.216 -41.292 -5.982 1.00 43.56 694 ALA A N 1
ATOM 5742 C CA . ALA A 1 694 ? -5.463 -41.212 -6.748 1.00 43.56 694 ALA A CA 1
ATOM 5743 C C . ALA A 1 694 ? -5.206 -40.404 -8.036 1.00 43.56 694 ALA A C 1
ATOM 5745 O O . ALA A 1 694 ? -4.616 -39.327 -7.979 1.00 43.56 694 ALA A O 1
ATOM 5746 N N . LYS A 1 695 ? -5.606 -40.944 -9.192 1.00 48.22 695 LYS A N 1
ATOM 5747 C CA . LYS A 1 695 ? -5.657 -40.253 -10.490 1.00 48.22 695 LYS A CA 1
ATOM 5748 C C . LYS A 1 695 ? -7.101 -40.288 -10.980 1.00 48.22 695 LYS A C 1
ATOM 5750 O O . LYS A 1 695 ? -7.650 -41.386 -11.030 1.00 48.22 695 LYS A O 1
ATOM 5755 N N . SER A 1 696 ? -7.605 -39.134 -11.405 1.00 45.44 696 SER A N 1
ATOM 5756 C CA . SER A 1 696 ? -8.520 -38.917 -12.536 1.00 45.44 696 SER A CA 1
ATOM 5757 C C . SER A 1 696 ? -8.361 -37.465 -12.968 1.00 45.44 696 SER A C 1
ATOM 5759 O O . SER A 1 696 ? -8.347 -36.617 -12.050 1.00 45.44 696 SER A O 1
#

Organism: Magallana gigas (NCBI:txid29159)

Secondary structure (DSSP, 8-state):
-TTHHHHHHHHHHHHHHHHHHHHHHHHHHHHHHHHHHHHHHHHHHHHTTSTTSGGG------------------TTTTTS------HHHHHHHTTS-GGG--HHHHHHHHHHHHHHHHHHHHHHHHHHHHHHHHHHHHHHHHHHHHHHHHHHHHHHHHHHHHHHHHHHHHHHHHHHHHHHHHHHHHHHHHHHHHHHHHHHHHHHHHHHHHHHHHHHHHHHHHHHHHHHHHHHHHHHHHHHHHHHHHHHHHHHHHHHHHHHHHHHHHHHHHHHHHHHHHHHHHHHHHHHHHHHHHHHHHHHHHHHHHHHHHHHHHHHHHHHHHHHHHHHHHHHHHHHHHHHHHHHHHHHHHHHHHHHHHHHHHHHHHHHHHHHHHHHHHHHHHHHHHHHHHHHHHHHHHHHHHHHHHHHHHHHHHHHHHHHHHHHHHHHHHHHHHHHHHHHHHHHHHHHHHHHHHHHHHHHHHHHHHHHTT---HHHHHHHHHHTTTTSS--HHHHHHHHHHHHHHHHHTTTGGGTTGGGSGGGGSTTHHHHTTTHHHHHHHHHHHT-HHHHHHHHHHHHHHHHHHHHHHHHHHHHHHHHHHHHHHHHHHHHHHHHHHHHHHHHHHHHHHHHHHHHHTTS-----------------------------------------------------------------------------

pLDDT: mean 73.49, std 20.99, range [5.46, 97.25]